Protein AF-A0A3M3XZ95-F1 (afdb_monomer_lite)

InterPro domains:
  IPR000673 Signal transduction response regulator, chemotaxis, protein-glutamate methylesterase [PS50122] (3-164)
  IPR011611 Carbohydrate kinase PfkB [PF00294] (165-439)
  IPR029056 Ribokinase-like [G3DSA:3.40.1190.20] (177-449)
  IPR029056 Ribokinase-like [SSF53613] (164-447)
  IPR035909 Methylesterase CheB, C-terminal [G3DSA:3.40.50.180] (2-171)
  IPR035909 Methylesterase CheB, C-terminal [SSF52738] (8-168)
  IPR050306 PfkB Carbohydrate Kinase [PTHR43085] (164-443)

Foldseek 3Di:
DDDDDQAFEEEEEEEDPQRLVVLLVVQLPDALPHRYEYEYDYDDALPDDDCSLVSSCVRHPAHEDAADAFDFTGGRYYYYHHSQWAWADDADGTIHTHGCVPPPPPRQRSLRRLLRCLVHRAQRYEYEYEYYFDDHNVNSQVSNVVSNYHYYYDDPPDDDQQAAAEWADPDHRDIDGHDDDLQLLLQLLLLLQPHAGADQFFFEPDSNSVVSLVSCVVSNHDCLRYHYDNWFGWHWYFHDVVVTATDTDICRRVPRDPVPRDPPVLVVAQEDEDEDCLLLDPPRNVVVLVVLVVCQVVVHAYEYEHHDHPSQDVCCLVPRVLSSLLSHQEYEYEPVRLCVSDPPDDPVVSVVVSCVSPVNHWYWYQYVQQAIWIDHNNDIETDGAQDDPFPAQAQLSSQLSSLLVSCVVVVVDDPNVSSLSSSLSSRLCRNDPHNDRDHSVSSVCSVVVND

pLDDT: mean 84.49, std 16.07, range [26.97, 98.81]

Sequence (451 aa):
MGLMSNGWIIAVGASGGAGLEDICALLSALPPSLNAVVLIVLHRPWDQPSQLLEVLSKRSKIPVVIAPQGDRLKPGIAYIGEPSVHLTLLERSFALMTSDRPREHGNRTIDLLFRSVADCGGLKTIGVVLSGALDDGSRGLAAIHHAGGQTMVLRPSSTASHGMTDVVQHSPGHWQGYPGGAPWNVARAMSRLGVPTAFAGSISTDSLGDELAAQSKAAGLDMRFLQRVDADPLVAIVPSSHPPRYFFAGEADLHFDVQQLREGWLDSVELCHFSCISLARQPLGDRLVEVARMVKKNGKIVSYDPNWRNLMDNRYREVTFPAMVELADIIKLSDEDLRQIYPGLIEEEALEELRGTNAAAQILFTRGAGGMVLYEDNAKVEQAAIAVQVADTVGAGDASMAGWLASQFLGIQQPQARLQFSAACASVSCMHSGAYAPSREEVTALLSGGV

Radius of gyration: 27.37 Å; chains: 1; bounding box: 71×44×81 Å

Organism: NCBI:txid251707

Structure (mmCIF, N/CA/C/O backbone):
data_AF-A0A3M3XZ95-F1
#
_entry.id   AF-A0A3M3XZ95-F1
#
loop_
_atom_site.group_PDB
_atom_site.id
_atom_site.type_symbol
_atom_site.label_atom_id
_atom_site.label_alt_id
_atom_site.label_comp_id
_atom_site.label_asym_id
_atom_site.label_entity_id
_atom_site.label_seq_id
_atom_site.pdbx_PDB_ins_code
_atom_site.Cartn_x
_atom_site.Cartn_y
_atom_site.Cartn_z
_atom_site.occupancy
_atom_site.B_iso_or_equiv
_atom_site.auth_seq_id
_atom_site.auth_comp_id
_atom_site.auth_asym_id
_atom_site.auth_atom_id
_atom_site.pdbx_PDB_model_num
ATOM 1 N N . MET A 1 1 ? 25.358 8.680 -55.672 1.00 32.19 1 MET A N 1
ATOM 2 C CA . MET A 1 1 ? 25.522 8.924 -54.223 1.00 32.19 1 MET A CA 1
ATOM 3 C C . MET A 1 1 ? 24.288 8.348 -53.537 1.00 32.19 1 MET A C 1
ATOM 5 O O . MET A 1 1 ? 23.250 8.991 -53.522 1.00 32.19 1 MET A O 1
ATOM 9 N N . GLY A 1 2 ? 24.336 7.057 -53.189 1.00 29.12 2 GLY A N 1
ATOM 10 C CA . GLY A 1 2 ? 23.156 6.272 -52.808 1.00 29.12 2 GLY A CA 1
ATOM 11 C C . GLY A 1 2 ? 22.838 6.370 -51.318 1.00 29.12 2 GLY A C 1
ATOM 12 O O . GLY A 1 2 ? 23.707 6.137 -50.482 1.00 29.12 2 GLY A O 1
ATOM 13 N N . LEU A 1 3 ? 21.589 6.712 -51.011 1.00 31.88 3 LEU A N 1
ATOM 14 C CA . LEU A 1 3 ? 20.954 6.541 -49.707 1.00 31.88 3 LEU A CA 1
ATOM 15 C C . LEU A 1 3 ? 20.904 5.046 -49.317 1.00 31.88 3 LEU A C 1
ATOM 17 O O . LEU A 1 3 ? 20.618 4.210 -50.167 1.00 31.88 3 LEU A O 1
ATOM 21 N N . MET A 1 4 ? 21.070 4.777 -48.010 1.00 38.06 4 MET A N 1
ATOM 22 C CA . MET A 1 4 ? 20.758 3.547 -47.243 1.00 38.06 4 MET A CA 1
ATOM 23 C C . MET A 1 4 ? 21.855 2.474 -47.057 1.00 38.06 4 MET A C 1
ATOM 25 O O . MET A 1 4 ? 22.125 1.658 -47.930 1.00 38.06 4 MET A O 1
ATOM 29 N N . SER A 1 5 ? 22.308 2.336 -45.804 1.00 40.53 5 SER A N 1
ATOM 30 C CA . SER A 1 5 ? 22.288 1.040 -45.100 1.00 40.53 5 SER A CA 1
ATOM 31 C C . SER A 1 5 ? 21.850 1.292 -43.650 1.00 40.53 5 SER A C 1
ATOM 33 O O . SER A 1 5 ? 22.610 1.796 -42.828 1.00 40.53 5 SER A O 1
ATOM 35 N N . ASN A 1 6 ? 20.574 1.033 -43.384 1.00 59.16 6 ASN A N 1
ATOM 36 C CA . ASN A 1 6 ? 19.780 1.557 -42.274 1.00 59.16 6 ASN A CA 1
ATOM 37 C C . ASN A 1 6 ? 19.680 0.514 -41.131 1.00 59.16 6 ASN A C 1
ATOM 39 O O . ASN A 1 6 ? 18.574 0.076 -40.804 1.00 59.16 6 ASN A O 1
ATOM 43 N N . GLY A 1 7 ? 20.830 0.036 -40.637 1.00 67.88 7 GLY A N 1
ATOM 44 C CA . GLY A 1 7 ? 20.945 -1.068 -39.664 1.00 67.88 7 GLY A CA 1
ATOM 45 C C . GLY A 1 7 ? 20.804 -0.629 -38.202 1.00 67.88 7 GLY A C 1
ATOM 46 O O . GLY A 1 7 ? 20.964 0.548 -37.893 1.00 67.88 7 GLY A O 1
ATOM 47 N N . TRP A 1 8 ? 20.485 -1.574 -37.315 1.00 84.50 8 TRP A N 1
ATOM 48 C CA . TRP A 1 8 ? 20.342 -1.326 -35.873 1.00 84.50 8 TRP A CA 1
ATOM 49 C C . TRP A 1 8 ? 21.694 -1.291 -35.151 1.00 84.50 8 TRP A C 1
ATOM 51 O O . TRP A 1 8 ? 22.658 -1.907 -35.606 1.00 84.50 8 TRP A O 1
ATOM 61 N N . ILE A 1 9 ? 21.754 -0.619 -34.002 1.00 87.19 9 ILE A N 1
ATOM 62 C CA . ILE A 1 9 ? 22.878 -0.702 -33.060 1.00 87.19 9 ILE A CA 1
ATOM 63 C C . ILE A 1 9 ? 22.385 -1.383 -31.787 1.00 87.19 9 ILE A C 1
ATOM 65 O O . ILE A 1 9 ? 21.402 -0.947 -31.195 1.00 87.19 9 ILE A O 1
ATOM 69 N N . ILE A 1 10 ? 23.064 -2.448 -31.370 1.00 90.69 10 ILE A N 1
ATOM 70 C CA . ILE A 1 10 ? 22.770 -3.183 -30.138 1.00 90.69 10 ILE A CA 1
ATOM 71 C C . ILE A 1 10 ? 23.964 -3.020 -29.202 1.00 90.69 10 ILE A C 1
ATOM 73 O O . ILE A 1 10 ? 25.035 -3.547 -29.485 1.00 90.69 10 ILE A O 1
ATOM 77 N N . ALA A 1 11 ? 23.792 -2.295 -28.101 1.00 91.19 11 ALA A N 1
ATOM 78 C CA . ALA A 1 11 ? 24.796 -2.144 -27.056 1.00 91.19 11 ALA A CA 1
ATOM 79 C C . ALA A 1 11 ? 24.509 -3.124 -25.915 1.00 91.19 11 ALA A C 1
ATOM 81 O O . ALA A 1 11 ? 23.405 -3.142 -25.381 1.00 91.19 11 ALA A O 1
ATOM 82 N N . VAL A 1 12 ? 25.493 -3.938 -25.543 1.00 92.19 12 VAL A N 1
ATOM 83 C CA . VAL A 1 12 ? 25.369 -4.999 -24.540 1.00 92.19 12 VAL A CA 1
ATOM 84 C C . VAL A 1 12 ? 26.377 -4.763 -23.423 1.00 92.19 12 VAL A C 1
ATOM 86 O O . VAL A 1 12 ? 27.571 -4.610 -23.683 1.00 92.19 12 VAL A O 1
ATOM 89 N N . GLY A 1 13 ? 25.896 -4.750 -22.184 1.00 90.62 13 GLY A N 1
ATOM 90 C CA . GLY A 1 13 ? 26.699 -4.600 -20.976 1.00 90.62 13 GLY A CA 1
ATOM 91 C C . GLY A 1 13 ? 26.523 -5.789 -20.042 1.00 90.62 13 GLY A C 1
ATOM 92 O O . GLY A 1 13 ? 25.393 -6.196 -19.780 1.00 90.62 13 GLY A O 1
ATOM 93 N N . ALA A 1 14 ? 27.623 -6.339 -19.531 1.00 87.69 14 ALA A N 1
ATOM 94 C CA . ALA A 1 14 ? 27.594 -7.402 -18.526 1.00 87.69 14 ALA A CA 1
ATOM 95 C C . ALA A 1 14 ? 28.822 -7.349 -17.601 1.00 87.69 14 ALA A C 1
ATOM 97 O O . ALA A 1 14 ? 29.808 -6.657 -17.881 1.00 87.69 14 ALA A O 1
ATOM 98 N N . SER A 1 15 ? 28.800 -8.115 -16.508 1.00 81.38 15 SER A N 1
ATOM 99 C CA . SER A 1 15 ? 29.932 -8.220 -15.581 1.00 81.38 15 SER A CA 1
ATOM 100 C C . SER A 1 15 ? 30.123 -9.635 -15.030 1.00 81.38 15 SER A C 1
ATOM 102 O O . SER A 1 15 ? 29.168 -10.383 -14.817 1.00 81.38 15 SER A O 1
ATOM 104 N N . GLY A 1 16 ? 31.383 -9.992 -14.769 1.00 78.00 16 GLY A N 1
ATOM 105 C CA . GLY A 1 16 ? 31.758 -11.256 -14.137 1.00 78.00 16 GLY A CA 1
ATOM 106 C C . GLY A 1 16 ? 31.497 -12.503 -14.992 1.00 78.00 16 GLY A C 1
ATOM 107 O O . GLY A 1 16 ? 31.213 -12.429 -16.187 1.00 78.00 16 GLY A O 1
ATOM 108 N N . GLY A 1 17 ? 31.620 -13.678 -14.364 1.00 78.12 17 GLY A N 1
ATOM 109 C CA . GLY A 1 17 ? 31.466 -14.970 -15.044 1.00 78.12 17 GLY A CA 1
ATOM 110 C C . GLY A 1 17 ? 30.040 -15.249 -15.530 1.00 78.12 17 GLY A C 1
ATOM 111 O O . GLY A 1 17 ? 29.866 -15.747 -16.635 1.00 78.12 17 GLY A O 1
ATOM 112 N N . ALA A 1 18 ? 29.022 -14.866 -14.750 1.00 78.00 18 ALA A N 1
ATOM 113 C CA . ALA A 1 18 ? 27.621 -15.002 -15.158 1.00 78.00 18 ALA A CA 1
ATOM 114 C C . ALA A 1 18 ? 27.306 -14.140 -16.393 1.00 78.00 18 ALA A C 1
ATOM 116 O O . ALA A 1 18 ? 26.734 -14.632 -17.360 1.00 78.00 18 ALA A O 1
ATOM 117 N N . GLY A 1 19 ? 27.780 -12.888 -16.410 1.00 84.12 19 GLY A N 1
ATOM 118 C CA . GLY A 1 19 ? 27.621 -12.005 -17.563 1.00 84.12 19 GLY A CA 1
ATOM 119 C C . GLY A 1 19 ? 28.301 -12.532 -18.831 1.00 84.12 19 GLY A C 1
ATOM 120 O O . GLY A 1 19 ? 27.774 -12.365 -19.928 1.00 84.12 19 GLY A O 1
ATOM 121 N N . LEU A 1 20 ? 29.446 -13.213 -18.704 1.00 85.19 20 LEU A N 1
ATOM 122 C CA . LEU A 1 20 ? 30.105 -13.867 -19.839 1.00 85.19 20 LEU A CA 1
ATOM 123 C C . LEU A 1 20 ? 29.242 -14.986 -20.443 1.00 85.19 20 LEU A C 1
ATOM 125 O O . LEU A 1 20 ? 29.131 -15.069 -21.669 1.00 85.19 20 LEU A O 1
ATOM 129 N N . GLU A 1 21 ? 28.636 -15.831 -19.608 1.00 85.25 21 GLU A N 1
ATOM 130 C CA . GLU A 1 21 ? 27.743 -16.898 -20.078 1.00 85.25 21 GLU A CA 1
ATOM 131 C C . GLU A 1 21 ? 26.492 -16.323 -20.755 1.00 85.25 21 GLU A C 1
ATOM 133 O O . GLU A 1 21 ? 26.113 -16.792 -21.831 1.00 85.25 21 GLU A O 1
ATOM 138 N N . ASP A 1 22 ? 25.916 -15.245 -20.217 1.00 87.75 22 ASP A N 1
ATOM 139 C CA . ASP A 1 22 ? 24.771 -14.568 -20.836 1.00 87.75 22 ASP A CA 1
ATOM 140 C C . ASP A 1 22 ? 25.113 -13.988 -22.212 1.00 87.75 22 ASP A C 1
ATOM 142 O O . ASP A 1 22 ? 24.341 -14.136 -23.162 1.00 87.75 22 ASP A O 1
ATOM 146 N N . ILE A 1 23 ? 26.287 -13.358 -22.357 1.00 89.12 23 ILE A N 1
ATOM 147 C CA . ILE A 1 23 ? 26.760 -12.861 -23.657 1.00 89.12 23 ILE A CA 1
ATOM 148 C C . ILE A 1 23 ? 26.922 -14.032 -24.634 1.00 89.12 23 ILE A C 1
ATOM 150 O O . ILE A 1 23 ? 26.514 -13.927 -25.793 1.00 89.12 23 ILE A O 1
ATOM 154 N N . CYS A 1 24 ? 27.492 -15.157 -24.191 1.00 89.75 24 CYS A N 1
ATOM 155 C CA . CYS A 1 24 ? 27.638 -16.346 -25.031 1.00 89.75 24 CYS A CA 1
ATOM 156 C C . CYS A 1 24 ? 26.278 -16.891 -25.485 1.00 89.75 24 CYS A C 1
ATOM 158 O O . CYS A 1 24 ? 26.116 -17.223 -26.663 1.00 89.75 24 CYS A O 1
ATOM 160 N N . ALA A 1 25 ? 25.301 -16.963 -24.578 1.00 88.75 25 ALA A N 1
ATOM 161 C CA . ALA A 1 25 ? 23.942 -17.400 -24.880 1.00 88.75 25 ALA A CA 1
ATOM 162 C C . ALA A 1 25 ? 23.258 -16.458 -25.883 1.00 88.75 25 ALA A C 1
ATOM 164 O O . ALA A 1 25 ? 22.695 -16.923 -26.878 1.00 88.75 25 ALA A O 1
ATOM 165 N N . LEU A 1 26 ? 23.382 -15.141 -25.680 1.00 89.69 26 LEU A N 1
ATOM 166 C CA . LEU A 1 26 ? 22.867 -14.124 -26.594 1.00 89.69 26 LEU A CA 1
ATOM 167 C C . LEU A 1 26 ? 23.472 -14.282 -27.995 1.00 89.69 26 LEU A C 1
ATOM 169 O O . LEU A 1 26 ? 22.736 -14.441 -28.967 1.00 89.69 26 LEU A O 1
ATOM 173 N N . LEU A 1 27 ? 24.803 -14.306 -28.112 1.00 89.62 27 LEU A N 1
ATOM 174 C CA . LEU A 1 27 ? 25.498 -14.440 -29.399 1.00 89.62 27 LEU A CA 1
ATOM 175 C C . LEU A 1 27 ? 25.193 -15.767 -30.114 1.00 89.62 27 LEU A C 1
ATOM 177 O O . LEU A 1 27 ? 25.139 -15.805 -31.346 1.00 89.62 27 LEU A O 1
ATOM 181 N N . SER A 1 28 ? 24.952 -16.843 -29.359 1.00 90.00 28 SER A N 1
ATOM 182 C CA . SER A 1 28 ? 24.523 -18.140 -29.903 1.00 90.00 28 SER A CA 1
ATOM 183 C C . SER A 1 28 ? 23.101 -18.090 -30.476 1.00 90.00 28 SER A C 1
ATOM 185 O O . SER A 1 28 ? 22.765 -18.848 -31.393 1.00 90.00 28 SER A O 1
ATOM 187 N N . ALA A 1 29 ? 22.242 -17.225 -29.931 1.00 87.88 29 ALA A N 1
ATOM 188 C CA . ALA A 1 29 ? 20.855 -17.066 -30.354 1.00 87.88 29 ALA A CA 1
ATOM 189 C C . ALA A 1 29 ? 20.697 -16.110 -31.549 1.00 87.88 29 ALA A C 1
ATOM 191 O O . ALA A 1 29 ? 19.748 -16.260 -32.320 1.00 87.88 29 ALA A O 1
ATOM 192 N N . LEU A 1 30 ? 21.628 -15.168 -31.746 1.00 86.12 30 LEU A N 1
ATOM 193 C CA . LEU A 1 30 ? 21.566 -14.210 -32.852 1.00 86.12 30 LEU A CA 1
ATOM 194 C C . LEU A 1 30 ? 21.685 -14.900 -34.228 1.00 86.12 30 LEU A C 1
ATOM 196 O O . LEU A 1 30 ? 22.530 -15.780 -34.420 1.00 86.12 30 LEU A O 1
ATOM 200 N N . PRO A 1 31 ? 20.862 -14.512 -35.220 1.00 84.56 31 PRO A N 1
ATOM 201 C CA . PRO A 1 31 ? 20.939 -15.082 -36.559 1.00 84.56 31 PRO A CA 1
ATOM 202 C C . PRO A 1 31 ? 22.169 -14.552 -37.324 1.00 84.56 31 PRO A C 1
ATOM 204 O O . PRO A 1 31 ? 22.485 -13.368 -37.214 1.00 84.56 31 PRO A O 1
ATOM 207 N N . PRO A 1 32 ? 22.817 -15.359 -38.190 1.00 85.06 32 PRO A N 1
ATOM 208 C CA . PRO A 1 32 ? 23.918 -14.892 -39.045 1.00 85.06 32 PRO A CA 1
ATOM 209 C C . PRO A 1 32 ? 23.541 -13.729 -39.978 1.00 85.06 32 PRO A C 1
ATOM 211 O O . PRO A 1 32 ? 24.395 -12.956 -40.394 1.00 85.06 32 PRO A O 1
ATOM 214 N N . SER A 1 33 ? 22.254 -13.600 -40.314 1.00 85.25 33 SER A N 1
ATOM 215 C CA . SER A 1 33 ? 21.703 -12.550 -41.176 1.00 85.25 33 SER A CA 1
ATOM 216 C C . SER A 1 33 ? 21.311 -11.271 -40.420 1.00 85.25 33 SER A C 1
ATOM 218 O O . SER A 1 33 ? 20.541 -10.465 -40.943 1.00 85.25 33 SER A O 1
ATOM 220 N N . LEU A 1 34 ? 21.764 -11.100 -39.173 1.00 86.12 34 LEU A N 1
ATOM 221 C CA . LEU A 1 34 ? 21.419 -9.954 -38.334 1.00 86.12 34 LEU A CA 1
ATOM 222 C C . LEU A 1 34 ? 21.849 -8.633 -38.994 1.00 86.12 34 LEU A C 1
ATOM 224 O O . LEU A 1 34 ? 23.035 -8.353 -39.146 1.00 86.12 34 LEU A O 1
ATOM 228 N N . ASN A 1 35 ? 20.882 -7.772 -39.317 1.00 86.38 35 ASN A N 1
ATOM 229 C CA . ASN A 1 35 ? 21.140 -6.426 -39.836 1.00 86.38 35 ASN A CA 1
ATOM 230 C C . ASN A 1 35 ? 21.355 -5.412 -38.695 1.00 86.38 35 ASN A C 1
ATOM 232 O O . ASN A 1 35 ? 20.638 -4.411 -38.578 1.00 86.38 35 ASN A O 1
ATOM 236 N N . ALA A 1 36 ? 22.317 -5.710 -37.821 1.00 86.75 36 ALA A N 1
ATOM 237 C CA . ALA A 1 36 ? 22.686 -4.861 -36.696 1.00 86.75 36 ALA A CA 1
ATOM 238 C C . ALA A 1 36 ? 24.191 -4.910 -36.413 1.00 86.75 36 ALA A C 1
ATOM 240 O O . ALA A 1 36 ? 24.838 -5.932 -36.638 1.00 86.75 36 ALA A O 1
ATOM 241 N N . VAL A 1 37 ? 24.731 -3.807 -35.907 1.00 89.25 37 VAL A N 1
ATOM 242 C CA . VAL A 1 37 ? 26.048 -3.746 -35.268 1.00 89.25 37 VAL A CA 1
ATOM 243 C C . VAL A 1 37 ? 25.861 -4.092 -33.794 1.00 89.25 37 VAL A C 1
ATOM 245 O O . VAL A 1 37 ? 25.037 -3.463 -33.133 1.00 89.25 37 VAL A O 1
ATOM 248 N N . VAL A 1 38 ? 26.620 -5.055 -33.269 1.00 90.69 38 VAL A N 1
ATOM 249 C CA . VAL A 1 38 ? 26.568 -5.415 -31.843 1.00 90.69 38 VAL A CA 1
ATOM 250 C C . VAL A 1 38 ? 27.827 -4.893 -31.152 1.00 90.69 38 VAL A C 1
ATOM 252 O O . VAL A 1 38 ? 28.930 -5.206 -31.582 1.00 90.69 38 VAL A O 1
ATOM 255 N N . LEU A 1 39 ? 27.680 -4.093 -30.100 1.00 90.56 39 LEU A N 1
ATOM 256 C CA . LEU A 1 39 ? 28.765 -3.520 -29.301 1.00 90.56 39 LEU A CA 1
ATOM 257 C C . LEU A 1 39 ? 28.695 -4.118 -27.902 1.00 90.56 39 LEU A C 1
ATOM 259 O O . LEU A 1 39 ? 27.657 -4.019 -27.258 1.00 90.56 39 LEU A O 1
ATOM 263 N N . ILE A 1 40 ? 29.769 -4.749 -27.431 1.00 90.81 40 ILE A N 1
ATOM 264 C CA . ILE A 1 40 ? 29.747 -5.516 -26.182 1.00 90.81 40 ILE A CA 1
ATOM 265 C C . ILE A 1 40 ? 30.834 -5.015 -25.236 1.00 90.81 40 ILE A C 1
ATOM 267 O O . ILE A 1 40 ? 32.023 -4.995 -25.572 1.00 90.81 40 ILE A O 1
ATOM 271 N N . VAL A 1 41 ? 30.419 -4.678 -24.018 1.00 88.31 41 VAL A N 1
ATOM 272 C CA . VAL A 1 41 ? 31.296 -4.385 -22.885 1.00 88.31 41 VAL A CA 1
ATOM 273 C C . VAL A 1 41 ? 31.064 -5.433 -21.802 1.00 88.31 41 VAL A C 1
ATOM 275 O O . VAL A 1 41 ? 29.955 -5.613 -21.306 1.00 88.31 41 VAL A O 1
ATOM 278 N N . LEU A 1 42 ? 32.145 -6.119 -21.434 1.00 84.31 42 LEU A N 1
ATOM 279 C CA . LEU A 1 42 ? 32.204 -7.024 -20.291 1.00 84.31 42 LEU A CA 1
ATOM 280 C C . LEU A 1 42 ? 33.263 -6.504 -19.321 1.00 84.31 42 LEU A C 1
ATOM 282 O O . LEU A 1 42 ? 34.440 -6.416 -19.697 1.00 84.31 42 LEU A O 1
ATOM 286 N N . HIS A 1 43 ? 32.853 -6.211 -18.086 1.00 75.00 43 HIS A N 1
ATOM 287 C CA . HIS A 1 43 ? 33.777 -5.880 -16.999 1.00 75.00 43 HIS A CA 1
ATOM 288 C C . HIS A 1 43 ? 34.721 -7.038 -16.708 1.00 75.00 43 HIS A C 1
ATOM 290 O O . HIS A 1 43 ? 34.288 -8.147 -16.390 1.00 75.00 43 HIS A O 1
ATOM 296 N N . ARG A 1 44 ? 36.022 -6.765 -16.803 1.00 72.00 44 ARG A N 1
ATOM 297 C CA . ARG A 1 44 ? 37.093 -7.741 -16.594 1.00 72.00 44 ARG A CA 1
ATOM 298 C C . ARG A 1 44 ? 38.362 -7.065 -16.062 1.00 72.00 44 ARG A C 1
ATOM 300 O O . ARG A 1 44 ? 38.518 -5.859 -16.264 1.00 72.00 44 ARG A O 1
ATOM 307 N N . PRO A 1 45 ? 39.273 -7.811 -15.407 1.00 66.31 45 PRO A N 1
ATOM 308 C CA . PRO A 1 45 ? 40.582 -7.291 -15.021 1.00 66.31 45 PRO A CA 1
ATOM 309 C C . PRO A 1 45 ? 41.331 -6.715 -16.232 1.00 66.31 45 PRO A C 1
ATOM 311 O O . PRO A 1 45 ? 41.364 -7.322 -17.301 1.00 66.31 45 PRO A O 1
ATOM 314 N N . TRP A 1 46 ? 41.908 -5.526 -16.063 1.00 63.75 46 TRP A N 1
ATOM 315 C CA . TRP A 1 46 ? 42.571 -4.754 -17.125 1.00 63.75 46 TRP A CA 1
ATOM 316 C C . TRP A 1 46 ? 44.053 -5.124 -17.296 1.00 63.75 46 TRP A C 1
ATOM 318 O O . TRP A 1 46 ? 44.666 -4.785 -18.305 1.00 63.75 46 TRP A O 1
ATOM 328 N N . ASP A 1 47 ? 44.629 -5.790 -16.296 1.00 63.94 47 ASP A N 1
ATOM 329 C CA . ASP A 1 47 ? 46.042 -6.145 -16.158 1.00 63.94 47 ASP A CA 1
ATOM 330 C C . ASP A 1 47 ? 46.337 -7.610 -16.523 1.00 63.94 47 ASP A C 1
ATOM 332 O O . ASP A 1 47 ? 47.473 -8.066 -16.395 1.00 63.94 47 ASP A O 1
ATOM 336 N N . GLN A 1 48 ? 45.332 -8.346 -17.005 1.00 65.75 48 GLN A N 1
ATOM 337 C CA . GLN A 1 48 ? 45.459 -9.752 -17.383 1.00 65.75 48 GLN A CA 1
ATOM 338 C C . GLN A 1 48 ? 45.232 -9.963 -18.887 1.00 65.75 48 GLN A C 1
ATOM 340 O O . GLN A 1 48 ? 44.400 -9.278 -19.493 1.00 65.75 48 GLN A O 1
ATOM 345 N N . PRO A 1 49 ? 45.924 -10.938 -19.511 1.00 66.56 49 PRO A N 1
ATOM 346 C CA . PRO A 1 49 ? 45.628 -11.357 -20.876 1.00 66.56 49 PRO A CA 1
ATOM 347 C C . PRO A 1 49 ? 44.159 -11.781 -21.006 1.00 66.56 49 PRO A C 1
ATOM 349 O O . PRO A 1 49 ? 43.677 -12.629 -20.257 1.00 66.56 49 PRO A O 1
ATOM 352 N N . SER A 1 50 ? 43.442 -11.205 -21.970 1.00 75.62 50 SER A N 1
ATOM 353 C CA . SER A 1 50 ? 42.021 -11.489 -22.181 1.00 75.62 50 SER A CA 1
ATOM 354 C C . SER A 1 50 ? 41.824 -12.526 -23.281 1.00 75.62 50 SER A C 1
ATOM 356 O O . SER A 1 50 ? 42.189 -12.294 -24.429 1.00 75.62 50 SER A O 1
ATOM 358 N N . GLN A 1 51 ? 41.161 -13.635 -22.951 1.00 83.50 51 GLN A N 1
ATOM 359 C CA . GLN A 1 51 ? 40.713 -14.642 -23.924 1.00 83.50 51 GLN A CA 1
ATOM 360 C C . GLN A 1 51 ? 39.287 -14.377 -24.437 1.00 83.50 51 GLN A C 1
ATOM 362 O O . GLN A 1 51 ? 38.702 -15.217 -25.117 1.00 83.50 51 GLN A O 1
ATOM 367 N N . LEU A 1 52 ? 38.707 -13.210 -24.124 1.00 83.94 52 LEU A N 1
ATOM 368 C CA . LEU A 1 52 ? 37.306 -12.906 -24.425 1.00 83.94 52 LEU A CA 1
ATOM 369 C C . LEU A 1 52 ? 36.975 -13.056 -25.915 1.00 83.94 52 LEU A C 1
ATOM 371 O O . LEU A 1 52 ? 35.952 -13.645 -26.251 1.00 83.94 52 LEU A O 1
ATOM 375 N N . LEU A 1 53 ? 37.852 -12.577 -26.805 1.00 88.19 53 LEU A N 1
ATOM 376 C CA . LEU A 1 53 ? 37.656 -12.715 -28.248 1.00 88.19 53 LEU A CA 1
ATOM 377 C C . LEU A 1 53 ? 37.506 -14.186 -28.652 1.00 88.19 53 LEU A C 1
ATOM 379 O O . LEU A 1 53 ? 36.590 -14.526 -29.396 1.00 88.19 53 LEU A O 1
ATOM 383 N N . GLU A 1 54 ? 38.381 -15.057 -28.150 1.00 87.69 54 GLU A N 1
ATOM 384 C CA . GLU A 1 54 ? 38.376 -16.481 -28.482 1.00 87.69 54 GLU A CA 1
ATOM 385 C C . GLU A 1 54 ? 37.126 -17.182 -27.933 1.00 87.69 54 GLU A C 1
ATOM 387 O O . GLU A 1 54 ? 36.479 -17.947 -28.652 1.00 87.69 54 GLU A O 1
ATOM 392 N N . VAL A 1 55 ? 36.754 -16.888 -26.682 1.00 89.38 55 VAL A N 1
ATOM 393 C CA . VAL A 1 55 ? 35.565 -17.458 -26.030 1.00 89.38 55 VAL A CA 1
ATOM 394 C C . VAL A 1 55 ? 34.293 -17.075 -26.782 1.00 89.38 55 VAL A C 1
ATOM 396 O O . VAL A 1 55 ? 33.509 -17.953 -27.146 1.00 89.38 55 VAL A O 1
ATOM 399 N N . LEU A 1 56 ? 34.107 -15.784 -27.070 1.00 90.69 56 LEU A N 1
ATOM 400 C CA . LEU A 1 56 ? 32.920 -15.303 -27.773 1.00 90.69 56 LEU A CA 1
ATOM 401 C C . LEU A 1 56 ? 32.886 -15.794 -29.225 1.00 90.69 56 LEU A C 1
ATOM 403 O O . LEU A 1 56 ? 31.833 -16.221 -29.695 1.00 90.69 56 LEU A O 1
ATOM 407 N N . SER A 1 57 ? 34.028 -15.816 -29.923 1.00 92.50 57 SER A N 1
ATOM 408 C CA . SER A 1 57 ? 34.102 -16.295 -31.314 1.00 92.50 57 SER A CA 1
ATOM 409 C C . SER A 1 57 ? 33.692 -17.761 -31.451 1.00 92.50 57 SER A C 1
ATOM 411 O O . SER A 1 57 ? 33.043 -18.122 -32.427 1.00 92.50 57 SER A O 1
ATOM 413 N N . LYS A 1 58 ? 34.014 -18.611 -30.465 1.00 91.44 58 LYS A N 1
ATOM 414 C CA . LYS A 1 58 ? 33.617 -20.032 -30.459 1.00 91.44 58 LYS A CA 1
ATOM 415 C C . LYS A 1 58 ? 32.114 -20.249 -30.260 1.00 91.44 58 LYS A C 1
ATOM 417 O O . LYS A 1 58 ? 31.613 -21.319 -30.594 1.00 91.44 58 LYS A O 1
ATOM 422 N N . ARG A 1 59 ? 31.408 -19.281 -29.670 1.00 91.00 59 ARG A N 1
ATOM 423 C CA . ARG A 1 59 ? 29.987 -19.393 -29.291 1.00 91.00 59 ARG A CA 1
ATOM 424 C C . ARG A 1 59 ? 29.069 -18.516 -30.145 1.00 91.00 59 ARG A C 1
ATOM 426 O O . ARG A 1 59 ? 27.856 -18.655 -30.076 1.00 91.00 59 ARG A O 1
ATOM 433 N N . SER A 1 60 ? 29.622 -17.631 -30.965 1.00 91.44 60 SER A N 1
ATOM 434 C CA . SER A 1 60 ? 28.850 -16.704 -31.787 1.00 91.44 60 SER A CA 1
ATOM 435 C C . SER A 1 60 ? 28.546 -17.264 -33.174 1.00 91.44 60 SER A C 1
ATOM 437 O O . SER A 1 60 ? 29.385 -17.901 -33.808 1.00 91.44 60 SER A O 1
ATOM 439 N N . LYS A 1 61 ? 27.346 -16.966 -33.682 1.00 88.44 61 LYS A N 1
ATOM 440 C CA . LYS A 1 61 ? 26.960 -17.217 -35.083 1.00 88.44 61 LYS A CA 1
ATOM 441 C C . LYS A 1 61 ? 27.331 -16.075 -36.035 1.00 88.44 61 LYS A C 1
ATOM 443 O O . LYS A 1 61 ? 27.283 -16.257 -37.249 1.00 88.44 61 LYS A O 1
ATOM 448 N N . ILE A 1 62 ? 27.686 -14.913 -35.488 1.00 91.50 62 ILE A N 1
ATOM 449 C CA . ILE A 1 62 ? 28.206 -13.750 -36.219 1.00 91.50 62 ILE A CA 1
ATOM 450 C C . ILE A 1 62 ? 29.689 -13.533 -35.876 1.00 91.50 62 ILE A C 1
ATOM 452 O O . ILE A 1 62 ? 30.097 -13.864 -34.759 1.00 91.50 62 ILE A O 1
ATOM 456 N N . PRO A 1 63 ? 30.517 -12.978 -36.779 1.00 94.50 63 PRO A N 1
ATOM 457 C CA . PRO A 1 63 ? 31.907 -12.660 -36.466 1.00 94.50 63 PRO A CA 1
ATOM 458 C C . PRO A 1 63 ? 32.023 -11.773 -35.223 1.00 94.50 63 PRO A C 1
ATOM 460 O O . PRO A 1 63 ? 31.310 -10.775 -35.108 1.00 94.50 63 PRO A O 1
ATOM 463 N N . VAL A 1 64 ? 32.936 -12.127 -34.317 1.00 93.69 64 VAL A N 1
ATOM 464 C CA . VAL A 1 64 ? 33.320 -11.296 -33.170 1.00 93.69 64 VAL A CA 1
ATOM 465 C C . VAL A 1 64 ? 34.711 -10.746 -33.445 1.00 93.69 64 VAL A C 1
ATOM 467 O O . VAL A 1 64 ? 35.615 -11.508 -33.781 1.00 93.69 64 VAL A O 1
ATOM 470 N N . VAL A 1 65 ? 34.890 -9.433 -33.333 1.00 91.88 65 VAL A N 1
ATOM 471 C CA . VAL A 1 65 ? 36.173 -8.766 -33.587 1.00 91.88 65 VAL A CA 1
ATOM 472 C C . VAL A 1 65 ? 36.458 -7.711 -32.526 1.00 91.88 65 VAL A C 1
ATOM 474 O O . VAL A 1 65 ? 35.547 -7.167 -31.902 1.00 91.88 65 VAL A O 1
ATOM 477 N N . ILE A 1 66 ? 37.734 -7.395 -32.332 1.00 87.06 66 ILE A N 1
ATOM 478 C CA . ILE A 1 66 ? 38.128 -6.216 -31.558 1.00 87.06 66 ILE A CA 1
ATOM 479 C C . ILE A 1 66 ? 37.859 -4.987 -32.424 1.00 87.06 66 ILE A C 1
ATOM 481 O O . ILE A 1 66 ? 38.196 -4.981 -33.609 1.00 87.06 66 ILE A O 1
ATOM 485 N N . ALA A 1 67 ? 37.201 -3.980 -31.853 1.00 82.81 67 ALA A N 1
ATOM 486 C CA . ALA A 1 67 ? 36.815 -2.784 -32.583 1.00 82.81 67 ALA A CA 1
ATOM 487 C C . ALA A 1 67 ? 38.051 -2.036 -33.122 1.00 82.81 67 ALA A C 1
ATOM 489 O O . ALA A 1 67 ? 38.909 -1.631 -32.334 1.00 82.81 67 ALA A O 1
ATOM 490 N N . PRO A 1 68 ? 38.158 -1.843 -34.449 1.00 72.50 68 PRO A N 1
ATOM 491 C CA . PRO A 1 68 ? 39.252 -1.080 -35.031 1.00 72.50 68 PRO A CA 1
ATOM 492 C C . PRO A 1 68 ? 39.070 0.419 -34.753 1.00 72.50 68 PRO A C 1
ATOM 494 O O . PRO A 1 68 ? 37.975 0.963 -34.900 1.00 72.50 68 PRO A O 1
ATOM 497 N N . GLN A 1 69 ? 40.143 1.094 -34.336 1.00 72.75 69 GLN A N 1
ATOM 498 C CA . GLN A 1 69 ? 40.115 2.522 -34.007 1.00 72.75 69 GLN A CA 1
ATOM 499 C C . GLN A 1 69 ? 39.775 3.369 -35.241 1.00 72.75 69 GLN A C 1
ATOM 501 O O . GLN A 1 69 ? 40.516 3.339 -36.220 1.00 72.75 69 GLN A O 1
ATOM 506 N N . GLY A 1 70 ? 38.710 4.174 -35.168 1.00 66.06 70 GLY A N 1
ATOM 507 C CA . GLY A 1 70 ? 38.341 5.128 -36.223 1.00 66.06 70 GLY A CA 1
ATOM 508 C C . GLY A 1 70 ? 37.715 4.495 -37.469 1.00 66.06 70 GLY A C 1
ATOM 509 O O . GLY A 1 70 ? 37.470 5.191 -38.454 1.00 66.06 70 GLY A O 1
ATOM 510 N N . ASP A 1 71 ? 37.430 3.196 -37.429 1.00 71.44 71 ASP A N 1
ATOM 511 C CA . ASP A 1 71 ? 36.872 2.452 -38.550 1.00 71.44 71 ASP A CA 1
ATOM 512 C C . ASP A 1 71 ? 35.344 2.376 -38.482 1.00 71.44 71 ASP A C 1
ATOM 514 O O . ASP A 1 71 ? 34.708 2.452 -37.424 1.00 71.44 71 ASP A O 1
ATOM 518 N N . ARG A 1 72 ? 34.735 2.187 -39.656 1.00 77.38 72 ARG A N 1
ATOM 519 C CA . ARG A 1 72 ? 33.285 2.059 -39.785 1.00 77.38 72 ARG A CA 1
ATOM 520 C C . ARG A 1 72 ? 32.816 0.665 -39.368 1.00 77.38 72 ARG A C 1
ATOM 522 O O . ARG A 1 72 ? 33.193 -0.342 -39.971 1.00 77.38 72 ARG A O 1
ATOM 529 N N . LEU A 1 73 ? 31.913 0.634 -38.396 1.00 83.06 73 LEU A N 1
ATOM 530 C CA . LEU A 1 73 ? 31.242 -0.564 -37.910 1.00 83.06 73 LEU A CA 1
ATOM 531 C C . LEU A 1 73 ? 30.283 -1.112 -38.976 1.00 83.06 73 LEU A C 1
ATOM 533 O O . LEU A 1 73 ? 29.542 -0.361 -39.618 1.00 83.06 73 LEU A O 1
ATOM 537 N N . LYS A 1 74 ? 30.301 -2.433 -39.174 1.00 85.75 74 LYS A N 1
ATOM 538 C CA . LYS A 1 74 ? 29.507 -3.124 -40.198 1.00 85.75 74 LYS A CA 1
ATOM 539 C C . LYS A 1 74 ? 28.411 -3.971 -39.544 1.00 85.75 74 LYS A C 1
ATOM 541 O O . LYS A 1 74 ? 28.707 -4.684 -38.585 1.00 85.75 74 LYS A O 1
ATOM 546 N N . PRO A 1 75 ? 27.165 -3.927 -40.053 1.00 86.38 75 PRO A N 1
ATOM 547 C CA . PRO A 1 75 ? 26.115 -4.834 -39.606 1.00 86.38 75 PRO A CA 1
ATOM 548 C C . PRO A 1 75 ? 26.516 -6.304 -39.768 1.00 86.38 75 PRO A C 1
ATOM 550 O O . PRO A 1 75 ? 27.266 -6.650 -40.682 1.00 86.38 75 PRO A O 1
ATOM 553 N N . GLY A 1 76 ? 25.994 -7.159 -38.892 1.00 87.69 76 GLY A N 1
ATOM 554 C CA . GLY A 1 76 ? 26.300 -8.586 -38.860 1.00 87.69 76 GLY A CA 1
ATOM 555 C C . 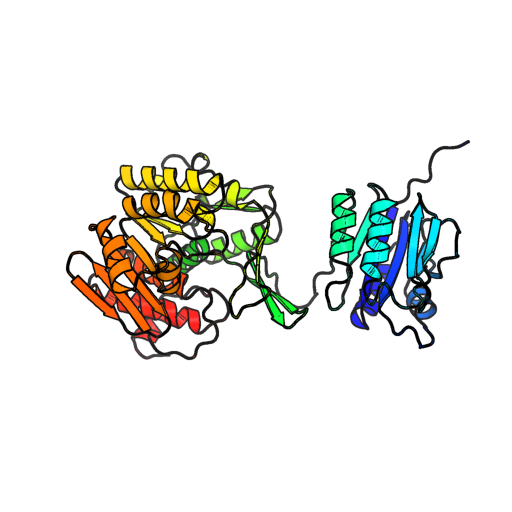GLY A 1 76 ? 27.618 -8.916 -38.161 1.00 87.69 76 GLY A C 1
ATOM 556 O O . GLY A 1 76 ? 28.108 -10.026 -38.320 1.00 87.69 76 GLY A O 1
ATOM 557 N N . ILE A 1 77 ? 28.202 -7.975 -37.410 1.00 90.94 77 ILE A N 1
ATOM 558 C CA . ILE A 1 77 ? 29.448 -8.163 -36.657 1.00 90.94 77 ILE A CA 1
ATOM 559 C C . ILE A 1 77 ? 29.242 -7.718 -35.205 1.00 90.94 77 ILE A C 1
ATOM 561 O O . ILE A 1 77 ? 28.616 -6.686 -34.938 1.00 90.94 77 ILE A O 1
ATOM 565 N N . ALA A 1 78 ? 29.785 -8.506 -34.278 1.00 91.75 78 ALA A N 1
ATOM 566 C CA . ALA A 1 78 ? 29.921 -8.151 -32.875 1.00 91.75 78 ALA A CA 1
ATOM 567 C C . ALA A 1 78 ? 31.316 -7.587 -32.592 1.00 91.75 78 ALA A C 1
ATOM 569 O O . ALA A 1 78 ? 32.333 -8.160 -32.978 1.00 91.75 78 ALA A O 1
ATOM 570 N N . TYR A 1 79 ? 31.356 -6.463 -31.893 1.00 90.94 79 TYR A N 1
ATOM 571 C CA . TYR A 1 79 ? 32.556 -5.704 -31.597 1.00 90.94 79 TYR A CA 1
ATOM 572 C C . TYR A 1 79 ? 32.781 -5.642 -30.091 1.00 90.94 79 TYR A C 1
ATOM 574 O O . TYR A 1 79 ? 31.864 -5.326 -29.329 1.00 90.94 79 TYR A O 1
ATOM 582 N N . ILE A 1 80 ? 34.015 -5.911 -29.676 1.00 88.50 80 ILE A N 1
ATOM 583 C CA . ILE A 1 80 ? 34.467 -5.791 -28.287 1.00 88.50 80 ILE A CA 1
ATOM 584 C C . ILE A 1 80 ? 35.611 -4.781 -28.178 1.00 88.50 80 ILE A C 1
ATOM 586 O O . ILE A 1 80 ? 36.368 -4.582 -29.127 1.00 88.50 80 ILE A O 1
ATOM 590 N N . GLY A 1 81 ? 35.745 -4.154 -27.010 1.00 79.94 81 GLY A N 1
ATOM 591 C CA . GLY A 1 81 ? 36.918 -3.344 -26.669 1.00 79.94 81 GLY A CA 1
ATOM 592 C C . GLY A 1 81 ? 38.105 -4.183 -26.183 1.00 79.94 81 GLY A C 1
ATOM 593 O O . GLY A 1 81 ? 37.968 -5.375 -25.884 1.00 79.94 81 GLY A O 1
ATOM 594 N N . GLU A 1 82 ? 39.255 -3.533 -26.030 1.00 75.19 82 GLU A N 1
ATOM 595 C CA . GLU A 1 82 ? 40.460 -4.094 -25.408 1.00 75.19 82 GLU A CA 1
ATOM 596 C C . GLU A 1 82 ? 40.386 -3.969 -23.873 1.00 75.19 82 GLU A C 1
ATOM 598 O O . GLU A 1 82 ? 39.696 -3.083 -23.372 1.00 75.19 82 GLU A O 1
ATOM 603 N N . PRO A 1 83 ? 41.089 -4.808 -23.083 1.00 63.34 83 PRO A N 1
ATOM 604 C CA . PRO A 1 83 ? 41.040 -4.754 -21.612 1.00 63.34 83 PRO A CA 1
ATOM 605 C C . PRO A 1 83 ? 41.351 -3.379 -20.998 1.00 63.34 83 PRO A C 1
ATOM 607 O O . PRO A 1 83 ? 40.857 -3.063 -19.920 1.00 63.34 83 PRO A O 1
ATOM 610 N N . SER A 1 84 ? 42.161 -2.562 -21.674 1.00 59.91 84 SER A N 1
ATOM 611 C CA . SER A 1 84 ? 42.586 -1.234 -21.214 1.00 59.91 84 SER A CA 1
ATOM 612 C C . SER A 1 84 ? 42.130 -0.087 -22.122 1.00 59.91 84 SER A C 1
ATOM 614 O O . SER A 1 84 ? 42.650 1.024 -21.997 1.00 59.91 84 SER A O 1
ATOM 616 N N . VAL A 1 85 ? 41.224 -0.349 -23.071 1.00 61.28 85 VAL A N 1
ATOM 617 C CA . VAL A 1 85 ? 40.717 0.670 -23.997 1.00 61.28 85 VAL A CA 1
ATOM 618 C C . VAL A 1 85 ? 39.222 0.461 -24.213 1.00 61.28 85 VAL A C 1
ATOM 620 O O . VAL A 1 85 ? 38.796 -0.550 -24.776 1.00 61.28 85 VAL A O 1
ATOM 623 N N . HIS A 1 86 ? 38.424 1.413 -23.733 1.00 65.75 86 HIS A N 1
ATOM 624 C CA . HIS A 1 86 ? 36.974 1.256 -23.662 1.00 65.75 86 HIS A CA 1
ATOM 625 C C . HIS A 1 86 ? 36.333 1.555 -25.010 1.00 65.75 86 HIS A C 1
ATOM 627 O O . HIS A 1 86 ? 36.649 2.556 -25.656 1.00 65.75 86 HIS A O 1
ATOM 633 N N . LEU A 1 87 ? 35.415 0.683 -25.418 1.00 65.00 87 LEU A N 1
ATOM 634 C CA . LEU A 1 87 ? 34.663 0.828 -26.655 1.00 65.00 87 LEU A CA 1
ATOM 635 C C . LEU A 1 87 ? 33.585 1.904 -26.492 1.00 65.00 87 LEU A C 1
ATOM 637 O O . LEU A 1 87 ? 32.727 1.801 -25.620 1.00 65.00 87 LEU A O 1
ATOM 641 N N . THR A 1 88 ? 33.611 2.905 -27.363 1.00 61.19 88 THR A N 1
ATOM 642 C CA . THR A 1 88 ? 32.604 3.968 -27.471 1.00 61.19 88 THR A CA 1
ATOM 643 C C . THR A 1 88 ? 32.203 4.163 -28.936 1.00 61.19 88 THR A C 1
ATOM 645 O O . THR A 1 88 ? 32.936 3.781 -29.852 1.00 61.19 88 THR A O 1
ATOM 648 N N . LEU A 1 89 ? 31.019 4.718 -29.184 1.00 57.75 89 LEU A N 1
ATOM 649 C CA . LEU A 1 89 ? 30.530 5.044 -30.523 1.00 57.75 89 LEU A CA 1
ATOM 650 C C . LEU A 1 89 ? 30.788 6.528 -30.819 1.00 57.75 89 LEU A C 1
ATOM 652 O O . LEU A 1 89 ? 30.403 7.384 -30.029 1.00 57.75 89 LEU A O 1
ATOM 656 N N . LEU A 1 90 ? 31.396 6.839 -31.963 1.00 52.09 90 LEU A N 1
ATOM 657 C CA . LEU A 1 90 ? 31.587 8.209 -32.439 1.00 52.09 90 LEU A CA 1
ATOM 658 C C . LEU A 1 90 ? 30.832 8.349 -33.763 1.00 52.09 90 LEU A C 1
ATOM 660 O O . LEU A 1 90 ? 31.197 7.713 -34.737 1.00 52.09 90 LEU A O 1
ATOM 664 N N . GLU A 1 91 ? 29.732 9.101 -33.766 1.00 51.34 91 GLU A N 1
ATOM 665 C CA . GLU A 1 91 ? 28.901 9.476 -34.926 1.00 51.34 91 GLU A CA 1
ATOM 666 C C . GLU A 1 91 ? 28.511 8.372 -35.941 1.00 51.34 91 GLU A C 1
ATOM 668 O O . GLU A 1 91 ? 29.322 7.852 -36.701 1.00 51.34 91 GLU A O 1
ATOM 673 N N . ARG A 1 92 ? 27.202 8.095 -36.075 1.00 50.25 92 ARG A N 1
ATOM 674 C CA . ARG A 1 92 ? 26.577 7.428 -37.249 1.00 50.25 92 ARG A CA 1
ATOM 675 C C . ARG A 1 92 ? 27.312 6.183 -37.804 1.00 50.25 92 ARG A C 1
ATOM 677 O O . ARG A 1 92 ? 27.268 5.956 -39.014 1.00 50.25 92 ARG A O 1
ATOM 684 N N . SER A 1 93 ? 27.912 5.374 -36.917 1.00 52.12 93 SER A N 1
ATOM 685 C CA . SER A 1 93 ? 28.585 4.076 -37.157 1.00 52.12 93 SER A CA 1
ATOM 686 C C . SER A 1 93 ? 30.130 4.035 -37.172 1.00 52.12 93 SER A C 1
ATOM 688 O O . SER A 1 93 ? 30.661 3.057 -37.701 1.00 52.12 93 SER A O 1
ATOM 690 N N . PHE A 1 94 ? 30.873 4.986 -36.590 1.00 50.09 94 PHE A N 1
ATOM 691 C CA . PHE A 1 94 ? 32.325 4.809 -36.370 1.00 50.09 94 PHE A CA 1
ATOM 692 C C . PHE A 1 94 ? 32.653 4.370 -34.937 1.00 50.09 94 PHE A C 1
ATOM 694 O O . PHE A 1 94 ? 32.054 4.837 -33.967 1.00 50.09 94 PHE A O 1
ATOM 701 N N . ALA A 1 95 ? 33.602 3.443 -34.798 1.00 49.72 95 ALA A N 1
ATOM 702 C CA . ALA A 1 95 ? 34.119 3.037 -33.496 1.00 49.72 95 ALA A CA 1
ATOM 703 C C . ALA A 1 95 ? 35.169 4.036 -33.001 1.00 49.72 95 ALA A C 1
ATOM 705 O O . ALA A 1 95 ? 36.111 4.362 -33.726 1.00 49.72 95 ALA A O 1
ATOM 706 N N . LEU A 1 96 ? 35.053 4.462 -31.744 1.00 47.84 96 LEU A N 1
ATOM 707 C CA . LEU A 1 96 ? 36.124 5.150 -31.036 1.00 47.84 96 LEU A CA 1
ATOM 708 C C . LEU A 1 96 ? 36.506 4.343 -29.801 1.00 47.84 96 LEU A C 1
ATOM 710 O O . LEU A 1 96 ? 35.674 4.020 -28.956 1.00 47.84 96 LEU A O 1
ATOM 714 N N . MET A 1 97 ? 37.790 4.063 -29.672 1.00 52.09 97 MET A N 1
ATOM 715 C CA . MET A 1 97 ? 38.378 3.524 -28.464 1.00 52.09 97 MET A CA 1
ATOM 716 C C . MET A 1 97 ? 38.865 4.696 -27.609 1.00 52.09 97 MET A C 1
ATOM 718 O O . MET A 1 97 ? 39.716 5.479 -28.039 1.00 52.09 97 MET A O 1
ATOM 722 N N . THR A 1 98 ? 38.310 4.830 -26.405 1.00 52.53 98 THR A N 1
ATOM 723 C CA . THR A 1 98 ? 38.689 5.879 -25.451 1.00 52.53 98 THR A CA 1
ATOM 724 C C . THR A 1 98 ? 39.739 5.324 -24.486 1.00 52.53 98 THR A C 1
ATOM 726 O O . THR A 1 98 ? 39.504 4.327 -23.797 1.00 52.53 98 THR A O 1
ATOM 729 N N . SER A 1 99 ? 40.924 5.943 -24.447 1.00 44.91 99 SER A N 1
ATOM 730 C CA . SER A 1 99 ? 41.984 5.586 -23.500 1.00 44.91 99 SER A CA 1
ATOM 731 C C . SER A 1 99 ? 41.676 6.150 -22.112 1.00 44.91 99 SER A C 1
ATOM 733 O O . SER A 1 99 ? 41.618 7.363 -21.944 1.00 44.91 99 SER A O 1
ATOM 735 N N . ASP A 1 100 ? 41.547 5.288 -21.107 1.00 48.41 100 ASP A N 1
ATOM 736 C CA . ASP A 1 100 ? 41.201 5.669 -19.728 1.00 48.41 100 ASP A CA 1
ATOM 737 C C . ASP A 1 100 ? 42.433 5.644 -18.805 1.00 48.41 100 ASP A C 1
ATOM 739 O O . ASP A 1 100 ? 42.456 4.998 -17.757 1.00 48.41 100 ASP A O 1
ATOM 743 N N . ARG A 1 101 ? 43.520 6.312 -19.216 1.00 42.06 101 ARG A N 1
ATOM 744 C CA . ARG A 1 101 ? 44.699 6.536 -18.361 1.00 42.06 101 ARG A CA 1
ATOM 745 C C . ARG A 1 101 ? 44.729 8.015 -17.947 1.00 42.06 101 ARG A C 1
ATOM 747 O O . ARG A 1 101 ? 44.938 8.831 -18.840 1.00 42.06 101 ARG A O 1
ATOM 754 N N . PRO A 1 102 ? 44.559 8.368 -16.653 1.00 48.06 102 PRO A N 1
ATOM 755 C CA . PRO A 1 102 ? 44.632 7.529 -15.451 1.00 48.06 102 PRO A CA 1
ATOM 756 C C . PRO A 1 102 ? 43.256 7.299 -14.773 1.00 48.06 102 PRO A C 1
ATOM 758 O O . PRO A 1 102 ? 42.978 7.898 -13.740 1.00 48.06 102 PRO A O 1
ATOM 761 N N . ARG A 1 103 ? 42.419 6.385 -15.295 1.00 51.94 103 ARG A N 1
ATOM 762 C CA . ARG A 1 103 ? 41.160 5.909 -14.668 1.00 51.94 103 ARG A CA 1
ATOM 763 C C . ARG A 1 103 ? 40.180 7.014 -14.252 1.00 51.94 103 ARG A C 1
ATOM 765 O O . ARG A 1 103 ? 39.591 6.953 -13.172 1.00 51.94 103 ARG A O 1
ATOM 772 N N . GLU A 1 104 ? 39.954 8.000 -15.109 1.00 49.06 104 GLU A N 1
ATOM 773 C CA . GLU A 1 104 ? 38.970 9.052 -14.821 1.00 49.06 104 GLU A CA 1
ATOM 774 C C . GLU A 1 104 ? 37.534 8.494 -14.753 1.00 49.06 104 GLU A C 1
ATOM 776 O O . GLU A 1 104 ? 36.680 9.059 -14.070 1.00 49.06 104 GLU A O 1
ATOM 781 N N . HIS A 1 105 ? 37.275 7.340 -15.388 1.00 48.88 105 HIS A N 1
ATOM 782 C CA . HIS A 1 105 ? 35.934 6.753 -15.516 1.00 48.88 105 HIS A CA 1
ATOM 783 C C . HIS A 1 105 ? 35.657 5.583 -14.551 1.00 48.88 105 HIS A C 1
ATOM 785 O O . HIS A 1 105 ? 34.513 5.136 -14.428 1.00 48.88 105 HIS A O 1
ATOM 791 N N . GLY A 1 106 ? 36.668 5.096 -13.819 1.00 55.69 106 GLY A N 1
ATOM 792 C CA . GLY A 1 106 ? 36.521 4.004 -12.847 1.00 55.69 106 GLY A CA 1
ATOM 793 C C . GLY A 1 106 ? 35.925 2.717 -13.447 1.00 55.69 106 GLY A C 1
ATOM 794 O O . GLY A 1 106 ? 36.353 2.263 -14.502 1.00 55.69 106 GLY A O 1
ATOM 795 N N . ASN A 1 107 ? 34.928 2.125 -12.775 1.00 55.88 107 ASN A N 1
ATOM 796 C CA . ASN A 1 107 ? 34.196 0.927 -13.226 1.00 55.88 107 ASN A CA 1
ATOM 797 C C . ASN A 1 107 ? 32.913 1.269 -14.024 1.00 55.88 107 ASN A C 1
ATOM 799 O O . ASN A 1 107 ? 31.968 0.491 -13.984 1.00 55.88 107 ASN A O 1
ATOM 803 N N . ARG A 1 108 ? 32.828 2.432 -14.691 1.00 56.88 108 ARG A N 1
ATOM 804 C CA . ARG A 1 108 ? 31.607 2.901 -15.394 1.00 56.88 108 ARG A CA 1
ATOM 805 C C . ARG A 1 108 ? 31.667 2.758 -16.917 1.00 56.88 108 ARG A C 1
ATOM 807 O O . ARG A 1 108 ? 31.350 3.682 -17.667 1.00 56.88 108 ARG A O 1
ATOM 814 N N . THR A 1 109 ? 32.178 1.630 -17.387 1.00 71.50 109 THR A N 1
ATOM 815 C CA . THR A 1 109 ? 32.532 1.424 -18.798 1.00 71.50 109 THR A CA 1
ATOM 816 C C . THR A 1 109 ? 31.323 1.037 -19.647 1.00 71.50 109 THR A C 1
ATOM 818 O O . THR A 1 109 ? 31.295 1.345 -20.840 1.00 71.50 109 THR A O 1
ATOM 821 N N . ILE A 1 110 ? 30.292 0.437 -19.041 1.00 79.75 110 ILE A N 1
ATOM 822 C CA . ILE A 1 110 ? 29.023 0.131 -19.708 1.00 79.75 110 ILE A CA 1
ATOM 823 C C . ILE A 1 110 ? 28.225 1.420 -19.908 1.00 79.75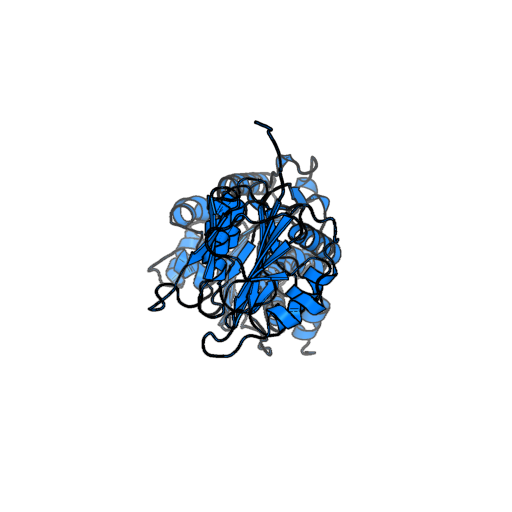 110 ILE A C 1
ATOM 825 O O . ILE A 1 110 ? 27.779 1.696 -21.023 1.00 79.75 110 ILE A O 1
ATOM 829 N N . ASP A 1 111 ? 28.106 2.252 -18.869 1.00 78.31 111 ASP A N 1
ATOM 830 C CA . ASP A 1 111 ? 27.478 3.572 -18.962 1.00 78.31 111 ASP A CA 1
ATOM 831 C C . ASP A 1 111 ? 28.137 4.441 -20.042 1.00 78.31 111 ASP A C 1
ATOM 833 O O . ASP A 1 111 ? 27.441 5.161 -20.759 1.00 78.31 111 ASP A O 1
ATOM 837 N N . LEU A 1 112 ? 29.466 4.369 -20.175 1.00 80.38 112 LEU A N 1
ATOM 838 C CA . LEU A 1 112 ? 30.216 5.110 -21.189 1.00 80.38 112 LEU A CA 1
ATOM 839 C C . LEU A 1 112 ? 29.812 4.693 -22.612 1.00 80.38 112 LEU A C 1
ATOM 841 O O . LEU A 1 112 ? 29.465 5.551 -23.428 1.00 80.38 112 LEU A O 1
ATOM 845 N N . LEU A 1 113 ? 29.797 3.384 -22.900 1.00 84.12 113 LEU A N 1
ATOM 846 C CA . LEU A 1 113 ? 29.328 2.873 -24.189 1.00 84.12 113 LEU A CA 1
ATOM 847 C C . LEU A 1 113 ? 27.879 3.305 -24.435 1.00 84.12 113 LEU A C 1
ATOM 849 O O . LEU A 1 113 ? 27.557 3.821 -25.502 1.00 84.12 113 LEU A O 1
ATOM 853 N N . PHE A 1 114 ? 27.006 3.117 -23.451 1.00 86.94 114 PHE A N 1
ATOM 854 C CA . PHE A 1 114 ? 25.572 3.301 -23.636 1.00 86.94 114 PHE A CA 1
ATOM 855 C C . PHE A 1 114 ? 25.204 4.770 -23.843 1.00 86.94 114 PHE A C 1
ATOM 857 O O . PHE A 1 114 ? 24.362 5.060 -24.686 1.00 86.94 114 PHE A O 1
ATOM 864 N N . ARG A 1 115 ? 25.882 5.706 -23.165 1.00 83.81 115 ARG A N 1
ATOM 865 C CA . ARG A 1 115 ? 25.730 7.144 -23.442 1.00 83.81 115 ARG A CA 1
ATOM 866 C C . ARG A 1 115 ? 26.207 7.504 -24.842 1.00 83.81 115 ARG A C 1
ATOM 868 O O . ARG A 1 115 ? 25.467 8.144 -25.573 1.00 83.81 115 ARG A O 1
ATOM 875 N N . SER A 1 116 ? 27.372 7.004 -25.263 1.00 82.06 116 SER A N 1
ATOM 876 C CA . SER A 1 116 ? 27.856 7.256 -26.630 1.00 82.06 116 SER A CA 1
ATOM 877 C C . SER A 1 116 ? 26.891 6.720 -27.700 1.00 82.06 116 SER A C 1
ATOM 879 O O . SER A 1 116 ? 26.690 7.326 -28.750 1.00 82.06 116 SER A O 1
ATOM 881 N N . VAL A 1 117 ? 26.232 5.599 -27.403 1.00 83.44 117 VAL A N 1
ATOM 882 C CA . VAL A 1 117 ? 25.209 4.987 -28.250 1.00 83.44 117 VAL A CA 1
ATOM 883 C C . VAL A 1 117 ? 23.898 5.780 -28.221 1.00 83.44 117 VAL A C 1
ATOM 885 O O . VAL A 1 117 ? 23.286 5.945 -29.273 1.00 83.44 117 VAL A O 1
ATOM 888 N N . ALA A 1 118 ? 23.496 6.332 -27.077 1.00 82.19 118 ALA A N 1
ATOM 889 C CA . ALA A 1 118 ? 22.355 7.241 -26.978 1.00 82.19 118 ALA A CA 1
ATOM 890 C C . ALA A 1 118 ? 22.576 8.524 -27.798 1.00 82.19 118 ALA A C 1
ATOM 892 O O . ALA A 1 118 ? 21.704 8.918 -28.571 1.00 82.19 118 ALA A O 1
ATOM 893 N N . ASP A 1 119 ? 23.766 9.119 -27.696 1.00 78.12 119 ASP A N 1
ATOM 894 C CA . ASP A 1 119 ? 24.108 10.371 -28.375 1.00 78.12 119 ASP A CA 1
ATOM 895 C C . ASP A 1 119 ? 24.218 10.193 -29.902 1.00 78.12 119 ASP A C 1
ATOM 897 O O . ASP A 1 119 ? 23.847 11.081 -30.671 1.00 78.12 119 ASP A O 1
ATOM 901 N N . CYS A 1 120 ? 24.717 9.037 -30.362 1.00 71.88 120 CYS A N 1
ATOM 902 C CA . CYS A 1 120 ? 25.090 8.832 -31.768 1.00 71.88 120 CYS A CA 1
ATOM 903 C C . CYS A 1 120 ? 24.214 7.830 -32.547 1.00 71.88 120 CYS A C 1
ATOM 905 O O . CYS A 1 120 ? 24.293 7.799 -33.781 1.00 71.88 120 CYS A O 1
ATOM 907 N N . GLY A 1 121 ? 23.433 6.981 -31.870 1.00 65.50 121 GLY A N 1
ATOM 908 C CA . GLY A 1 121 ? 22.731 5.834 -32.465 1.00 65.50 121 GLY A CA 1
ATOM 909 C C . GLY A 1 121 ? 21.328 6.124 -33.009 1.00 65.50 121 GLY A C 1
ATOM 910 O O . GLY A 1 121 ? 20.836 5.393 -33.873 1.00 65.50 121 GLY A O 1
ATOM 911 N N . GLY A 1 122 ? 20.687 7.210 -32.563 1.00 66.75 122 GLY A N 1
ATOM 912 C CA . GLY A 1 122 ? 19.317 7.569 -32.954 1.00 66.75 122 GLY A CA 1
ATOM 913 C C . GLY A 1 122 ? 18.269 6.506 -32.574 1.00 66.75 122 GLY A C 1
ATOM 914 O O . GLY A 1 122 ? 18.535 5.604 -31.784 1.00 66.75 122 GLY A O 1
ATOM 915 N N . LEU A 1 123 ? 17.074 6.574 -33.180 1.00 69.69 123 LEU A N 1
ATOM 916 C CA . LEU A 1 123 ? 15.915 5.720 -32.837 1.00 69.69 123 LEU A CA 1
ATOM 917 C C . LEU A 1 123 ? 16.108 4.211 -33.101 1.00 69.69 123 LEU A C 1
ATOM 919 O O . LEU A 1 123 ? 15.301 3.397 -32.664 1.00 69.69 123 LEU A O 1
ATOM 923 N N . LYS A 1 124 ? 17.152 3.810 -33.837 1.00 80.50 124 LYS A N 1
ATOM 924 C CA . LYS A 1 124 ? 17.439 2.400 -34.167 1.00 80.50 124 LYS A CA 1
ATOM 925 C C . LYS A 1 124 ? 18.482 1.796 -33.236 1.00 80.50 124 LYS A C 1
ATOM 927 O O . LYS A 1 124 ? 19.444 1.159 -33.674 1.00 80.50 124 LYS A O 1
ATOM 932 N N . THR A 1 125 ? 18.264 1.997 -31.947 1.00 85.50 125 THR A N 1
ATOM 933 C CA . THR A 1 125 ? 19.198 1.614 -30.895 1.00 85.50 125 THR A CA 1
ATOM 934 C C . THR A 1 125 ? 18.524 0.682 -29.905 1.00 85.50 125 THR A C 1
ATOM 936 O O . THR A 1 125 ? 17.383 0.920 -29.518 1.00 85.50 125 THR A O 1
ATOM 939 N N . ILE A 1 126 ? 19.238 -0.361 -29.487 1.00 88.00 126 ILE A N 1
ATOM 940 C CA . ILE A 1 126 ? 18.838 -1.270 -28.414 1.00 88.00 126 ILE A CA 1
ATOM 941 C C . ILE A 1 126 ? 19.958 -1.297 -27.372 1.00 88.00 126 ILE A C 1
ATOM 943 O O . ILE A 1 126 ? 21.096 -1.618 -27.704 1.00 88.00 126 ILE A O 1
ATOM 947 N N . GLY A 1 127 ? 19.648 -0.973 -26.121 1.00 89.31 127 GLY A N 1
ATOM 948 C CA . GLY A 1 127 ? 20.534 -1.188 -24.978 1.00 89.31 127 GLY A CA 1
ATOM 949 C C . GLY A 1 127 ? 20.138 -2.452 -24.220 1.00 89.31 127 GLY A C 1
ATOM 950 O O . GLY A 1 127 ? 18.962 -2.642 -23.928 1.00 89.31 127 GLY A O 1
ATOM 951 N N . VAL A 1 128 ? 21.097 -3.310 -23.882 1.00 90.12 128 VAL A N 1
ATOM 952 C CA . VAL A 1 128 ? 20.865 -4.584 -23.189 1.00 90.12 128 VAL A CA 1
ATOM 953 C C . VAL A 1 128 ? 21.807 -4.704 -21.996 1.00 90.12 128 VAL A C 1
ATOM 955 O O . VAL A 1 128 ? 23.019 -4.783 -22.182 1.00 90.12 128 VAL A O 1
ATOM 958 N N . VAL A 1 129 ? 21.274 -4.770 -20.776 1.00 88.44 129 VAL A N 1
ATOM 959 C CA . VAL A 1 129 ? 22.063 -5.126 -19.582 1.00 88.44 129 VAL A CA 1
ATOM 960 C C . VAL A 1 129 ? 21.791 -6.580 -19.208 1.00 88.44 129 VAL A C 1
ATOM 962 O O . VAL A 1 129 ? 20.645 -6.976 -19.005 1.00 88.44 129 VAL A O 1
ATOM 965 N N . LEU A 1 130 ? 22.853 -7.380 -19.149 1.00 86.69 130 LEU A N 1
ATOM 966 C CA . LEU A 1 130 ? 22.831 -8.787 -18.743 1.00 86.69 130 LEU A CA 1
ATOM 967 C C . LEU A 1 130 ? 23.289 -8.929 -17.281 1.00 86.69 130 LEU A C 1
ATOM 969 O O . LEU A 1 130 ? 23.356 -7.930 -16.563 1.00 86.69 130 LEU A O 1
ATOM 973 N N . SER A 1 131 ? 23.598 -10.146 -16.814 1.00 80.12 131 SER A N 1
ATOM 974 C CA . SER A 1 131 ? 24.049 -10.337 -15.432 1.00 80.12 131 SER A CA 1
ATOM 975 C C . SER A 1 131 ? 25.278 -9.485 -15.110 1.00 80.12 131 SER A C 1
ATOM 977 O O . SER A 1 131 ? 26.247 -9.408 -15.874 1.00 80.12 131 SER A O 1
ATOM 979 N N . GLY A 1 132 ? 25.246 -8.868 -13.933 1.00 69.88 132 GLY A N 1
ATOM 980 C CA . GLY A 1 132 ? 26.327 -8.052 -13.408 1.00 69.88 132 GLY A CA 1
ATOM 981 C C . GLY A 1 132 ? 26.061 -7.605 -11.973 1.00 69.88 132 GLY A C 1
ATOM 982 O O . GLY A 1 132 ? 25.027 -7.923 -11.392 1.00 69.88 132 GLY A O 1
ATOM 983 N N . ALA A 1 133 ? 27.021 -6.884 -11.400 1.00 54.03 133 ALA A N 1
ATOM 984 C CA . ALA A 1 133 ? 26.930 -6.306 -10.063 1.00 54.03 133 ALA A CA 1
ATOM 985 C C . ALA A 1 133 ? 27.078 -4.780 -10.143 1.00 54.03 133 ALA A C 1
ATOM 987 O O . ALA A 1 133 ? 27.763 -4.283 -11.037 1.00 54.03 133 ALA A O 1
ATOM 988 N N . LEU A 1 134 ? 26.522 -4.070 -9.152 1.00 60.81 134 LEU A N 1
ATOM 989 C CA . LEU A 1 134 ? 26.538 -2.602 -9.020 1.00 60.81 134 LEU A CA 1
ATOM 990 C C . LEU A 1 134 ? 25.634 -1.878 -10.041 1.00 60.81 134 LEU A C 1
ATOM 992 O O . LEU A 1 134 ? 24.687 -2.464 -10.555 1.00 60.81 134 LEU A O 1
ATOM 996 N N . ASP A 1 135 ? 25.849 -0.575 -10.239 1.00 60.97 135 ASP A N 1
ATOM 997 C CA . ASP A 1 135 ? 24.955 0.343 -10.958 1.00 60.97 135 ASP A CA 1
ATOM 998 C C . ASP A 1 135 ? 25.372 0.639 -12.412 1.00 60.97 135 ASP A C 1
ATOM 1000 O O . ASP A 1 135 ? 24.648 1.348 -13.119 1.00 60.97 135 ASP A O 1
ATOM 1004 N N . ASP A 1 136 ? 26.504 0.105 -12.882 1.00 69.19 136 ASP A N 1
ATOM 1005 C CA . ASP A 1 136 ? 27.029 0.399 -14.220 1.00 69.19 136 ASP A CA 1
ATOM 1006 C C . ASP A 1 136 ? 26.167 -0.215 -15.337 1.00 69.19 136 ASP A C 1
ATOM 1008 O O . ASP A 1 136 ? 25.926 -1.421 -15.373 1.00 69.19 136 ASP A O 1
ATOM 1012 N N . GLY A 1 137 ? 25.702 0.631 -16.258 1.00 72.50 137 GLY A N 1
ATOM 1013 C CA . GLY A 1 137 ? 24.783 0.298 -17.346 1.00 72.50 137 GLY A CA 1
ATOM 1014 C C . GLY A 1 137 ? 23.357 0.799 -17.122 1.00 72.50 137 GLY A C 1
ATOM 1015 O O . GLY A 1 137 ? 22.641 1.041 -18.093 1.00 72.50 137 GLY A O 1
ATOM 1016 N N . SER A 1 138 ? 22.942 1.036 -15.872 1.00 75.69 138 SER A N 1
ATOM 1017 C CA . SER A 1 138 ? 21.588 1.526 -15.561 1.00 75.69 138 SER A CA 1
ATOM 1018 C C . SER A 1 138 ? 21.349 2.953 -16.072 1.00 75.69 138 SER A C 1
ATOM 1020 O O . SER A 1 138 ? 20.329 3.243 -16.702 1.00 75.69 138 SER A O 1
ATOM 1022 N N . ARG A 1 139 ? 22.325 3.848 -15.875 1.00 78.06 139 ARG A N 1
ATOM 1023 C CA . ARG A 1 139 ? 22.251 5.247 -16.322 1.00 78.06 139 ARG A CA 1
ATOM 1024 C C . ARG A 1 139 ? 22.419 5.337 -17.833 1.00 78.06 139 ARG A C 1
ATOM 1026 O O . ARG A 1 139 ? 21.805 6.187 -18.472 1.00 78.06 139 ARG A O 1
ATOM 1033 N N . GLY A 1 140 ? 23.240 4.459 -18.399 1.00 78.50 140 GLY A N 1
ATOM 1034 C CA . GLY A 1 140 ? 23.376 4.271 -19.832 1.00 78.50 140 GLY A CA 1
ATOM 1035 C C . GLY A 1 140 ? 22.071 3.836 -20.500 1.00 78.50 140 GLY A C 1
ATOM 1036 O O . GLY A 1 140 ? 21.682 4.423 -21.507 1.00 78.50 140 GLY A O 1
ATOM 1037 N N . LEU A 1 141 ? 21.361 2.856 -19.928 1.00 82.94 141 LEU A N 1
ATOM 1038 C CA . LEU A 1 141 ? 20.060 2.418 -20.445 1.00 82.94 141 LEU A CA 1
ATOM 1039 C C . LEU A 1 141 ? 19.047 3.557 -20.398 1.00 82.94 141 LEU A C 1
ATOM 1041 O O . LEU A 1 141 ? 18.366 3.802 -21.390 1.00 82.94 141 LEU A O 1
ATOM 1045 N N . ALA A 1 142 ? 18.991 4.288 -19.282 1.00 75.38 142 ALA A N 1
ATOM 1046 C CA . ALA A 1 142 ? 18.147 5.470 -19.185 1.00 75.38 142 ALA A CA 1
ATOM 1047 C C . ALA A 1 142 ? 18.464 6.471 -20.308 1.00 75.38 142 ALA A C 1
ATOM 1049 O O . ALA A 1 142 ? 17.539 6.937 -20.966 1.00 75.38 142 ALA A O 1
ATOM 1050 N N . ALA A 1 143 ? 19.739 6.755 -20.594 1.00 76.50 143 ALA A N 1
ATOM 1051 C CA . ALA A 1 143 ? 20.116 7.648 -21.693 1.00 76.50 143 ALA A CA 1
ATOM 1052 C C . ALA A 1 143 ? 19.630 7.140 -23.065 1.00 76.50 143 ALA A C 1
ATOM 1054 O O . ALA A 1 143 ? 19.057 7.915 -23.829 1.00 76.50 143 ALA A O 1
ATOM 1055 N N . ILE A 1 144 ? 19.785 5.842 -23.357 1.00 80.31 144 ILE A N 1
ATOM 1056 C CA . ILE A 1 144 ? 19.291 5.228 -24.605 1.00 80.31 144 ILE A CA 1
ATOM 1057 C C . ILE A 1 144 ? 17.769 5.373 -24.724 1.00 80.31 144 ILE A C 1
ATOM 1059 O O . ILE A 1 144 ? 17.272 5.736 -25.789 1.00 80.31 144 ILE A O 1
ATOM 1063 N N . HIS A 1 145 ? 17.036 5.131 -23.636 1.00 82.25 145 HIS A N 1
ATOM 1064 C CA . HIS A 1 145 ? 15.583 5.278 -23.608 1.00 82.25 145 HIS A CA 1
ATOM 1065 C C . HIS A 1 145 ? 15.143 6.728 -23.862 1.00 82.25 145 HIS A C 1
ATOM 1067 O O . HIS A 1 145 ? 14.298 6.969 -24.721 1.00 82.25 145 HIS A O 1
ATOM 1073 N N . HIS A 1 146 ? 15.766 7.705 -23.193 1.00 80.94 146 HIS A N 1
ATOM 1074 C CA . HIS A 1 146 ? 15.468 9.130 -23.397 1.00 80.94 146 HIS A CA 1
ATOM 1075 C C . HIS A 1 146 ? 15.768 9.597 -24.832 1.00 80.94 146 HIS A C 1
ATOM 1077 O O . HIS A 1 146 ? 15.092 10.486 -25.343 1.00 80.94 146 HIS A O 1
ATOM 1083 N N . ALA A 1 147 ? 16.747 8.982 -25.502 1.00 77.00 147 ALA A N 1
ATOM 1084 C CA . ALA A 1 147 ? 17.053 9.226 -26.912 1.00 77.00 147 ALA A CA 1
ATOM 1085 C C . ALA A 1 147 ? 16.087 8.516 -27.893 1.00 77.00 147 ALA A C 1
ATOM 1087 O O . ALA A 1 147 ? 16.256 8.619 -29.111 1.00 77.00 147 ALA A O 1
ATOM 1088 N N . GLY A 1 148 ? 15.075 7.798 -27.387 1.00 79.38 148 GLY A N 1
ATOM 1089 C CA . GLY A 1 148 ? 14.067 7.076 -28.170 1.00 79.38 148 GLY A CA 1
ATOM 1090 C C . GLY A 1 148 ? 14.489 5.674 -28.628 1.00 79.38 148 GLY A C 1
ATOM 1091 O O . GLY A 1 148 ? 13.855 5.107 -29.517 1.00 79.38 148 GLY A O 1
ATOM 1092 N N . GLY A 1 149 ? 15.563 5.121 -28.057 1.00 79.81 149 GLY A N 1
ATOM 1093 C CA . GLY A 1 149 ? 15.986 3.735 -28.258 1.00 79.81 149 GLY A CA 1
ATOM 1094 C C . GLY A 1 149 ? 15.244 2.746 -27.350 1.00 79.81 149 GLY A C 1
ATOM 1095 O O . GLY A 1 149 ? 14.629 3.113 -26.350 1.00 79.81 149 GLY A O 1
ATOM 1096 N N . GLN A 1 150 ? 15.319 1.461 -27.688 1.00 85.25 150 GLN A N 1
ATOM 1097 C CA . GLN A 1 150 ? 14.758 0.375 -26.885 1.00 85.25 150 GLN A CA 1
ATOM 1098 C C . GLN A 1 150 ? 15.754 -0.083 -25.817 1.00 85.25 150 GLN A C 1
ATOM 1100 O O . GLN A 1 150 ? 16.967 -0.060 -26.028 1.00 85.25 150 GLN A O 1
ATOM 1105 N N . THR A 1 151 ? 15.252 -0.535 -24.673 1.00 85.62 151 THR A N 1
ATOM 1106 C CA . THR A 1 151 ? 16.074 -1.024 -23.563 1.00 85.62 151 THR A CA 1
ATOM 1107 C C . THR A 1 151 ? 15.588 -2.388 -23.093 1.00 85.62 151 THR A C 1
ATOM 1109 O O . THR A 1 151 ? 14.395 -2.681 -23.091 1.00 85.62 151 THR A O 1
ATOM 1112 N N . MET A 1 152 ? 16.528 -3.255 -22.730 1.00 85.06 152 MET A N 1
ATOM 1113 C CA . MET A 1 152 ? 16.269 -4.616 -22.278 1.00 85.06 152 MET A CA 1
ATOM 1114 C C . MET A 1 152 ? 17.170 -4.929 -21.085 1.00 85.06 152 MET A C 1
ATOM 1116 O O . MET A 1 152 ? 18.338 -4.539 -21.049 1.00 85.06 152 MET A O 1
ATOM 1120 N N . VAL A 1 153 ? 16.636 -5.671 -20.123 1.00 84.31 153 VAL A N 1
ATOM 1121 C CA . VAL A 1 153 ? 17.394 -6.193 -18.982 1.00 84.31 153 VAL A CA 1
ATOM 1122 C C . VAL A 1 153 ? 17.160 -7.692 -18.870 1.00 84.31 153 VAL A C 1
ATOM 1124 O O . VAL A 1 153 ? 16.046 -8.169 -19.105 1.00 84.31 153 VAL A O 1
ATOM 1127 N N . LEU A 1 154 ? 18.204 -8.451 -18.542 1.00 72.56 154 LEU A N 1
ATOM 1128 C CA . LEU A 1 154 ? 18.063 -9.884 -18.325 1.00 72.56 154 LEU A CA 1
ATOM 1129 C C . LEU A 1 154 ? 17.283 -10.137 -17.033 1.00 72.56 154 LEU A C 1
ATOM 1131 O O . LEU A 1 154 ? 17.689 -9.721 -15.949 1.00 72.56 154 LEU A O 1
ATOM 1135 N N . ARG A 1 155 ? 16.163 -10.852 -17.149 1.00 61.06 155 ARG A N 1
ATOM 1136 C CA . ARG A 1 155 ? 15.415 -11.340 -15.990 1.00 61.06 155 ARG A CA 1
ATOM 1137 C C . ARG A 1 155 ? 16.170 -12.539 -15.394 1.00 61.06 155 ARG A C 1
ATOM 1139 O O . ARG A 1 155 ? 16.419 -13.486 -16.141 1.00 61.06 155 ARG A O 1
ATOM 1146 N N . PRO A 1 156 ? 16.503 -12.555 -14.090 1.00 53.22 156 PRO A N 1
ATOM 1147 C CA . PRO A 1 156 ? 17.118 -13.721 -13.461 1.00 53.22 156 PRO A CA 1
ATOM 1148 C C . PRO A 1 156 ? 16.242 -14.963 -13.665 1.00 53.22 156 PRO A C 1
ATOM 1150 O O . PRO A 1 156 ? 15.055 -14.950 -13.341 1.00 53.22 156 PRO A O 1
ATOM 1153 N N . SER A 1 157 ? 16.809 -16.047 -14.199 1.00 44.81 157 SER A N 1
ATOM 1154 C CA . SER A 1 157 ? 16.072 -17.278 -14.525 1.00 44.81 157 SER A CA 1
ATOM 1155 C C . SER A 1 157 ? 15.794 -18.189 -13.319 1.00 44.81 157 SER A C 1
ATOM 1157 O O . SER A 1 157 ? 15.455 -19.356 -13.495 1.00 44.81 157 SER A O 1
ATOM 1159 N N . SER A 1 158 ? 15.916 -17.693 -12.087 1.00 38.50 158 SER A N 1
ATOM 1160 C CA . SER A 1 158 ? 15.608 -18.464 -10.881 1.00 38.50 158 SER A CA 1
ATOM 1161 C C . SER A 1 158 ? 14.952 -17.590 -9.819 1.00 38.50 158 SER A C 1
ATOM 1163 O O . SER A 1 158 ? 15.617 -17.046 -8.942 1.00 38.50 158 SER A O 1
ATOM 1165 N N . THR A 1 159 ? 13.643 -17.419 -9.937 1.00 31.09 159 THR A N 1
ATOM 1166 C CA . THR A 1 159 ? 12.623 -17.392 -8.874 1.00 31.09 159 THR A CA 1
ATOM 1167 C C . THR A 1 159 ? 11.313 -16.974 -9.531 1.00 31.09 159 THR A C 1
ATOM 1169 O O . THR A 1 159 ? 11.324 -16.401 -10.619 1.00 31.09 159 THR A O 1
ATOM 1172 N N . ALA A 1 160 ? 10.193 -17.370 -8.930 1.00 29.84 160 ALA A N 1
ATOM 1173 C CA . ALA A 1 160 ? 8.845 -17.141 -9.433 1.00 29.84 160 ALA A CA 1
ATOM 1174 C C . ALA A 1 160 ? 8.640 -15.716 -9.976 1.00 29.84 160 ALA A C 1
ATOM 1176 O O . ALA A 1 160 ? 9.334 -14.779 -9.584 1.00 29.84 160 ALA A O 1
ATOM 1177 N N . SER A 1 161 ? 7.673 -15.554 -10.875 1.00 26.97 161 SER A N 1
ATOM 1178 C CA . SER A 1 161 ? 7.071 -14.250 -11.147 1.00 26.97 161 SER A CA 1
ATOM 1179 C C . SER A 1 161 ? 6.785 -13.540 -9.816 1.00 26.97 161 SER A C 1
ATOM 1181 O O . SER A 1 161 ? 5.929 -13.995 -9.061 1.00 26.97 161 SER A O 1
ATOM 1183 N N . HIS A 1 162 ? 7.590 -12.517 -9.523 1.00 33.28 162 HIS A N 1
ATOM 1184 C CA . HIS A 1 162 ? 7.361 -11.517 -8.489 1.00 33.28 162 HIS A CA 1
ATOM 1185 C C . HIS A 1 162 ? 7.251 -10.180 -9.229 1.00 33.28 162 HIS A C 1
ATOM 1187 O O . HIS A 1 162 ? 8.230 -9.511 -9.555 1.00 33.28 162 HIS A O 1
ATOM 1193 N N . GLY A 1 163 ? 6.039 -9.874 -9.623 1.00 31.12 163 GLY A N 1
ATOM 1194 C CA . GLY A 1 163 ? 5.510 -8.584 -10.001 1.00 31.12 163 GLY A CA 1
ATOM 1195 C C . GLY A 1 163 ? 5.554 -7.641 -8.808 1.00 31.12 163 GLY A C 1
ATOM 1196 O O . GLY A 1 163 ? 5.833 -8.019 -7.671 1.00 31.12 163 GLY A O 1
ATOM 1197 N N . MET A 1 164 ? 5.427 -6.359 -9.101 1.00 37.56 164 MET A N 1
ATOM 1198 C CA . MET A 1 164 ? 6.110 -5.331 -8.328 1.00 37.56 164 MET A CA 1
ATOM 1199 C C . MET A 1 164 ? 5.117 -4.328 -7.766 1.00 37.56 164 MET A C 1
ATOM 1201 O O . MET A 1 164 ? 4.250 -3.834 -8.485 1.00 37.56 164 MET A O 1
ATOM 1205 N N . THR A 1 165 ? 5.288 -3.985 -6.491 1.00 58.88 165 THR A N 1
ATOM 1206 C CA . THR A 1 165 ? 4.830 -2.696 -5.947 1.00 58.88 165 THR A CA 1
ATOM 1207 C C . THR A 1 165 ? 5.822 -2.117 -4.934 1.00 58.88 165 THR A C 1
ATOM 1209 O O . THR A 1 165 ? 5.934 -0.902 -4.861 1.00 58.88 165 THR A O 1
ATOM 1212 N N . ASP A 1 166 ? 6.666 -2.934 -4.300 1.00 56.56 166 ASP A N 1
ATOM 1213 C CA . ASP A 1 166 ? 7.842 -2.501 -3.536 1.00 56.56 166 ASP A CA 1
ATOM 1214 C C . ASP A 1 166 ? 9.102 -3.254 -4.011 1.00 56.56 166 ASP A C 1
ATOM 1216 O O . ASP A 1 166 ? 9.079 -4.472 -4.174 1.00 56.56 166 ASP A O 1
ATOM 1220 N N . VAL A 1 167 ? 10.216 -2.551 -4.223 1.00 59.47 167 VAL A N 1
ATOM 1221 C CA . VAL A 1 167 ? 11.528 -3.104 -4.603 1.00 59.47 167 VAL A CA 1
ATOM 1222 C C . VAL A 1 167 ? 12.508 -2.841 -3.473 1.00 59.47 167 VAL A C 1
ATOM 1224 O O . VAL A 1 167 ? 12.986 -1.719 -3.303 1.00 59.47 167 VAL A O 1
ATOM 1227 N N . VAL A 1 168 ? 12.811 -3.873 -2.692 1.00 57.38 168 VAL A N 1
ATOM 1228 C CA . VAL A 1 168 ? 13.605 -3.763 -1.462 1.00 57.38 168 VAL A CA 1
ATOM 1229 C C . VAL A 1 168 ? 15.032 -4.235 -1.703 1.00 57.38 168 VAL A C 1
ATOM 1231 O O . VAL A 1 168 ? 15.250 -5.306 -2.275 1.00 57.38 168 VAL A O 1
ATOM 1234 N N . GLN A 1 169 ? 16.013 -3.443 -1.264 1.00 59.00 169 GLN A N 1
ATOM 1235 C CA . GLN A 1 169 ? 17.415 -3.853 -1.260 1.00 59.00 169 GLN A CA 1
ATOM 1236 C C . GLN A 1 169 ? 17.742 -4.614 0.026 1.00 59.00 169 GLN A C 1
ATOM 1238 O O . GLN A 1 169 ? 17.824 -4.019 1.098 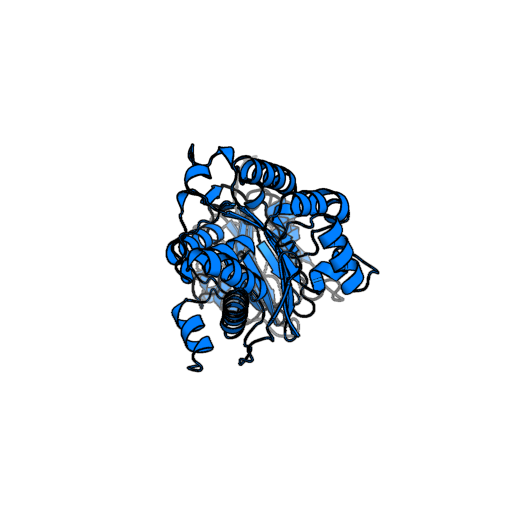1.00 59.00 169 GLN A O 1
ATOM 1243 N N . HIS A 1 170 ? 17.980 -5.920 -0.087 1.00 62.44 170 HIS A N 1
ATOM 1244 C CA . HIS A 1 170 ? 18.406 -6.747 1.053 1.00 62.44 170 HIS A CA 1
ATOM 1245 C C . HIS A 1 170 ? 19.909 -6.635 1.307 1.00 62.44 170 HIS A C 1
ATOM 1247 O O . HIS A 1 170 ? 20.367 -6.573 2.445 1.00 62.44 170 HIS A O 1
ATOM 1253 N N . SER A 1 171 ? 20.691 -6.583 0.233 1.00 55.78 171 SER A N 1
ATOM 1254 C CA . SER A 1 171 ? 22.129 -6.335 0.271 1.00 55.78 171 SER A CA 1
ATOM 1255 C C . SER A 1 171 ? 22.553 -5.562 -0.981 1.00 55.78 171 SER A C 1
ATOM 1257 O O . SER A 1 171 ? 21.809 -5.546 -1.966 1.00 55.78 171 SER A O 1
ATOM 1259 N N . PRO A 1 172 ? 23.707 -4.867 -0.976 1.00 59.19 172 PRO A N 1
ATOM 1260 C CA . PRO A 1 172 ? 24.137 -4.073 -2.123 1.00 59.19 172 PRO A CA 1
ATOM 1261 C C . PRO A 1 172 ? 24.115 -4.883 -3.428 1.00 59.19 172 PRO A C 1
ATOM 1263 O O . PRO A 1 172 ? 24.806 -5.889 -3.557 1.00 59.19 172 PRO A O 1
ATOM 1266 N N . GLY A 1 173 ? 23.301 -4.443 -4.393 1.00 52.94 173 GLY A N 1
ATOM 1267 C CA . GLY A 1 173 ? 23.107 -5.118 -5.684 1.00 52.94 173 GLY A CA 1
ATOM 1268 C C . GLY A 1 173 ? 22.064 -6.247 -5.708 1.00 52.94 173 GLY A C 1
ATOM 1269 O O . GLY A 1 173 ? 21.718 -6.702 -6.794 1.00 52.94 173 GLY A O 1
ATOM 1270 N N . HIS A 1 174 ? 21.510 -6.654 -4.563 1.00 61.41 174 HIS A N 1
ATOM 1271 C CA . HIS A 1 174 ? 20.445 -7.655 -4.469 1.00 61.41 174 HIS A CA 1
ATOM 1272 C C . HIS A 1 174 ? 19.108 -6.997 -4.127 1.00 61.41 174 HIS A C 1
ATOM 1274 O O . HIS A 1 174 ? 18.882 -6.543 -3.003 1.00 61.41 174 HIS A O 1
ATOM 1280 N N . TRP A 1 175 ? 18.221 -6.974 -5.118 1.00 63.81 175 TRP A N 1
ATOM 1281 C CA . TRP A 1 175 ? 16.893 -6.381 -5.026 1.00 63.81 175 TRP A CA 1
ATOM 1282 C C . TRP A 1 175 ? 15.823 -7.457 -5.151 1.00 63.81 175 TRP A C 1
ATOM 1284 O O . TRP A 1 175 ? 15.929 -8.336 -6.007 1.00 63.81 175 TRP A O 1
ATOM 1294 N N . GLN A 1 176 ? 14.788 -7.366 -4.323 1.00 67.56 176 GLN A N 1
ATOM 1295 C CA . GLN A 1 176 ? 13.631 -8.250 -4.386 1.00 67.56 176 GLN A CA 1
ATOM 1296 C C . GLN A 1 176 ? 12.346 -7.432 -4.493 1.00 67.56 176 GLN A C 1
ATOM 1298 O O . GLN A 1 176 ? 12.157 -6.462 -3.761 1.00 67.56 176 GLN A O 1
ATOM 1303 N N . GLY A 1 177 ? 11.487 -7.826 -5.435 1.00 69.81 177 GLY A N 1
ATOM 1304 C CA . GLY A 1 177 ? 10.166 -7.243 -5.626 1.00 69.81 177 GLY A CA 1
ATOM 1305 C C . GLY A 1 177 ? 9.116 -7.946 -4.770 1.00 69.81 177 GLY A C 1
ATOM 1306 O O . GLY A 1 177 ? 9.112 -9.175 -4.685 1.00 69.81 177 GLY A O 1
ATOM 1307 N N . TYR A 1 178 ? 8.218 -7.167 -4.180 1.00 76.31 178 TYR A N 1
ATOM 1308 C CA . TYR A 1 178 ? 7.027 -7.645 -3.486 1.00 76.31 178 TYR A CA 1
ATOM 1309 C C . TYR A 1 178 ? 5.806 -6.854 -3.967 1.00 76.31 178 TYR A C 1
ATOM 1311 O O . TYR A 1 178 ? 5.887 -5.629 -4.095 1.00 76.31 178 TYR A O 1
ATOM 1319 N N . PRO A 1 179 ? 4.663 -7.505 -4.217 1.00 81.50 179 PRO A N 1
ATOM 1320 C CA . PRO A 1 179 ? 3.398 -6.799 -4.383 1.00 81.50 179 PRO A CA 1
ATOM 1321 C C . PRO A 1 179 ? 2.953 -6.162 -3.077 1.00 81.50 179 PRO A C 1
ATOM 1323 O O . PRO A 1 179 ? 3.063 -6.766 -2.006 1.00 81.50 179 PRO A O 1
ATOM 1326 N N . GLY A 1 180 ? 2.431 -4.950 -3.178 1.00 83.50 180 GLY A N 1
ATOM 1327 C CA . GLY A 1 180 ? 2.204 -4.098 -2.023 1.00 83.50 180 GLY A CA 1
ATOM 1328 C C . GLY A 1 180 ? 1.326 -2.894 -2.332 1.00 83.50 180 GLY A C 1
ATOM 1329 O O . GLY A 1 180 ? 0.621 -2.845 -3.337 1.00 83.50 180 GLY A O 1
ATOM 1330 N N . GLY A 1 181 ? 1.365 -1.926 -1.424 1.00 88.25 181 GLY A N 1
ATOM 1331 C CA . GLY A 1 181 ? 0.457 -0.785 -1.389 1.00 88.25 181 GLY A CA 1
ATOM 1332 C C . GLY A 1 181 ? -0.526 -0.907 -0.229 1.00 88.25 181 GLY A C 1
ATOM 1333 O O . GLY A 1 181 ? -1.350 -1.816 -0.193 1.00 88.25 181 GLY A O 1
ATOM 1334 N N . ALA A 1 182 ? -0.454 0.037 0.710 1.00 92.12 182 ALA A N 1
ATOM 1335 C CA . ALA A 1 182 ? -1.220 0.008 1.957 1.00 92.12 182 ALA A CA 1
ATOM 1336 C C . ALA A 1 182 ? -2.728 -0.289 1.781 1.00 92.12 182 ALA A C 1
ATOM 1338 O O . ALA A 1 182 ? -3.201 -1.271 2.356 1.00 92.12 182 ALA A O 1
ATOM 1339 N N . PRO A 1 183 ? -3.496 0.447 0.947 1.00 95.62 183 PRO A N 1
ATOM 1340 C CA . PRO A 1 183 ? -4.922 0.154 0.775 1.00 95.62 183 PRO A CA 1
ATOM 1341 C C . PRO A 1 183 ? -5.182 -1.231 0.159 1.00 95.62 183 PRO A C 1
ATOM 1343 O O . PRO A 1 183 ? -6.166 -1.887 0.501 1.00 95.62 183 PRO A O 1
ATOM 1346 N N . TRP A 1 184 ? -4.291 -1.711 -0.713 1.00 96.56 184 TRP A N 1
ATOM 1347 C CA . TRP A 1 184 ? -4.394 -3.043 -1.307 1.00 96.56 184 TRP A CA 1
ATOM 1348 C C . TRP A 1 184 ? -4.084 -4.154 -0.293 1.00 96.56 184 TRP A C 1
ATOM 1350 O O . TRP A 1 184 ? -4.807 -5.150 -0.232 1.00 96.56 184 TRP A O 1
ATOM 1360 N N . ASN A 1 185 ? -3.075 -3.960 0.562 1.00 96.06 185 ASN A N 1
ATOM 1361 C CA . ASN A 1 185 ? -2.741 -4.876 1.654 1.00 96.06 185 ASN A CA 1
ATOM 1362 C C . ASN A 1 185 ? -3.898 -5.011 2.650 1.00 96.06 185 ASN A C 1
ATOM 1364 O O . ASN A 1 185 ? -4.261 -6.134 3.006 1.00 96.06 185 ASN A O 1
ATOM 1368 N N . VAL A 1 186 ? -4.511 -3.888 3.047 1.00 98.19 186 VAL A N 1
ATOM 1369 C CA . VAL A 1 186 ? -5.699 -3.879 3.916 1.00 98.19 186 VAL A CA 1
ATOM 1370 C C . VAL A 1 186 ? -6.837 -4.660 3.260 1.00 98.19 186 VAL A C 1
ATOM 1372 O O . VAL A 1 186 ? -7.392 -5.567 3.881 1.00 98.19 186 VAL A O 1
ATOM 1375 N N . ALA A 1 187 ? -7.141 -4.377 1.987 1.00 98.12 187 ALA A N 1
ATOM 1376 C CA . ALA A 1 187 ? -8.202 -5.064 1.255 1.00 98.12 187 ALA A CA 1
ATOM 1377 C C . ALA A 1 187 ? -7.969 -6.583 1.182 1.00 98.12 187 ALA A C 1
ATOM 1379 O O . ALA A 1 187 ? -8.867 -7.382 1.467 1.00 98.12 187 ALA A O 1
ATOM 1380 N N . ARG A 1 188 ? -6.739 -6.991 0.845 1.00 97.44 188 ARG A N 1
ATOM 1381 C CA . ARG A 1 188 ? -6.317 -8.394 0.765 1.00 97.44 188 ARG A CA 1
ATOM 1382 C C . ARG A 1 188 ? -6.450 -9.107 2.110 1.00 97.44 188 ARG A C 1
ATOM 1384 O O . ARG A 1 188 ? -6.963 -10.224 2.159 1.00 97.44 188 ARG A O 1
ATOM 1391 N N . ALA A 1 189 ? -5.998 -8.473 3.189 1.00 98.00 189 ALA A N 1
ATOM 1392 C CA . ALA A 1 189 ? -6.102 -9.022 4.534 1.00 98.00 189 ALA A CA 1
ATOM 1393 C C . ALA A 1 189 ? -7.566 -9.154 4.978 1.00 98.00 189 ALA A C 1
ATOM 1395 O O . ALA A 1 189 ? -7.955 -10.227 5.425 1.00 98.00 189 ALA A O 1
ATOM 1396 N N . MET A 1 190 ? -8.414 -8.140 4.769 1.00 98.25 190 MET A N 1
ATOM 1397 C CA . MET A 1 190 ? -9.849 -8.239 5.079 1.00 98.25 190 MET A CA 1
ATOM 1398 C C . MET A 1 190 ? -10.527 -9.398 4.336 1.00 98.25 190 MET A C 1
ATOM 1400 O O . MET A 1 190 ? -11.288 -10.159 4.938 1.00 98.25 190 MET A O 1
ATOM 1404 N N . SER A 1 191 ? -10.195 -9.588 3.056 1.00 98.19 191 SER A N 1
ATOM 1405 C CA . SER A 1 191 ? -10.716 -10.706 2.266 1.00 98.19 191 SER A CA 1
ATOM 1406 C C . SER A 1 191 ? -10.278 -12.067 2.817 1.00 98.19 191 SER A C 1
ATOM 1408 O O . SER A 1 191 ? -11.122 -12.934 3.047 1.00 98.19 191 SER A O 1
ATOM 1410 N N . ARG A 1 192 ? -8.992 -12.232 3.164 1.00 97.06 192 ARG A N 1
ATOM 1411 C CA . ARG A 1 192 ? -8.478 -13.458 3.813 1.00 97.06 192 ARG A CA 1
ATOM 1412 C C . ARG A 1 192 ? -9.051 -13.712 5.212 1.00 97.06 192 ARG A C 1
ATOM 1414 O O . ARG A 1 192 ? -9.090 -14.862 5.654 1.00 97.06 192 ARG A O 1
ATOM 1421 N N . LEU A 1 193 ? -9.518 -12.674 5.903 1.00 98.25 193 LEU A N 1
ATOM 1422 C CA . LEU A 1 193 ? -10.232 -12.789 7.180 1.00 98.25 193 LEU A CA 1
ATOM 1423 C C . LEU A 1 193 ? -11.711 -13.188 7.005 1.00 98.25 193 LEU A C 1
ATOM 1425 O O . LEU A 1 193 ? -12.382 -13.498 7.991 1.00 98.25 193 LEU A O 1
ATOM 1429 N N . GLY A 1 194 ? -12.207 -13.239 5.765 1.00 97.31 194 GLY A N 1
ATOM 1430 C CA . GLY A 1 194 ? -13.554 -13.691 5.417 1.00 97.31 194 GLY A CA 1
ATOM 1431 C C . GLY A 1 194 ? -14.565 -12.569 5.180 1.00 97.31 194 GLY A C 1
ATOM 1432 O O . GLY A 1 194 ? -15.764 -12.842 5.173 1.00 97.31 194 GLY A O 1
ATOM 1433 N N . VAL A 1 195 ? -14.115 -11.323 4.996 1.00 98.00 195 VAL A N 1
ATOM 1434 C CA . VAL A 1 195 ? -14.991 -10.180 4.700 1.00 98.00 195 VAL A CA 1
ATOM 1435 C C . VAL A 1 195 ? -14.970 -9.889 3.195 1.00 98.00 195 VAL A C 1
ATOM 1437 O O . VAL A 1 195 ? -13.891 -9.646 2.648 1.00 98.00 195 VAL A O 1
ATOM 1440 N N . PRO A 1 196 ? -16.121 -9.882 2.492 1.00 97.88 196 PRO A N 1
ATOM 1441 C CA . PRO A 1 196 ? -16.172 -9.492 1.084 1.00 97.88 196 PRO A CA 1
ATOM 1442 C C . PRO A 1 196 ? -15.580 -8.094 0.889 1.00 97.88 196 PRO A C 1
ATOM 1444 O O . PRO A 1 196 ? -16.067 -7.124 1.461 1.00 97.88 196 PRO A O 1
ATOM 1447 N N . THR A 1 197 ? -14.500 -8.000 0.114 1.00 98.06 197 THR A N 1
ATOM 1448 C CA . THR A 1 197 ? -13.706 -6.770 0.001 1.00 98.06 197 THR A CA 1
ATOM 1449 C C . THR A 1 197 ? -13.279 -6.538 -1.442 1.00 98.06 197 THR A C 1
ATOM 1451 O O . THR A 1 197 ? -13.140 -7.478 -2.224 1.00 98.06 197 THR A O 1
ATOM 1454 N N . ALA A 1 198 ? -13.048 -5.278 -1.795 1.00 97.81 198 ALA A N 1
ATOM 1455 C CA . ALA A 1 198 ? -12.545 -4.868 -3.095 1.00 97.81 198 ALA A CA 1
ATOM 1456 C C . ALA A 1 198 ? -11.369 -3.899 -2.932 1.00 97.81 198 ALA A C 1
ATOM 1458 O O . ALA A 1 198 ? -11.280 -3.190 -1.930 1.00 97.81 198 ALA A O 1
ATOM 1459 N N . PHE A 1 199 ? -10.497 -3.836 -3.937 1.00 97.94 199 PHE A N 1
ATOM 1460 C CA . PHE A 1 199 ? -9.537 -2.745 -4.084 1.00 97.94 199 PHE A CA 1
ATOM 1461 C C . PHE A 1 199 ? -10.041 -1.798 -5.175 1.00 97.94 199 PHE A C 1
ATOM 1463 O O . PHE A 1 199 ? -10.131 -2.189 -6.338 1.00 97.94 199 PHE A O 1
ATOM 1470 N N . ALA A 1 200 ? -10.389 -0.571 -4.782 1.00 97.00 200 ALA A N 1
ATOM 1471 C CA . ALA A 1 200 ? -10.812 0.489 -5.689 1.00 97.00 200 ALA A CA 1
ATOM 1472 C C . ALA A 1 200 ? -9.603 1.354 -6.061 1.00 97.00 200 ALA A C 1
ATOM 1474 O O . ALA A 1 200 ? -9.233 2.276 -5.338 1.00 97.00 200 ALA A O 1
ATOM 1475 N N . GLY A 1 201 ? -8.960 1.002 -7.169 1.00 96.69 201 GLY A N 1
ATOM 1476 C CA . GLY A 1 201 ? -7.745 1.646 -7.651 1.00 96.69 201 GLY A CA 1
ATOM 1477 C C . GLY A 1 201 ? -7.396 1.180 -9.058 1.00 96.69 201 GLY A C 1
ATOM 1478 O O . GLY A 1 201 ? -7.971 0.214 -9.569 1.00 96.69 201 GLY A O 1
ATOM 1479 N N . SER A 1 202 ? -6.449 1.862 -9.690 1.00 96.75 202 SER A N 1
ATOM 1480 C CA . SER A 1 202 ? -5.931 1.506 -11.009 1.00 96.75 202 SER A CA 1
ATOM 1481 C C . SER A 1 202 ? -4.517 0.942 -10.923 1.00 96.75 202 SER A C 1
ATOM 1483 O O . SER A 1 202 ? -3.695 1.379 -10.118 1.00 96.75 202 SER A O 1
ATOM 1485 N N . ILE A 1 203 ? -4.238 -0.039 -11.776 1.00 95.56 203 ILE A N 1
ATOM 1486 C CA . ILE A 1 203 ? -2.924 -0.663 -11.941 1.00 95.56 203 ILE A CA 1
ATOM 1487 C C . ILE A 1 203 ? -2.577 -0.755 -13.429 1.00 95.56 203 ILE A C 1
ATOM 1489 O O . ILE A 1 203 ? -3.474 -0.804 -14.277 1.00 95.56 203 ILE A O 1
ATOM 1493 N N . SER A 1 204 ? -1.284 -0.786 -13.753 1.00 89.94 204 SER A N 1
ATOM 1494 C CA . SER A 1 204 ? -0.807 -0.827 -15.141 1.00 89.94 204 SER A CA 1
ATOM 1495 C C . SER A 1 204 ? -1.251 -2.099 -15.873 1.00 89.94 204 SER A C 1
ATOM 1497 O O . SER A 1 204 ? -1.672 -3.071 -15.245 1.00 89.94 204 SER A O 1
ATOM 1499 N N . THR A 1 205 ? -1.168 -2.121 -17.203 1.00 88.19 205 THR A N 1
ATOM 1500 C CA . THR A 1 205 ? -1.471 -3.306 -18.034 1.00 88.19 205 THR A CA 1
ATOM 1501 C C . THR A 1 205 ? -0.258 -4.199 -18.305 1.00 88.19 205 THR A C 1
ATOM 1503 O O . THR A 1 205 ? -0.403 -5.245 -18.932 1.00 88.19 205 THR A O 1
ATOM 1506 N N . ASP A 1 206 ? 0.924 -3.821 -17.814 1.00 82.69 206 ASP A N 1
ATOM 1507 C CA . ASP A 1 206 ? 2.150 -4.610 -17.934 1.00 82.69 206 ASP A CA 1
ATOM 1508 C C . ASP A 1 206 ? 2.208 -5.787 -16.937 1.00 82.69 206 ASP A C 1
ATOM 1510 O O . ASP A 1 206 ? 1.283 -6.035 -16.158 1.00 82.69 206 ASP A O 1
ATOM 1514 N N . SER A 1 207 ? 3.340 -6.501 -16.932 1.00 81.00 207 SER A N 1
ATOM 1515 C CA . SER A 1 207 ? 3.561 -7.684 -16.092 1.00 81.00 207 SER A CA 1
ATOM 1516 C C . SER A 1 207 ? 3.435 -7.449 -14.580 1.00 81.00 207 SER A C 1
ATOM 1518 O O . SER A 1 207 ? 3.111 -8.377 -13.845 1.00 81.00 207 SER A O 1
ATOM 1520 N N . LEU A 1 208 ? 3.706 -6.238 -14.094 1.00 81.75 208 LEU A N 1
ATOM 1521 C CA . LEU A 1 208 ? 3.619 -5.888 -12.674 1.00 81.75 208 LEU A CA 1
ATOM 1522 C C . LEU A 1 208 ? 2.166 -5.704 -12.278 1.00 81.75 208 LEU A C 1
ATOM 1524 O O . LEU A 1 208 ? 1.700 -6.261 -11.283 1.00 81.75 208 LEU A O 1
ATOM 1528 N N . GLY A 1 209 ? 1.427 -4.993 -13.123 1.00 87.25 209 GLY A N 1
ATOM 1529 C CA . GLY A 1 209 ? -0.009 -4.939 -13.010 1.00 87.25 209 GLY A CA 1
ATOM 1530 C C . GLY A 1 209 ? -0.642 -6.326 -13.144 1.00 87.25 209 GLY A C 1
ATOM 1531 O O . GLY A 1 209 ? -1.579 -6.631 -12.410 1.00 87.25 209 GLY A O 1
ATOM 1532 N N . ASP A 1 210 ? -0.228 -7.163 -14.100 1.00 86.81 210 ASP A N 1
ATOM 1533 C CA . ASP A 1 210 ? -0.792 -8.515 -14.271 1.00 86.81 210 ASP A CA 1
ATOM 1534 C C . ASP A 1 210 ? -0.668 -9.330 -12.980 1.00 86.81 210 ASP A C 1
ATOM 1536 O O . ASP A 1 210 ? -1.608 -10.023 -12.585 1.00 86.81 210 ASP A O 1
ATOM 1540 N N . GLU A 1 211 ? 0.455 -9.194 -12.277 1.00 87.19 211 GLU A N 1
ATOM 1541 C CA . GLU A 1 211 ? 0.630 -9.843 -10.989 1.00 87.19 211 GLU A CA 1
ATOM 1542 C C . GLU A 1 211 ? -0.292 -9.289 -9.909 1.00 87.19 211 GLU A C 1
ATOM 1544 O O . GLU A 1 211 ? -0.943 -10.070 -9.215 1.00 87.19 211 GLU A O 1
ATOM 1549 N N . LEU A 1 212 ? -0.392 -7.966 -9.769 1.00 90.50 212 LEU A N 1
ATOM 1550 C CA . LEU A 1 212 ? -1.322 -7.364 -8.813 1.00 90.50 212 LEU A CA 1
ATOM 1551 C C . LEU A 1 212 ? -2.763 -7.815 -9.081 1.00 90.50 212 LEU A C 1
ATOM 1553 O O . LEU A 1 212 ? -3.490 -8.144 -8.142 1.00 90.50 212 LEU A O 1
ATOM 1557 N N . ALA A 1 213 ? -3.170 -7.911 -10.349 1.00 95.50 213 ALA A N 1
ATOM 1558 C CA . ALA A 1 213 ? -4.474 -8.445 -10.733 1.00 95.50 213 ALA A CA 1
ATOM 1559 C C . ALA A 1 213 ? -4.628 -9.928 -10.348 1.00 95.50 213 ALA A C 1
ATOM 1561 O O . ALA A 1 213 ? -5.655 -10.318 -9.785 1.00 95.50 213 ALA A O 1
ATOM 1562 N N . ALA A 1 214 ? -3.613 -10.756 -10.614 1.00 94.44 214 ALA A N 1
ATOM 1563 C CA . ALA A 1 214 ? -3.622 -12.175 -10.268 1.00 94.44 214 ALA A CA 1
ATOM 1564 C C . ALA A 1 214 ? -3.689 -12.395 -8.750 1.00 94.44 214 ALA A C 1
ATOM 1566 O O . ALA A 1 214 ? -4.493 -13.203 -8.285 1.00 94.44 214 ALA A O 1
ATOM 1567 N N . GLN A 1 215 ? -2.910 -11.642 -7.972 1.00 93.38 215 GLN A N 1
ATOM 1568 C CA . GLN A 1 215 ? -2.919 -11.716 -6.512 1.00 93.38 215 GLN A CA 1
ATOM 1569 C C . GLN A 1 215 ? -4.210 -11.162 -5.909 1.00 93.38 215 GLN A C 1
ATOM 1571 O O . GLN A 1 215 ? -4.724 -11.743 -4.957 1.00 93.38 215 GLN A O 1
ATOM 1576 N N . SER A 1 216 ? -4.786 -10.107 -6.492 1.00 96.00 216 SER A N 1
ATOM 1577 C CA . SER A 1 216 ? -6.108 -9.600 -6.096 1.00 96.00 216 SER A CA 1
ATOM 1578 C C . SER A 1 216 ? -7.179 -10.675 -6.272 1.00 96.00 216 SER A C 1
ATOM 1580 O O . SER A 1 216 ? -7.958 -10.946 -5.360 1.00 96.00 216 SER A O 1
ATOM 1582 N N . LYS A 1 217 ? -7.166 -11.361 -7.420 1.00 96.44 217 LYS A N 1
ATOM 1583 C CA . LYS A 1 217 ? -8.086 -12.465 -7.696 1.00 96.44 217 LYS A CA 1
ATOM 1584 C C . LYS A 1 217 ? -7.855 -13.654 -6.762 1.00 96.44 217 LYS A C 1
ATOM 1586 O O . LYS A 1 217 ? -8.820 -14.211 -6.250 1.00 96.44 217 LYS A O 1
ATOM 1591 N N . ALA A 1 218 ? -6.599 -14.040 -6.535 1.00 94.00 218 ALA A N 1
ATOM 1592 C CA . ALA A 1 218 ? -6.243 -15.143 -5.641 1.00 94.00 218 ALA A CA 1
ATOM 1593 C C . ALA A 1 218 ? -6.640 -14.863 -4.184 1.00 94.00 218 ALA A C 1
ATOM 1595 O O . ALA A 1 218 ? -7.027 -15.780 -3.467 1.00 94.00 218 ALA A O 1
ATOM 1596 N N . ALA A 1 219 ? -6.587 -13.597 -3.769 1.00 93.44 219 ALA A N 1
ATOM 1597 C CA . ALA A 1 219 ? -7.042 -13.156 -2.461 1.00 93.44 219 ALA A CA 1
ATOM 1598 C C . ALA A 1 219 ? -8.568 -13.140 -2.304 1.00 93.44 219 ALA A C 1
ATOM 1600 O O . ALA A 1 219 ? -9.030 -13.034 -1.176 1.00 93.44 219 ALA A O 1
ATOM 1601 N N . GLY A 1 220 ? -9.335 -13.241 -3.395 1.00 96.75 220 GLY A N 1
ATOM 1602 C CA . GLY A 1 220 ? -10.795 -13.149 -3.364 1.00 96.75 220 GLY A CA 1
ATOM 1603 C C . GLY A 1 220 ? -11.338 -11.719 -3.421 1.00 96.75 220 GLY A C 1
ATOM 1604 O O . GLY A 1 220 ? -12.489 -11.499 -3.047 1.00 96.75 220 GLY A O 1
ATOM 1605 N N . LEU A 1 221 ? -10.542 -10.749 -3.891 1.00 98.06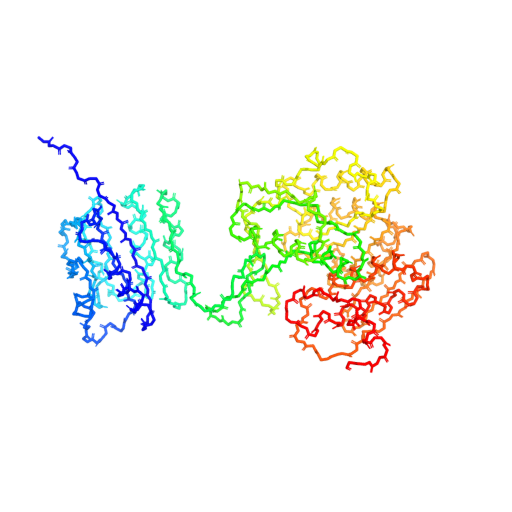 221 LEU A N 1
ATOM 1606 C CA . LEU A 1 221 ? -11.015 -9.377 -4.065 1.00 98.06 221 LEU A CA 1
ATOM 1607 C C . LEU A 1 221 ? -12.044 -9.277 -5.193 1.00 98.06 221 LEU A C 1
ATOM 1609 O O . LEU A 1 221 ? -11.924 -9.920 -6.240 1.00 98.06 221 LEU A O 1
ATOM 1613 N N . ASP A 1 222 ? -13.037 -8.413 -5.000 1.00 97.44 222 ASP A N 1
ATOM 1614 C CA . ASP A 1 222 ? -13.997 -8.086 -6.045 1.00 97.44 222 ASP A CA 1
ATOM 1615 C C . ASP A 1 222 ? -13.335 -7.253 -7.148 1.00 97.44 222 ASP A C 1
ATOM 1617 O O . ASP A 1 222 ? -13.090 -6.050 -7.022 1.00 97.44 222 ASP A O 1
ATOM 1621 N N . MET A 1 223 ? -13.075 -7.920 -8.268 1.00 96.88 223 MET A N 1
ATOM 1622 C CA . MET A 1 223 ? -12.371 -7.347 -9.409 1.00 96.88 223 MET A CA 1
ATOM 1623 C C . MET A 1 223 ? -13.160 -6.244 -10.129 1.00 96.88 223 MET A C 1
ATOM 1625 O O . MET A 1 223 ? -12.584 -5.564 -10.972 1.00 96.88 223 MET A O 1
ATOM 1629 N N . ARG A 1 224 ? -14.448 -6.026 -9.816 1.00 95.69 224 ARG A N 1
ATOM 1630 C CA . ARG A 1 224 ? -15.262 -4.952 -10.424 1.00 95.69 224 ARG A CA 1
ATOM 1631 C C . ARG A 1 224 ? -14.777 -3.543 -10.065 1.00 95.69 224 ARG A C 1
ATOM 1633 O O . ARG A 1 224 ? -15.155 -2.595 -10.745 1.00 95.69 224 ARG A O 1
ATOM 1640 N N . PHE A 1 225 ? -13.984 -3.411 -9.002 1.00 97.06 225 PHE A N 1
ATOM 1641 C CA . PHE A 1 225 ? -13.459 -2.131 -8.517 1.00 97.06 225 PHE A CA 1
ATOM 1642 C C . PHE A 1 225 ? -12.035 -1.827 -8.995 1.00 97.06 225 PHE A C 1
ATOM 1644 O O . PHE A 1 225 ? -11.576 -0.691 -8.874 1.00 97.06 225 PHE A O 1
ATOM 1651 N N . LEU A 1 226 ? -11.349 -2.825 -9.555 1.00 97.50 226 LEU A N 1
ATOM 1652 C CA . LEU A 1 226 ? -9.976 -2.705 -10.017 1.00 97.50 226 LEU A CA 1
ATOM 1653 C C . LEU A 1 226 ? -9.951 -2.266 -11.483 1.00 97.50 226 LEU A C 1
ATOM 1655 O O . LEU A 1 226 ? -10.534 -2.916 -12.352 1.00 97.50 226 LEU A O 1
ATOM 1659 N N . GLN A 1 227 ? -9.237 -1.181 -11.764 1.00 97.81 227 GLN A N 1
ATOM 1660 C CA . GLN A 1 227 ? -9.068 -0.637 -13.110 1.00 97.81 227 GLN A CA 1
ATOM 1661 C C . GLN A 1 227 ? -7.706 -1.039 -13.688 1.00 97.81 227 GLN A C 1
ATOM 1663 O O . GLN A 1 227 ? -6.691 -1.039 -12.992 1.00 97.81 227 GLN A O 1
ATOM 1668 N N . ARG A 1 228 ? -7.680 -1.383 -14.979 1.00 96.88 228 ARG A N 1
ATOM 1669 C CA . ARG A 1 228 ? -6.458 -1.679 -15.743 1.00 96.88 228 ARG A CA 1
ATOM 1670 C C . ARG A 1 228 ? -6.188 -0.509 -16.680 1.00 96.88 228 ARG A C 1
ATOM 1672 O O . ARG A 1 228 ? -7.052 -0.196 -17.494 1.00 96.88 228 ARG A O 1
ATOM 1679 N N . VAL A 1 229 ? -5.021 0.118 -16.573 1.00 92.31 229 VAL A N 1
ATOM 1680 C CA . VAL A 1 229 ? -4.672 1.323 -17.345 1.00 92.31 229 VAL A CA 1
ATOM 1681 C C . VAL A 1 229 ? -3.372 1.142 -18.126 1.00 92.31 229 VAL A C 1
ATOM 1683 O O . VAL A 1 229 ? -2.461 0.442 -17.688 1.00 92.31 229 VAL A O 1
ATOM 1686 N N . ASP A 1 230 ? -3.284 1.758 -19.302 1.00 91.69 230 ASP A N 1
ATOM 1687 C CA . ASP A 1 230 ? -2.053 1.817 -20.100 1.00 91.69 230 ASP A CA 1
ATOM 1688 C C . ASP A 1 230 ? -1.188 2.993 -19.621 1.00 91.69 230 ASP A C 1
ATOM 1690 O O . ASP A 1 230 ? -1.266 4.099 -20.150 1.00 91.69 230 ASP A O 1
ATOM 1694 N N . ALA A 1 231 ? -0.476 2.779 -18.513 1.00 82.38 231 ALA A N 1
ATOM 1695 C CA . ALA A 1 231 ? 0.367 3.769 -17.847 1.00 82.38 231 ALA A CA 1
ATOM 1696 C C . ALA A 1 231 ? 1.453 3.085 -17.011 1.00 82.38 231 ALA A C 1
ATOM 1698 O O . ALA A 1 231 ? 1.286 1.927 -16.616 1.00 82.38 231 ALA A O 1
ATOM 1699 N N . ASP A 1 232 ? 2.524 3.816 -16.693 1.00 79.81 232 ASP A N 1
ATOM 1700 C CA . ASP A 1 232 ? 3.662 3.270 -15.952 1.00 79.81 232 ASP A CA 1
ATOM 1701 C C . ASP A 1 232 ? 3.251 2.775 -14.553 1.00 79.81 232 ASP A C 1
ATOM 1703 O O . ASP A 1 232 ? 2.588 3.511 -13.808 1.00 79.81 232 ASP A O 1
ATOM 1707 N N . PRO A 1 233 ? 3.662 1.557 -14.151 1.00 83.19 233 PRO A N 1
ATOM 1708 C CA . PRO A 1 233 ? 3.290 0.975 -12.868 1.00 83.19 233 PRO A CA 1
ATOM 1709 C C . PRO A 1 233 ? 3.825 1.832 -11.727 1.00 83.19 233 PRO A C 1
ATOM 1711 O O . PRO A 1 233 ? 4.972 2.273 -11.766 1.00 83.19 233 PRO A O 1
ATOM 1714 N N . LEU A 1 234 ? 3.020 2.018 -10.679 1.00 83.19 234 LEU A N 1
ATOM 1715 C CA . LEU A 1 234 ? 3.516 2.621 -9.448 1.00 83.19 234 LEU A CA 1
ATOM 1716 C C . LEU A 1 234 ? 4.460 1.643 -8.742 1.00 83.19 234 LEU A C 1
ATOM 1718 O O . LEU A 1 234 ? 4.080 0.521 -8.407 1.00 83.19 234 LEU A O 1
ATOM 1722 N N . VAL A 1 235 ? 5.680 2.098 -8.483 1.00 79.56 235 VAL A N 1
ATOM 1723 C CA . VAL A 1 235 ? 6.740 1.316 -7.848 1.00 79.56 235 VAL A CA 1
ATOM 1724 C C . VAL A 1 235 ? 7.336 2.119 -6.712 1.00 79.56 235 VAL A C 1
ATOM 1726 O O . VAL A 1 235 ? 7.773 3.250 -6.929 1.00 79.56 235 VAL A O 1
ATOM 1729 N N . ALA A 1 236 ? 7.429 1.523 -5.526 1.00 76.19 236 ALA A N 1
ATOM 1730 C CA . ALA A 1 236 ? 8.281 2.035 -4.466 1.00 76.19 236 ALA A CA 1
ATOM 1731 C C . ALA A 1 236 ? 9.653 1.350 -4.510 1.00 76.19 236 ALA A C 1
ATOM 1733 O O . ALA A 1 236 ? 9.755 0.130 -4.520 1.00 76.19 236 ALA A O 1
ATOM 1734 N N . ILE A 1 237 ? 10.730 2.125 -4.506 1.00 72.00 237 ILE A N 1
ATOM 1735 C CA . ILE A 1 237 ? 12.108 1.637 -4.439 1.00 72.00 237 ILE A CA 1
ATOM 1736 C C . ILE A 1 237 ? 12.637 1.937 -3.039 1.00 72.00 237 ILE A C 1
ATOM 1738 O O . ILE A 1 237 ? 12.669 3.097 -2.620 1.00 72.00 237 ILE A O 1
ATOM 1742 N N . VAL A 1 238 ? 13.074 0.897 -2.332 1.00 67.69 238 VAL A N 1
ATOM 1743 C CA . VAL A 1 238 ? 13.502 0.940 -0.929 1.00 67.69 238 VAL A CA 1
ATOM 1744 C C . VAL A 1 238 ? 14.990 0.573 -0.827 1.00 67.69 238 VAL A C 1
ATOM 1746 O O . VAL A 1 238 ? 15.333 -0.586 -0.594 1.00 67.69 238 VAL A O 1
ATOM 1749 N N . PRO A 1 239 ? 15.916 1.534 -1.033 1.00 56.84 239 PRO A N 1
ATOM 1750 C CA . PRO A 1 239 ? 17.363 1.293 -0.951 1.00 56.84 239 PRO A CA 1
ATOM 1751 C C . PRO A 1 239 ? 17.899 1.075 0.468 1.00 56.84 239 PRO A C 1
ATOM 1753 O O . PRO A 1 239 ? 19.044 0.679 0.637 1.00 56.84 239 PRO A O 1
ATOM 1756 N N . SER A 1 240 ? 17.127 1.420 1.491 1.00 60.53 240 SER A N 1
ATOM 1757 C CA . SER A 1 240 ? 17.492 1.220 2.891 1.00 60.53 240 SER A CA 1
ATOM 1758 C C . SER A 1 240 ? 16.223 0.880 3.633 1.00 60.53 240 SER A C 1
ATOM 1760 O O . SER A 1 240 ? 15.267 1.641 3.513 1.00 60.53 240 SER A O 1
ATOM 1762 N N . SER A 1 241 ? 16.234 -0.213 4.392 1.00 58.59 241 SER A N 1
ATOM 1763 C CA . SER A 1 241 ? 15.126 -0.613 5.269 1.00 58.59 241 SER A CA 1
ATOM 1764 C C . SER A 1 241 ? 15.269 -0.050 6.692 1.00 58.59 241 SER A C 1
ATOM 1766 O O . SER A 1 241 ? 14.323 -0.122 7.465 1.00 58.59 241 SER A O 1
ATOM 1768 N N . HIS A 1 242 ? 16.426 0.538 7.043 1.00 58.25 242 HIS A N 1
ATOM 1769 C CA . HIS A 1 242 ? 16.730 1.030 8.397 1.00 58.25 242 HIS A CA 1
ATOM 1770 C C . HIS A 1 242 ? 17.520 2.363 8.393 1.00 58.25 242 HIS A C 1
ATOM 1772 O O . HIS A 1 242 ? 18.749 2.340 8.330 1.00 58.25 242 HIS A O 1
ATOM 1778 N N . PRO A 1 243 ? 16.851 3.530 8.495 1.00 55.84 243 PRO A N 1
ATOM 1779 C CA . PRO A 1 243 ? 15.405 3.712 8.380 1.00 55.84 243 PRO A CA 1
ATOM 1780 C C . PRO A 1 243 ? 14.924 3.456 6.941 1.00 55.84 243 PRO A C 1
ATOM 1782 O O . PRO A 1 243 ? 15.724 3.563 5.997 1.00 55.84 243 PRO A O 1
ATOM 1785 N N . PRO A 1 244 ? 13.635 3.125 6.757 1.00 61.53 244 PRO A N 1
ATOM 1786 C CA . PRO A 1 244 ? 13.070 2.903 5.441 1.00 61.53 244 PRO A CA 1
ATOM 1787 C C . PRO A 1 244 ? 13.035 4.214 4.645 1.00 61.53 244 PRO A C 1
ATOM 1789 O O . PRO A 1 244 ? 12.436 5.202 5.073 1.00 61.53 244 PRO A O 1
ATOM 1792 N N . ARG A 1 245 ? 13.684 4.239 3.478 1.00 64.38 245 ARG A N 1
ATOM 1793 C CA . ARG A 1 245 ? 13.626 5.371 2.538 1.00 64.38 245 ARG A CA 1
ATOM 1794 C C . ARG A 1 245 ? 12.955 4.910 1.258 1.00 64.38 245 ARG A C 1
ATOM 1796 O O . ARG A 1 245 ? 13.472 4.001 0.627 1.00 64.38 245 ARG A O 1
ATOM 1803 N N . TYR A 1 246 ? 11.867 5.559 0.860 1.00 68.62 246 TYR A N 1
ATOM 1804 C CA . TYR A 1 246 ? 11.090 5.186 -0.322 1.00 68.62 246 TYR A CA 1
ATOM 1805 C C . TYR A 1 246 ? 11.311 6.178 -1.465 1.00 68.62 246 TYR A C 1
ATOM 1807 O O . TYR A 1 246 ? 11.342 7.389 -1.251 1.00 68.62 246 TYR A O 1
ATOM 1815 N N . PHE A 1 247 ? 11.417 5.678 -2.690 1.00 68.94 247 PHE A N 1
ATOM 1816 C CA . PHE A 1 247 ? 11.300 6.477 -3.909 1.00 68.94 247 PHE A CA 1
ATOM 1817 C C . PHE A 1 247 ? 10.151 5.930 -4.732 1.00 68.94 247 PHE A C 1
ATOM 1819 O O . PHE A 1 247 ? 10.155 4.752 -5.060 1.00 68.94 247 PHE A O 1
ATOM 1826 N N . PHE A 1 248 ? 9.186 6.776 -5.067 1.00 76.44 248 PHE A N 1
ATOM 1827 C CA . PHE A 1 248 ? 8.024 6.359 -5.839 1.00 76.44 248 PHE A CA 1
ATOM 1828 C C . PHE A 1 248 ? 8.182 6.801 -7.292 1.00 76.44 248 PHE A C 1
ATOM 1830 O O . PHE A 1 248 ? 8.461 7.972 -7.548 1.00 76.44 248 PHE A O 1
ATOM 1837 N N . ALA A 1 249 ? 7.995 5.873 -8.224 1.00 74.50 249 ALA A N 1
ATOM 1838 C CA . ALA A 1 249 ? 8.033 6.111 -9.664 1.00 74.50 249 ALA A CA 1
ATOM 1839 C C . ALA A 1 249 ? 6.793 5.507 -10.335 1.00 74.50 249 ALA A C 1
ATOM 1841 O O . ALA A 1 249 ? 6.221 4.560 -9.804 1.00 74.50 249 ALA A O 1
ATOM 1842 N N . GLY A 1 250 ? 6.399 6.055 -11.484 1.00 79.25 250 GLY A N 1
ATOM 1843 C CA . GLY A 1 250 ? 5.187 5.666 -12.207 1.00 79.25 250 GLY A CA 1
ATOM 1844 C C . GLY A 1 250 ? 3.945 6.440 -11.775 1.00 79.25 250 GLY A C 1
ATOM 1845 O O . GLY A 1 250 ? 3.999 7.272 -10.863 1.00 79.25 250 GLY A O 1
ATOM 1846 N N . GLU A 1 251 ? 2.839 6.189 -12.470 1.00 86.31 251 GLU A N 1
ATOM 1847 C CA . GLU A 1 251 ? 1.627 7.018 -12.408 1.00 86.31 251 GLU A CA 1
ATOM 1848 C C . GLU A 1 251 ? 0.319 6.243 -12.600 1.00 86.31 251 GLU A C 1
ATOM 1850 O O . GLU A 1 251 ? -0.754 6.844 -12.616 1.00 86.31 251 GLU A O 1
ATOM 1855 N N . ALA A 1 252 ? 0.372 4.913 -12.723 1.00 88.38 252 ALA A N 1
ATOM 1856 C CA . ALA A 1 252 ? -0.818 4.095 -12.921 1.00 88.38 252 ALA A CA 1
ATOM 1857 C C . ALA A 1 252 ? -1.883 4.328 -11.842 1.00 88.38 252 ALA A C 1
ATOM 1859 O O . ALA A 1 252 ? -3.065 4.278 -12.165 1.00 88.38 252 ALA A O 1
ATOM 1860 N N . ASP A 1 253 ? -1.492 4.635 -10.601 1.00 93.56 253 ASP A N 1
ATOM 1861 C CA . ASP A 1 253 ? -2.400 4.983 -9.505 1.00 93.56 253 ASP A CA 1
ATOM 1862 C C . ASP A 1 253 ? -3.195 6.272 -9.773 1.00 93.56 253 ASP A C 1
ATOM 1864 O O . ASP A 1 253 ? -4.379 6.353 -9.449 1.00 93.56 253 ASP A O 1
ATOM 1868 N N . LEU A 1 254 ? -2.572 7.266 -10.415 1.00 93.94 254 LEU A N 1
ATOM 1869 C CA . LEU A 1 254 ? -3.160 8.589 -10.657 1.00 93.94 254 LEU A CA 1
ATOM 1870 C C . LEU A 1 254 ? -4.316 8.565 -11.660 1.00 93.94 254 LEU A C 1
ATOM 1872 O O . LEU A 1 254 ? -5.115 9.505 -11.714 1.00 93.94 254 LEU A O 1
ATOM 1876 N N . HIS A 1 255 ? -4.409 7.491 -12.441 1.00 94.88 255 HIS A N 1
ATOM 1877 C CA . HIS A 1 255 ? -5.470 7.277 -13.416 1.00 94.88 255 HIS A CA 1
ATOM 1878 C C . HIS A 1 255 ? -6.751 6.691 -12.824 1.00 94.88 255 HIS A C 1
ATOM 1880 O O . HIS A 1 255 ? -7.728 6.563 -13.560 1.00 94.88 255 HIS A O 1
ATOM 1886 N N . PHE A 1 256 ? -6.781 6.372 -11.527 1.00 97.44 256 PHE A N 1
ATOM 1887 C CA . PHE A 1 256 ? -7.991 5.856 -10.907 1.00 97.44 256 PHE A CA 1
ATOM 1888 C C . PHE A 1 256 ? -9.115 6.887 -11.009 1.00 97.44 256 PHE A C 1
ATOM 1890 O O . PHE A 1 256 ? -8.974 8.050 -10.610 1.00 97.44 256 PHE A O 1
ATOM 1897 N N . ASP A 1 257 ? -10.247 6.436 -11.538 1.00 95.56 257 ASP A N 1
ATOM 1898 C CA . ASP A 1 257 ? -11.423 7.264 -11.736 1.00 95.56 257 ASP A CA 1
ATOM 1899 C C . ASP A 1 257 ? -12.669 6.561 -11.206 1.00 95.56 257 ASP A C 1
ATOM 1901 O O . ASP A 1 257 ? -13.199 5.622 -11.803 1.00 95.56 257 ASP A O 1
ATOM 1905 N N . VAL A 1 258 ? -13.171 7.056 -10.078 1.00 94.75 258 VAL A N 1
ATOM 1906 C CA . VAL A 1 258 ? -14.378 6.538 -9.429 1.00 94.75 258 VAL A CA 1
ATOM 1907 C C . VAL A 1 258 ? -15.607 6.567 -10.347 1.00 94.75 258 VAL A C 1
ATOM 1909 O O . VAL A 1 258 ? -16.518 5.760 -10.168 1.00 94.75 258 VAL A O 1
ATOM 1912 N N . GLN A 1 259 ? -15.649 7.468 -11.335 1.00 94.44 259 GLN A N 1
ATOM 1913 C CA . GLN A 1 259 ? -16.781 7.600 -12.255 1.00 94.44 259 GLN A CA 1
ATOM 1914 C C . GLN A 1 259 ? -16.848 6.453 -13.268 1.00 94.44 259 GLN A C 1
ATOM 1916 O O . GLN A 1 259 ? -17.906 6.206 -13.840 1.00 94.44 259 GLN A O 1
ATOM 1921 N N . GLN A 1 260 ? -15.743 5.728 -13.468 1.00 95.25 260 GLN A N 1
ATOM 1922 C CA . GLN A 1 260 ? -15.688 4.543 -14.328 1.00 95.25 260 GLN A CA 1
ATOM 1923 C C . GLN A 1 260 ? -16.090 3.256 -13.596 1.00 95.25 260 GLN A C 1
ATOM 1925 O O . GLN A 1 260 ? -16.198 2.198 -14.219 1.00 95.25 260 GLN A O 1
ATOM 1930 N N . LEU A 1 261 ? -16.324 3.318 -12.280 1.00 94.69 261 LEU A N 1
ATOM 1931 C CA . LEU A 1 261 ? -16.944 2.211 -11.561 1.00 94.69 261 LEU A CA 1
ATOM 1932 C C . LEU A 1 261 ? -18.392 2.026 -12.019 1.00 94.69 261 LEU A C 1
ATOM 1934 O O . LEU A 1 261 ? -19.058 2.960 -12.463 1.00 94.69 261 LEU A O 1
ATOM 1938 N N . ARG A 1 262 ? -18.898 0.796 -11.888 1.00 92.12 262 ARG A N 1
ATOM 1939 C CA . ARG A 1 262 ? -20.279 0.477 -12.261 1.00 92.12 262 ARG A CA 1
ATOM 1940 C C . ARG A 1 262 ? -21.259 1.394 -11.520 1.00 92.12 262 ARG A C 1
ATOM 1942 O O . ARG A 1 262 ? -21.121 1.620 -10.321 1.00 92.12 262 ARG A O 1
ATOM 1949 N N . GLU A 1 263 ? -22.281 1.867 -12.226 1.00 90.88 263 GLU A N 1
ATOM 1950 C CA . GLU A 1 263 ? -23.372 2.630 -11.618 1.00 90.88 263 GLU A CA 1
ATOM 1951 C C . GLU A 1 263 ? -23.970 1.871 -10.418 1.00 90.88 263 GLU A C 1
ATOM 1953 O O . GLU A 1 263 ? -24.155 0.651 -10.471 1.00 90.88 263 GLU A O 1
ATOM 1958 N N . GLY A 1 264 ? -24.216 2.589 -9.319 1.00 90.75 264 GLY A N 1
ATOM 1959 C CA . GLY A 1 264 ? -24.684 1.997 -8.062 1.00 90.75 264 GLY A CA 1
ATOM 1960 C C . GLY A 1 264 ? -23.609 1.245 -7.268 1.00 90.75 264 GLY A C 1
ATOM 1961 O O . GLY A 1 264 ? -23.944 0.520 -6.335 1.00 90.75 264 GLY A O 1
ATOM 1962 N N . TRP A 1 265 ? -22.312 1.390 -7.585 1.00 94.69 265 TRP A N 1
ATOM 1963 C CA . TRP A 1 265 ? -21.248 0.713 -6.824 1.00 94.69 265 TRP A CA 1
ATOM 1964 C C . TRP A 1 265 ? -21.324 1.001 -5.320 1.00 94.69 265 TRP A C 1
ATOM 1966 O O . TRP A 1 265 ? -21.069 0.108 -4.516 1.00 94.69 265 TRP A O 1
ATOM 1976 N N . LEU A 1 266 ? -21.721 2.220 -4.940 1.00 95.50 266 LEU A N 1
ATOM 1977 C CA . LEU A 1 266 ? -21.806 2.654 -3.546 1.00 95.50 266 LEU A CA 1
ATOM 1978 C C . LEU A 1 266 ? -22.889 1.900 -2.758 1.00 95.50 266 LEU A C 1
ATOM 1980 O O . LEU A 1 266 ? -22.770 1.745 -1.543 1.00 95.50 266 LEU A O 1
ATOM 1984 N N . ASP A 1 267 ? -23.906 1.363 -3.436 1.00 94.25 267 ASP A N 1
ATOM 1985 C CA . ASP A 1 267 ? -24.937 0.528 -2.811 1.00 94.25 267 ASP A CA 1
ATOM 1986 C C . ASP A 1 267 ? -24.368 -0.818 -2.349 1.00 94.25 267 ASP A C 1
ATOM 1988 O O . ASP A 1 267 ? -24.861 -1.402 -1.389 1.00 94.25 267 ASP A O 1
ATOM 1992 N N . SER A 1 268 ? -23.296 -1.285 -3.000 1.00 92.31 268 SER A N 1
ATOM 1993 C CA . SER A 1 268 ? -22.592 -2.530 -2.662 1.00 92.31 268 SER A CA 1
ATOM 1994 C C . SER A 1 268 ? -21.506 -2.345 -1.598 1.00 92.31 268 SER A C 1
ATOM 1996 O O . SER A 1 268 ? -20.788 -3.297 -1.299 1.00 92.31 268 SER A O 1
ATOM 1998 N N . VAL A 1 269 ? -21.343 -1.133 -1.062 1.00 94.75 269 VAL A N 1
ATOM 1999 C CA . VAL A 1 269 ? -20.276 -0.792 -0.119 1.00 94.75 269 VAL A CA 1
ATOM 2000 C C . VAL A 1 269 ? -20.872 -0.320 1.201 1.00 94.75 269 VAL A C 1
ATOM 2002 O O . VAL A 1 269 ? -21.793 0.496 1.225 1.00 94.75 269 VAL A O 1
ATOM 2005 N N . GLU A 1 270 ? -20.334 -0.822 2.309 1.00 97.06 270 GLU A N 1
ATOM 2006 C CA . GLU A 1 270 ? -20.656 -0.357 3.666 1.00 97.06 270 GLU A CA 1
ATOM 2007 C C . GLU A 1 270 ? -19.576 0.583 4.222 1.00 97.06 270 GLU A C 1
ATOM 2009 O O . GLU A 1 270 ? -19.887 1.520 4.959 1.00 97.06 270 GLU A O 1
ATOM 2014 N N . LEU A 1 271 ? -18.316 0.368 3.825 1.00 98.06 271 LEU A N 1
ATOM 2015 C CA . LEU A 1 271 ? -17.143 1.092 4.308 1.00 98.06 271 LEU A CA 1
ATOM 2016 C C . LEU A 1 271 ? -16.129 1.319 3.181 1.00 98.06 271 LEU A C 1
ATOM 2018 O O . LEU A 1 271 ? -15.811 0.387 2.444 1.00 98.06 271 LEU A O 1
ATOM 2022 N N . CYS A 1 272 ? -15.568 2.528 3.101 1.00 98.50 272 CYS A N 1
ATOM 2023 C CA . CYS A 1 272 ? -14.409 2.836 2.257 1.00 98.50 272 CYS A CA 1
ATOM 2024 C C . CYS A 1 272 ? -13.203 3.202 3.123 1.00 98.50 272 CYS A C 1
ATOM 2026 O O . CYS A 1 272 ? -13.294 4.088 3.974 1.00 98.50 272 CYS A O 1
ATOM 2028 N N . HIS A 1 273 ? -12.071 2.543 2.875 1.00 98.75 273 HIS A N 1
ATOM 2029 C CA . HIS A 1 273 ? -10.797 2.838 3.521 1.00 98.75 273 HIS A CA 1
ATOM 2030 C C . HIS A 1 273 ? -9.888 3.650 2.591 1.00 98.75 273 HIS A C 1
ATOM 2032 O O . HIS A 1 273 ? -9.670 3.262 1.444 1.00 98.75 273 HIS A O 1
ATOM 2038 N N . PHE A 1 274 ? -9.336 4.748 3.101 1.00 98.50 274 PHE A N 1
ATOM 2039 C CA . PHE A 1 274 ? -8.411 5.633 2.396 1.00 98.50 274 PHE A CA 1
ATOM 2040 C C . PHE A 1 274 ? -7.095 5.706 3.163 1.00 98.50 274 PHE A C 1
ATOM 2042 O O . PHE A 1 274 ? -7.108 5.877 4.384 1.00 98.50 274 PHE A O 1
ATOM 2049 N N . SER A 1 275 ? -5.960 5.602 2.470 1.00 94.69 275 SER A N 1
ATOM 2050 C CA . SER A 1 275 ? -4.670 5.650 3.157 1.00 94.69 275 SER A CA 1
ATOM 2051 C C . SER A 1 275 ? -3.465 6.001 2.293 1.00 94.69 275 SER A C 1
ATOM 2053 O O . SER A 1 275 ? -3.467 5.854 1.063 1.00 94.69 275 SER A O 1
ATOM 2055 N N . CYS A 1 276 ? -2.389 6.390 2.984 1.00 90.00 276 CYS A N 1
ATOM 2056 C CA . CYS A 1 276 ? -1.029 6.449 2.458 1.00 90.00 276 CYS A CA 1
ATOM 2057 C C . CYS A 1 276 ? -0.871 7.434 1.279 1.00 90.00 276 CYS A C 1
ATOM 2059 O O . CYS A 1 276 ? -1.612 8.404 1.119 1.00 90.00 276 CYS A O 1
ATOM 2061 N N . ILE A 1 277 ? 0.128 7.195 0.430 1.00 90.50 277 ILE A N 1
ATOM 2062 C CA . ILE A 1 277 ? 0.559 8.080 -0.663 1.00 90.50 277 ILE A CA 1
ATOM 2063 C C . ILE A 1 277 ? -0.524 8.402 -1.699 1.00 90.50 277 ILE A C 1
ATOM 2065 O O . ILE A 1 277 ? -0.374 9.383 -2.426 1.00 90.50 277 ILE A O 1
ATOM 2069 N N . SER A 1 278 ? -1.607 7.621 -1.762 1.00 92.44 278 SER A N 1
ATOM 2070 C CA . SER A 1 278 ? -2.727 7.872 -2.679 1.00 92.44 278 SER A CA 1
ATOM 2071 C C . SER A 1 278 ? -3.371 9.244 -2.436 1.00 92.44 278 SER A C 1
ATOM 2073 O O . SER A 1 278 ? -3.754 9.931 -3.379 1.00 92.44 278 SER A O 1
ATOM 2075 N N . LEU A 1 279 ? -3.395 9.688 -1.176 1.00 95.31 279 LEU A N 1
ATOM 2076 C CA . LEU A 1 279 ? -3.910 10.991 -0.752 1.00 95.31 279 LEU A CA 1
ATOM 2077 C C . LEU A 1 279 ? -2.874 12.127 -0.872 1.00 95.31 279 LEU A C 1
ATOM 2079 O O . LEU A 1 279 ? -3.224 13.304 -0.785 1.00 95.31 279 LEU A O 1
ATOM 2083 N N . ALA A 1 280 ? -1.599 11.791 -1.082 1.00 92.56 280 ALA A N 1
ATOM 2084 C CA . ALA A 1 280 ? -0.510 12.758 -1.225 1.00 92.56 280 ALA A CA 1
ATOM 2085 C C . ALA A 1 280 ? -0.224 13.125 -2.689 1.00 92.56 280 ALA A C 1
ATOM 2087 O O . ALA A 1 280 ? 0.236 14.229 -2.977 1.00 92.56 280 ALA A O 1
ATOM 2088 N N . ARG A 1 281 ? -0.487 12.210 -3.627 1.00 91.19 281 ARG A N 1
ATOM 2089 C CA . ARG A 1 281 ? -0.143 12.385 -5.041 1.00 91.19 281 ARG A CA 1
ATOM 2090 C C . ARG A 1 281 ? -1.299 13.019 -5.811 1.00 91.19 281 ARG A C 1
ATOM 2092 O O . ARG A 1 281 ? -2.426 12.539 -5.771 1.00 91.19 281 ARG A O 1
ATOM 2099 N N . GLN A 1 282 ? -1.022 14.106 -6.524 1.00 90.56 282 GLN A N 1
ATOM 2100 C CA . GLN A 1 282 ? -2.032 14.853 -7.278 1.00 90.56 282 GLN A CA 1
ATOM 2101 C C . GLN A 1 282 ? -2.082 14.421 -8.753 1.00 90.56 282 GLN A C 1
ATOM 2103 O O . GLN A 1 282 ? -1.040 14.060 -9.299 1.00 90.56 282 GLN A O 1
ATOM 2108 N N . PRO A 1 283 ? -3.263 14.454 -9.409 1.00 94.88 283 PRO A N 1
ATOM 2109 C CA . PRO A 1 283 ? -4.556 14.956 -8.912 1.00 94.88 283 PRO A CA 1
ATOM 2110 C C . PRO A 1 283 ? -5.386 13.928 -8.115 1.00 94.88 283 PRO A C 1
ATOM 2112 O O . PRO A 1 283 ? -6.535 14.202 -7.768 1.00 94.88 283 PRO A O 1
ATOM 2115 N N . LEU A 1 284 ? -4.854 12.725 -7.869 1.00 95.94 284 LEU A N 1
ATOM 2116 C CA . LEU A 1 284 ? -5.591 11.633 -7.229 1.00 95.94 284 LEU A CA 1
ATOM 2117 C C . LEU A 1 284 ? -6.041 11.979 -5.808 1.00 95.94 284 LEU A C 1
ATOM 2119 O O . LEU A 1 284 ? -7.193 11.723 -5.469 1.00 95.94 284 LEU A O 1
ATOM 2123 N N . GLY A 1 285 ? -5.172 12.586 -5.000 1.00 96.25 285 GLY A N 1
ATOM 2124 C CA . GLY A 1 285 ? -5.482 12.906 -3.610 1.00 96.25 285 GLY A CA 1
ATOM 2125 C C . GLY A 1 285 ? -6.735 13.765 -3.465 1.00 96.25 285 GLY A C 1
ATOM 2126 O O . GLY A 1 285 ? -7.620 13.421 -2.685 1.00 96.25 285 GLY A O 1
ATOM 2127 N N . ASP A 1 286 ? -6.879 14.811 -4.282 1.00 97.38 286 ASP A N 1
ATOM 2128 C CA . ASP A 1 286 ? -8.066 15.674 -4.240 1.00 97.38 286 ASP A CA 1
ATOM 2129 C C . ASP A 1 286 ? -9.326 14.917 -4.675 1.00 97.38 286 ASP A C 1
ATOM 2131 O O . ASP A 1 286 ? -10.377 15.032 -4.043 1.00 97.38 286 ASP A O 1
ATOM 2135 N N . ARG A 1 287 ? -9.212 14.063 -5.700 1.00 97.88 287 ARG A N 1
ATOM 2136 C CA . ARG A 1 287 ? -10.317 13.198 -6.137 1.00 97.88 287 ARG A CA 1
ATOM 2137 C C . ARG A 1 287 ? -10.737 12.225 -5.039 1.00 97.88 287 ARG A C 1
ATOM 2139 O O . ARG A 1 287 ? -11.930 12.045 -4.825 1.00 97.88 287 ARG A O 1
ATOM 2146 N N . LEU A 1 288 ? -9.790 11.616 -4.329 1.00 98.44 288 LEU A N 1
ATOM 2147 C CA . LEU A 1 288 ? -10.083 10.676 -3.246 1.00 98.44 288 LEU A CA 1
ATOM 2148 C C . LEU A 1 288 ? -10.748 11.360 -2.049 1.00 98.44 288 LEU A C 1
ATOM 2150 O O . LEU A 1 288 ? -11.651 10.770 -1.459 1.00 98.44 288 LEU A O 1
ATOM 2154 N N . VAL A 1 289 ? -10.391 12.610 -1.737 1.00 98.69 289 VAL A N 1
ATOM 2155 C CA . VAL A 1 289 ? -11.118 13.399 -0.730 1.00 98.69 289 VAL A CA 1
ATOM 2156 C C . VAL A 1 289 ? -12.570 13.634 -1.173 1.00 98.69 289 VAL A C 1
ATOM 2158 O O . VAL A 1 289 ? -13.484 13.460 -0.368 1.00 98.69 289 VAL A O 1
ATOM 2161 N N . GLU A 1 290 ? -12.831 13.942 -2.451 1.00 98.56 290 GLU A N 1
ATOM 2162 C CA . GLU A 1 290 ? -14.214 14.035 -2.956 1.00 98.56 290 GLU A CA 1
ATOM 2163 C C . GLU A 1 290 ? -14.964 12.698 -2.874 1.00 98.56 290 GLU A C 1
ATOM 2165 O O . GLU A 1 290 ? -16.148 12.667 -2.525 1.00 98.56 290 GLU A O 1
ATOM 2170 N N . VAL A 1 291 ? -14.282 11.577 -3.131 1.00 98.31 291 VAL A N 1
ATOM 2171 C CA . VAL A 1 291 ? -14.864 10.242 -2.934 1.00 98.31 291 VAL A CA 1
ATOM 2172 C C . VAL A 1 291 ? -15.214 10.026 -1.464 1.00 98.31 291 VAL A C 1
ATOM 2174 O O . VAL A 1 291 ? -16.324 9.582 -1.179 1.00 98.31 291 VAL A O 1
ATOM 2177 N N . ALA A 1 292 ? -14.341 10.389 -0.522 1.00 98.69 292 ALA A N 1
ATOM 2178 C CA . ALA A 1 292 ? -14.626 10.291 0.909 1.00 98.69 292 ALA A CA 1
ATOM 2179 C C . ALA A 1 292 ? -15.844 11.144 1.313 1.00 98.69 292 ALA A C 1
ATOM 2181 O O . ALA A 1 292 ? -16.720 10.662 2.034 1.00 98.69 292 ALA A O 1
ATOM 2182 N N . ARG A 1 293 ? -15.978 12.369 0.777 1.00 98.69 293 ARG A N 1
ATOM 2183 C CA . ARG A 1 293 ? -17.179 13.206 0.978 1.00 98.69 293 ARG A CA 1
ATOM 2184 C C . ARG A 1 293 ? -18.439 12.537 0.445 1.00 98.69 293 ARG A C 1
ATOM 2186 O O . ARG A 1 293 ? -19.470 12.542 1.118 1.00 98.69 293 ARG A O 1
ATOM 2193 N N . MET A 1 294 ? -18.369 11.952 -0.748 1.00 97.94 294 MET A N 1
ATOM 2194 C CA . MET A 1 294 ? -19.490 11.231 -1.347 1.00 97.94 294 MET A CA 1
ATOM 2195 C C . MET A 1 294 ? -19.890 10.007 -0.514 1.00 97.94 294 MET A C 1
ATOM 2197 O O . MET A 1 294 ? -21.080 9.808 -0.271 1.00 97.94 294 MET A O 1
ATOM 2201 N N . VAL A 1 295 ? -18.919 9.218 -0.049 1.00 98.19 295 VAL A N 1
ATOM 2202 C CA . VAL A 1 295 ? -19.126 8.055 0.830 1.00 98.19 295 VAL A CA 1
ATOM 2203 C C . VAL A 1 295 ? -19.840 8.492 2.111 1.00 98.19 295 VAL A C 1
ATOM 2205 O O . VAL A 1 295 ? -20.927 7.991 2.406 1.00 98.19 295 VAL A O 1
ATOM 2208 N N . LYS A 1 296 ? -19.304 9.507 2.801 1.00 97.88 296 LYS A N 1
ATOM 2209 C CA . LYS A 1 296 ? -19.882 10.044 4.039 1.00 97.88 296 LYS A CA 1
ATOM 2210 C C . LYS A 1 296 ? -21.303 10.571 3.840 1.00 97.88 296 LYS A C 1
ATOM 2212 O O . LYS A 1 296 ? -22.205 10.250 4.610 1.00 97.88 296 LYS A O 1
ATOM 2217 N N . LYS A 1 297 ? -21.533 11.346 2.774 1.00 97.88 297 LYS A N 1
ATOM 2218 C CA . LYS A 1 297 ? -22.845 11.928 2.444 1.00 97.88 297 LYS A CA 1
ATOM 2219 C C . LYS A 1 297 ? -23.925 10.866 2.209 1.00 97.88 297 LYS A C 1
ATOM 2221 O O . LYS A 1 297 ? -25.092 11.125 2.484 1.00 97.88 297 LYS A O 1
ATOM 2226 N N . ASN A 1 298 ? -23.549 9.688 1.716 1.00 97.69 298 ASN A N 1
ATOM 2227 C CA . ASN A 1 298 ? -24.462 8.562 1.498 1.00 97.69 298 ASN A CA 1
ATOM 2228 C C . ASN A 1 298 ? -24.573 7.629 2.720 1.00 97.69 298 ASN A C 1
ATOM 2230 O O . ASN A 1 298 ? -25.053 6.504 2.591 1.00 97.69 298 ASN A O 1
ATOM 2234 N N . GLY A 1 299 ? -24.128 8.077 3.900 1.00 97.56 299 GLY A N 1
ATOM 2235 C CA . GLY A 1 299 ? -24.257 7.331 5.153 1.00 97.56 299 GLY A CA 1
ATOM 2236 C C . GLY A 1 299 ? -23.378 6.082 5.231 1.00 97.56 299 GLY A C 1
ATOM 2237 O O . GLY A 1 299 ? -23.692 5.170 5.991 1.00 97.56 299 GLY A O 1
ATOM 2238 N N . LYS A 1 300 ? -22.313 6.011 4.424 1.00 98.12 300 LYS A N 1
ATOM 2239 C CA . LYS A 1 300 ? -21.324 4.929 4.463 1.00 98.12 300 LYS A CA 1
ATOM 2240 C C . LYS A 1 300 ? -20.172 5.304 5.393 1.00 98.12 300 LYS A C 1
ATOM 2242 O O . LYS A 1 300 ? -19.913 6.487 5.610 1.00 98.12 300 LYS A O 1
ATOM 2247 N N . ILE A 1 301 ? -19.469 4.298 5.903 1.00 98.50 301 ILE A N 1
ATOM 2248 C CA . ILE A 1 301 ? -18.374 4.492 6.856 1.00 98.50 301 ILE A CA 1
ATOM 2249 C C . ILE A 1 301 ? -17.111 4.936 6.109 1.00 98.50 301 ILE A C 1
ATOM 2251 O O . ILE A 1 301 ? -16.683 4.283 5.152 1.00 98.50 301 ILE A O 1
ATOM 2255 N N . VAL A 1 302 ? -16.487 6.021 6.564 1.00 98.81 302 VAL A N 1
ATOM 2256 C CA . VAL A 1 302 ? -15.167 6.458 6.095 1.00 98.81 302 VAL A CA 1
ATOM 2257 C C . VAL A 1 302 ? -14.111 5.999 7.090 1.00 98.81 302 VAL A C 1
ATOM 2259 O O . VAL A 1 302 ? -14.085 6.419 8.245 1.00 98.81 302 VAL A O 1
ATOM 2262 N N . SER A 1 303 ? -13.209 5.147 6.624 1.00 98.75 303 SER A N 1
ATOM 2263 C CA . SER A 1 303 ? -12.019 4.748 7.359 1.00 98.75 303 SER A CA 1
ATOM 2264 C C . SER A 1 303 ? -10.790 5.438 6.774 1.00 98.75 303 SER A C 1
ATOM 2266 O O . SER A 1 303 ? -10.608 5.462 5.558 1.00 98.75 303 SER A O 1
ATOM 2268 N N . TYR A 1 304 ? -9.931 5.972 7.635 1.00 98.75 304 TYR A N 1
ATOM 2269 C CA . TYR A 1 304 ? -8.746 6.714 7.234 1.00 98.75 304 TYR A CA 1
ATOM 2270 C C . TYR A 1 304 ? -7.512 6.263 8.022 1.00 98.75 304 TYR A C 1
ATOM 2272 O O . TYR A 1 304 ? -7.548 6.153 9.246 1.00 98.75 304 TYR A O 1
ATOM 2280 N N . ASP A 1 305 ? -6.419 6.001 7.311 1.00 98.25 305 ASP A N 1
ATOM 2281 C CA . ASP A 1 305 ? -5.090 5.786 7.890 1.00 98.25 305 ASP A CA 1
ATOM 2282 C C . ASP A 1 305 ? -4.086 6.695 7.167 1.00 98.25 305 ASP A C 1
ATOM 2284 O O . ASP A 1 305 ? -3.796 6.442 5.992 1.00 98.25 305 ASP A O 1
ATOM 2288 N N . PRO A 1 306 ? -3.563 7.762 7.808 1.00 95.88 306 PRO A N 1
ATOM 2289 C CA . PRO A 1 306 ? -2.583 8.635 7.177 1.00 95.88 306 PRO A CA 1
ATOM 2290 C C . PRO A 1 306 ? -1.402 7.846 6.614 1.00 95.88 306 PRO A C 1
ATOM 2292 O O . PRO A 1 306 ? -1.009 8.097 5.478 1.00 95.88 306 PRO A O 1
ATOM 2295 N N . ASN A 1 307 ? -0.893 6.862 7.369 1.00 92.50 307 ASN A N 1
ATOM 2296 C CA . ASN A 1 307 ? 0.226 5.999 7.001 1.00 92.50 307 ASN A CA 1
ATOM 2297 C C . ASN A 1 307 ? 1.368 6.809 6.357 1.00 92.50 307 ASN A C 1
ATOM 2299 O O . ASN A 1 307 ? 1.660 6.677 5.162 1.00 92.50 307 ASN A O 1
ATOM 2303 N N . TRP A 1 308 ? 1.961 7.711 7.141 1.00 91.19 308 TRP A N 1
ATOM 2304 C CA . TRP A 1 308 ? 2.807 8.802 6.677 1.00 91.19 308 TRP A CA 1
ATOM 2305 C C . TRP A 1 308 ? 4.000 8.305 5.863 1.00 91.19 308 TRP A C 1
ATOM 2307 O O . TRP A 1 308 ? 4.731 7.391 6.253 1.00 91.19 308 TRP A O 1
ATOM 2317 N N . ARG A 1 309 ? 4.237 8.931 4.708 1.00 86.69 309 ARG A N 1
ATOM 2318 C CA . ARG A 1 309 ? 5.387 8.647 3.837 1.00 86.69 309 ARG A CA 1
ATOM 2319 C C . ARG A 1 309 ? 6.055 9.939 3.406 1.00 86.69 309 ARG A C 1
ATOM 2321 O O . ARG A 1 309 ? 5.470 11.008 3.459 1.00 86.69 309 ARG A O 1
ATOM 2328 N N . ASN A 1 310 ? 7.275 9.830 2.901 1.00 80.94 310 ASN A N 1
ATOM 2329 C CA . ASN A 1 310 ? 8.098 10.963 2.477 1.00 80.94 310 ASN A CA 1
ATOM 2330 C C . ASN A 1 310 ? 7.545 11.778 1.290 1.00 80.94 310 ASN A C 1
ATOM 2332 O O . ASN A 1 310 ? 8.132 12.802 0.959 1.00 80.94 310 ASN A O 1
ATOM 2336 N N . LEU A 1 311 ? 6.454 11.342 0.649 1.00 81.75 311 LEU A N 1
ATOM 2337 C CA . LEU A 1 311 ? 5.704 12.163 -0.311 1.00 81.75 311 LEU A CA 1
ATOM 2338 C C . LEU A 1 311 ? 4.716 13.129 0.355 1.00 81.75 311 LEU A C 1
ATOM 2340 O O . LEU A 1 311 ? 4.241 14.044 -0.308 1.00 81.75 311 LEU A O 1
ATOM 2344 N N . MET A 1 312 ? 4.371 12.914 1.625 1.00 89.31 312 MET A N 1
ATOM 2345 C CA . MET A 1 312 ? 3.482 13.803 2.365 1.00 89.31 312 MET A CA 1
ATOM 2346 C C . MET A 1 312 ? 4.262 15.032 2.811 1.00 89.31 312 MET A C 1
ATOM 2348 O O . MET A 1 312 ? 5.282 14.938 3.494 1.00 89.31 312 MET A O 1
ATOM 2352 N N . ASP A 1 313 ? 3.778 16.187 2.382 1.00 89.12 313 ASP A N 1
ATOM 2353 C CA . ASP A 1 313 ? 4.387 17.486 2.612 1.00 89.12 313 ASP A CA 1
ATOM 2354 C C . ASP A 1 313 ? 3.467 18.377 3.465 1.00 89.12 313 ASP A C 1
ATOM 2356 O O . ASP A 1 313 ? 2.483 17.927 4.062 1.00 89.12 313 ASP A O 1
ATOM 2360 N N . ASN A 1 314 ? 3.787 19.669 3.532 1.00 93.31 314 ASN A N 1
ATOM 2361 C CA . ASN A 1 314 ? 2.969 20.630 4.267 1.00 93.31 314 ASN A CA 1
ATOM 2362 C C . ASN A 1 314 ? 1.556 20.742 3.691 1.00 93.31 314 ASN A C 1
ATOM 2364 O O . ASN A 1 314 ? 0.614 20.891 4.458 1.00 93.31 314 ASN A O 1
ATOM 2368 N N . ARG A 1 315 ? 1.375 20.590 2.372 1.00 93.50 315 ARG A N 1
ATOM 2369 C CA . ARG A 1 315 ? 0.038 20.599 1.772 1.00 93.50 315 ARG A CA 1
ATOM 2370 C C . ARG A 1 315 ? -0.777 19.414 2.275 1.00 93.50 315 ARG A C 1
ATOM 2372 O O . ARG A 1 315 ? -1.947 19.587 2.605 1.00 93.50 315 ARG A O 1
ATOM 2379 N N . TYR A 1 316 ? -0.184 18.222 2.352 1.00 95.56 316 TYR A N 1
ATOM 2380 C CA . TYR A 1 316 ? -0.870 17.079 2.952 1.00 95.56 316 TYR A CA 1
ATOM 2381 C C . TYR A 1 316 ? -1.284 17.383 4.395 1.00 95.56 316 TYR A C 1
ATOM 2383 O O . TYR A 1 316 ? -2.450 17.208 4.737 1.00 95.56 316 TYR A O 1
ATOM 2391 N N . ARG A 1 317 ? -0.355 17.884 5.217 1.00 95.25 317 ARG A N 1
ATOM 2392 C CA . ARG A 1 317 ? -0.595 18.184 6.638 1.00 95.25 317 ARG A CA 1
ATOM 2393 C C . ARG A 1 317 ? -1.653 19.271 6.856 1.00 95.25 317 ARG A C 1
ATOM 2395 O O . ARG A 1 317 ? -2.456 19.147 7.768 1.00 95.25 317 ARG A O 1
ATOM 2402 N N . GLU A 1 318 ? -1.652 20.320 6.041 1.00 95.62 318 GLU A N 1
ATOM 2403 C CA . GLU A 1 318 ? -2.492 21.511 6.238 1.00 95.62 318 GLU A CA 1
ATOM 2404 C C . GLU A 1 318 ? -3.841 21.427 5.512 1.00 95.62 318 GLU A C 1
ATOM 2406 O O . GLU A 1 318 ? -4.775 22.136 5.876 1.00 95.62 318 GLU A O 1
ATOM 2411 N N . VAL A 1 319 ? -3.959 20.579 4.483 1.00 96.62 319 VAL A N 1
ATOM 2412 C CA . VAL A 1 319 ? -5.156 20.512 3.628 1.00 96.62 319 VAL A CA 1
ATOM 2413 C C . VAL A 1 319 ? -5.771 19.120 3.627 1.00 96.62 319 VAL A C 1
ATOM 2415 O O . VAL A 1 319 ? -6.928 18.953 4.010 1.00 96.62 319 VAL A O 1
ATOM 2418 N N . THR A 1 320 ? -5.019 18.109 3.189 1.00 98.00 320 THR A N 1
ATOM 2419 C CA . THR A 1 320 ? -5.574 16.762 2.993 1.00 98.00 320 THR A CA 1
ATOM 2420 C C . THR A 1 320 ? -5.893 16.084 4.323 1.00 98.00 320 THR A C 1
ATOM 2422 O O . THR A 1 320 ? -6.967 15.507 4.480 1.00 98.00 320 THR A O 1
ATOM 2425 N N . PHE A 1 321 ? -4.972 16.152 5.283 1.00 98.19 321 PHE A N 1
ATOM 2426 C CA . PHE A 1 321 ? -5.098 15.481 6.567 1.00 98.19 321 PHE A CA 1
ATOM 2427 C C . PHE A 1 321 ? -6.304 15.994 7.375 1.00 98.19 321 PHE A C 1
ATOM 2429 O O . PHE A 1 321 ? -7.134 15.152 7.720 1.00 98.19 321 PHE A O 1
ATOM 2436 N N . PRO A 1 322 ? -6.500 17.312 7.602 1.00 97.94 322 PRO A N 1
ATOM 2437 C CA . PRO A 1 322 ? -7.665 17.810 8.332 1.00 97.94 322 PRO A CA 1
ATOM 2438 C C . PRO A 1 322 ? -8.979 17.452 7.633 1.00 97.94 322 PRO A C 1
ATOM 2440 O O . PRO A 1 322 ? -9.902 16.966 8.280 1.00 97.94 322 PRO A O 1
ATOM 2443 N N . ALA A 1 323 ? -9.036 17.574 6.300 1.00 98.38 323 ALA A N 1
ATOM 2444 C CA . ALA A 1 323 ? -10.224 17.208 5.532 1.00 98.38 323 ALA A CA 1
ATOM 2445 C C . ALA A 1 323 ? -10.586 15.721 5.686 1.00 98.38 323 ALA A C 1
ATOM 2447 O O . ALA A 1 323 ? -11.758 15.379 5.826 1.00 98.38 323 ALA A O 1
ATOM 2448 N N . MET A 1 324 ? -9.597 14.823 5.676 1.00 98.69 324 MET A N 1
ATOM 2449 C CA . MET A 1 324 ? -9.839 13.394 5.886 1.00 98.69 324 MET A CA 1
ATOM 2450 C C . MET A 1 324 ? -10.204 13.071 7.338 1.00 98.69 324 MET A C 1
ATOM 2452 O O . MET A 1 324 ? -11.078 12.234 7.557 1.00 98.69 324 MET A O 1
ATOM 2456 N N . VAL A 1 325 ? -9.592 13.746 8.319 1.00 98.44 325 VAL A N 1
ATOM 2457 C CA . VAL A 1 325 ? -9.940 13.607 9.743 1.00 98.44 325 VAL A CA 1
ATOM 2458 C C . VAL A 1 325 ? -11.390 14.012 9.992 1.00 98.44 325 VAL A C 1
ATOM 2460 O O . VAL A 1 325 ? -12.105 13.264 10.647 1.00 98.44 325 VAL A O 1
ATOM 2463 N N . GLU A 1 326 ? -11.854 15.132 9.435 1.00 98.25 326 GLU A N 1
ATOM 2464 C CA . GLU A 1 326 ? -13.249 15.585 9.558 1.00 98.25 326 GLU A CA 1
ATOM 2465 C C . GLU A 1 326 ? -14.257 14.586 8.966 1.00 98.25 326 GLU A C 1
ATOM 2467 O O . GLU A 1 326 ? -15.371 14.436 9.469 1.00 98.25 326 GLU A O 1
ATOM 2472 N N . LEU A 1 327 ? -13.883 13.890 7.888 1.00 98.56 327 LEU A N 1
ATOM 2473 C CA . LEU A 1 327 ? -14.762 12.934 7.210 1.00 98.56 327 LEU A CA 1
ATOM 2474 C C . LEU A 1 327 ? -14.794 11.562 7.890 1.00 98.56 327 LEU A C 1
ATOM 2476 O O . LEU A 1 327 ? -15.822 10.878 7.830 1.00 98.56 327 LEU A O 1
ATOM 2480 N N . ALA A 1 328 ? -13.687 11.156 8.510 1.00 98.62 328 ALA A N 1
ATOM 2481 C CA . ALA A 1 328 ? -13.497 9.814 9.036 1.00 98.62 328 ALA A CA 1
ATOM 2482 C C . ALA A 1 328 ? -14.449 9.474 10.194 1.00 98.62 328 ALA A C 1
ATOM 2484 O O . ALA A 1 328 ? -14.677 10.259 11.110 1.00 98.62 328 ALA A O 1
ATOM 2485 N N . ASP A 1 329 ? -14.988 8.260 10.159 1.00 98.50 329 ASP A N 1
ATOM 2486 C CA . ASP A 1 329 ? -15.627 7.591 11.297 1.00 98.50 329 ASP A CA 1
ATOM 2487 C C . ASP A 1 329 ? -14.601 6.776 12.096 1.00 98.50 329 ASP A C 1
ATOM 2489 O O . ASP A 1 329 ? -14.732 6.596 13.303 1.00 98.50 329 ASP A O 1
ATOM 2493 N N . ILE A 1 330 ? -13.574 6.271 11.406 1.00 98.38 330 ILE A N 1
ATOM 2494 C CA . ILE A 1 330 ? -12.496 5.470 11.984 1.00 98.38 330 ILE A CA 1
ATOM 2495 C C . ILE A 1 330 ? -11.171 6.037 11.493 1.00 98.38 330 ILE A C 1
ATOM 2497 O O . ILE A 1 330 ? -10.918 6.064 10.288 1.00 98.38 330 ILE A O 1
ATOM 2501 N N . ILE A 1 331 ? -10.308 6.426 12.424 1.00 98.56 331 ILE A N 1
ATOM 2502 C CA . ILE A 1 331 ? -8.948 6.885 12.160 1.00 98.56 331 ILE A CA 1
ATOM 2503 C C . ILE A 1 331 ? -7.986 5.882 12.786 1.00 98.56 331 ILE A C 1
ATOM 2505 O O . ILE A 1 331 ? -8.134 5.512 13.949 1.00 98.56 331 ILE A O 1
ATOM 2509 N N . LYS A 1 332 ? -6.978 5.446 12.038 1.00 98.12 332 LYS A N 1
ATOM 2510 C CA . LYS A 1 332 ? -5.872 4.659 12.584 1.00 98.12 332 LYS A CA 1
ATOM 2511 C C . LYS A 1 332 ? -4.561 5.343 12.253 1.00 98.12 332 LYS A C 1
ATOM 2513 O O . LYS A 1 332 ? -4.383 5.787 11.130 1.00 98.12 332 LYS A O 1
ATOM 2518 N N . LEU A 1 333 ? -3.669 5.448 13.228 1.00 96.69 333 LEU A N 1
ATOM 2519 C CA . LEU A 1 333 ? -2.358 6.068 13.054 1.00 96.69 333 LEU A CA 1
ATOM 2520 C C . LEU A 1 333 ? -1.346 5.487 14.045 1.00 96.69 333 LEU A C 1
ATOM 2522 O O . LEU A 1 333 ? -1.720 4.980 15.109 1.00 96.69 333 LEU A O 1
ATOM 2526 N N . SER A 1 334 ? -0.067 5.523 13.686 1.00 95.81 334 SER A N 1
ATOM 2527 C CA . SER A 1 334 ? 1.026 5.135 14.579 1.00 95.81 334 SER A CA 1
ATOM 2528 C C . SER A 1 334 ? 1.631 6.325 15.324 1.00 95.81 334 SER A C 1
ATOM 2530 O O . SER A 1 334 ? 1.352 7.489 15.023 1.00 95.81 334 SER A O 1
ATOM 2532 N N . ASP A 1 335 ? 2.486 6.044 16.302 1.00 93.94 335 ASP A N 1
ATOM 2533 C CA . ASP A 1 335 ? 3.302 7.061 16.961 1.00 93.94 335 ASP A CA 1
ATOM 2534 C C . ASP A 1 335 ? 4.309 7.721 16.002 1.00 93.94 335 ASP A C 1
ATOM 2536 O O . ASP A 1 335 ? 4.663 8.888 16.186 1.00 93.94 335 ASP A O 1
ATOM 2540 N N . GLU A 1 336 ? 4.763 7.029 14.951 1.00 91.12 336 GLU A N 1
ATOM 2541 C CA . GLU A 1 336 ? 5.521 7.666 13.870 1.00 91.12 336 GLU A CA 1
ATOM 2542 C C . GLU A 1 336 ? 4.662 8.651 13.078 1.00 91.12 336 GLU A C 1
ATOM 2544 O O . GLU A 1 336 ? 5.110 9.774 12.841 1.00 91.12 336 GLU A O 1
ATOM 2549 N N . ASP A 1 337 ? 3.440 8.263 12.698 1.00 94.12 337 ASP A N 1
ATOM 2550 C CA . ASP A 1 337 ? 2.522 9.145 11.970 1.00 94.12 337 ASP A CA 1
ATOM 2551 C C . ASP A 1 337 ? 2.245 10.413 12.779 1.00 94.12 337 ASP A C 1
ATOM 2553 O O . ASP A 1 337 ? 2.396 11.527 12.274 1.00 94.12 337 ASP A O 1
ATOM 2557 N N . LEU A 1 338 ? 1.903 10.244 14.059 1.00 94.88 338 LEU A N 1
ATOM 2558 C CA . LEU A 1 338 ? 1.564 11.339 14.960 1.00 94.88 338 LEU A CA 1
ATOM 2559 C C . LEU A 1 338 ? 2.720 12.344 15.085 1.00 94.88 338 LEU A C 1
ATOM 2561 O O . LEU A 1 338 ? 2.499 13.548 14.964 1.00 94.88 338 LEU A O 1
ATOM 2565 N N . ARG A 1 339 ? 3.964 11.857 15.218 1.00 93.50 339 ARG A N 1
ATOM 2566 C CA . ARG A 1 339 ? 5.174 12.700 15.268 1.00 93.50 339 ARG A CA 1
ATOM 2567 C C . ARG A 1 339 ? 5.420 13.484 13.979 1.00 93.50 339 ARG A C 1
ATOM 2569 O O . ARG A 1 339 ? 5.976 14.579 14.032 1.00 93.50 339 ARG A O 1
ATOM 2576 N N . GLN A 1 340 ? 5.062 12.925 12.824 1.00 93.56 340 GLN A N 1
ATOM 2577 C CA . GLN A 1 340 ? 5.229 13.596 11.531 1.00 93.56 340 GLN A CA 1
ATOM 2578 C C . GLN A 1 340 ? 4.116 14.611 11.255 1.00 93.56 340 GLN A C 1
ATOM 2580 O O . GLN A 1 340 ? 4.361 15.660 10.651 1.00 93.56 340 GLN A O 1
ATOM 2585 N N . ILE A 1 341 ? 2.8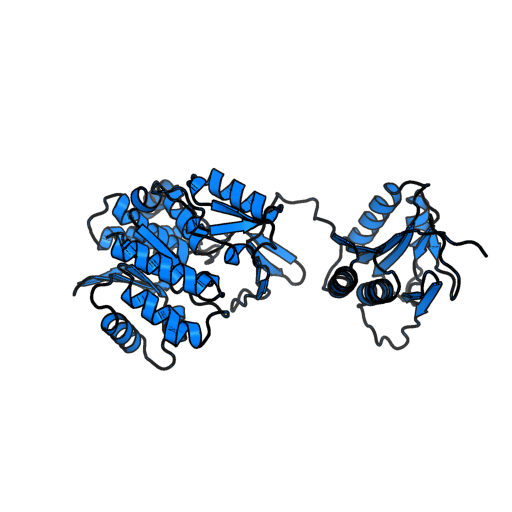95 14.307 11.691 1.00 95.31 341 ILE A N 1
ATOM 2586 C CA . ILE A 1 341 ? 1.725 15.163 11.502 1.00 95.31 341 ILE A CA 1
ATOM 2587 C C . ILE A 1 341 ? 1.768 16.353 12.464 1.00 95.31 341 ILE A C 1
ATOM 2589 O O . ILE A 1 341 ? 1.572 17.477 12.011 1.00 95.31 341 ILE A O 1
ATOM 2593 N N . TYR A 1 342 ? 2.107 16.131 13.735 1.00 95.44 342 TYR A N 1
ATOM 2594 C CA . TYR A 1 342 ? 2.139 17.150 14.788 1.00 95.44 342 TYR A CA 1
ATOM 2595 C C . TYR A 1 342 ? 3.566 17.362 15.324 1.00 95.44 342 TYR A C 1
ATOM 2597 O O . TYR A 1 342 ? 3.886 16.978 16.453 1.00 95.44 342 TYR A O 1
ATOM 2605 N N . PRO A 1 343 ? 4.478 17.941 14.520 1.00 93.81 343 PRO A N 1
ATOM 2606 C CA . PRO A 1 343 ? 5.863 18.106 14.933 1.00 93.81 343 PRO A CA 1
ATOM 2607 C C . PRO A 1 343 ? 5.968 19.045 16.142 1.00 93.81 343 PRO A C 1
ATOM 2609 O O . PRO A 1 343 ? 5.561 20.202 16.082 1.00 93.81 343 PRO A O 1
ATOM 2612 N N . GLY A 1 344 ? 6.584 18.556 17.218 1.00 93.44 344 GLY A N 1
ATOM 2613 C CA . GLY A 1 344 ? 6.858 19.336 18.429 1.00 93.44 344 GLY A CA 1
ATOM 2614 C C . GLY A 1 344 ? 5.836 19.176 19.553 1.00 93.44 344 GLY A C 1
ATOM 2615 O O . GLY A 1 344 ? 6.112 19.654 20.650 1.00 93.44 344 GLY A O 1
ATOM 2616 N N . LEU A 1 345 ? 4.724 18.479 19.314 1.00 96.81 345 LEU A N 1
ATOM 2617 C CA . LEU A 1 345 ? 3.796 18.080 20.372 1.00 96.81 345 LEU A CA 1
ATOM 2618 C C . LEU A 1 345 ? 4.220 16.750 20.991 1.00 96.81 345 LEU A C 1
ATOM 2620 O O . LEU A 1 345 ? 4.784 15.885 20.308 1.00 96.81 345 LEU A O 1
ATOM 2624 N N . ILE A 1 346 ? 3.940 16.579 22.284 1.00 96.38 346 ILE A N 1
ATOM 2625 C CA . ILE A 1 346 ? 3.996 15.244 22.888 1.00 96.38 346 ILE A CA 1
ATOM 2626 C C . ILE A 1 346 ? 2.781 14.424 22.449 1.00 96.38 346 ILE A C 1
ATOM 2628 O O . ILE A 1 346 ? 1.798 14.946 21.925 1.00 96.38 346 ILE A O 1
ATOM 2632 N N . GLU A 1 347 ? 2.859 13.114 22.650 1.00 95.19 347 GLU A N 1
ATOM 2633 C CA . GLU A 1 347 ? 1.856 12.167 22.169 1.00 95.19 347 GLU A CA 1
ATOM 2634 C C . GLU A 1 347 ? 0.446 12.478 22.692 1.00 95.19 347 GLU A C 1
ATOM 2636 O O . GLU A 1 347 ? -0.513 12.465 21.920 1.00 95.19 347 GLU A O 1
ATOM 2641 N N . GLU A 1 348 ? 0.319 12.807 23.979 1.00 94.81 348 GLU A N 1
ATOM 2642 C CA . GLU A 1 348 ? -0.956 13.173 24.591 1.00 94.81 348 GLU A CA 1
ATOM 2643 C C . GLU A 1 348 ? -1.561 14.434 23.958 1.00 94.81 348 GLU A C 1
ATOM 2645 O O . GLU A 1 348 ? -2.730 14.416 23.580 1.00 94.81 348 GLU A O 1
ATOM 2650 N N . GLU A 1 349 ? -0.765 15.491 23.778 1.00 97.44 349 GLU A N 1
ATOM 2651 C CA . GLU A 1 349 ? -1.198 16.760 23.170 1.00 97.44 349 GLU A CA 1
ATOM 2652 C C . GLU A 1 349 ? -1.635 16.564 21.713 1.00 97.44 349 GLU A C 1
ATOM 2654 O O . GLU A 1 349 ? -2.674 17.069 21.292 1.00 97.44 349 GLU A O 1
ATOM 2659 N N . ALA A 1 350 ? -0.876 15.782 20.942 1.00 97.19 350 ALA A N 1
ATOM 2660 C CA . ALA A 1 350 ? -1.195 15.503 19.547 1.00 97.19 350 ALA A CA 1
ATOM 2661 C C . ALA A 1 350 ? -2.472 14.653 19.399 1.00 97.19 350 ALA A C 1
ATOM 2663 O O . ALA A 1 350 ? -3.275 14.882 18.492 1.00 97.19 350 ALA A O 1
ATOM 2664 N N . LEU A 1 351 ? -2.703 13.689 20.299 1.00 96.12 351 LEU A N 1
ATOM 2665 C CA . LEU A 1 351 ? -3.959 12.930 20.345 1.00 96.12 351 LEU A CA 1
ATOM 2666 C C . LEU A 1 351 ? -5.143 13.803 20.784 1.00 96.12 351 LEU A C 1
ATOM 2668 O O . LEU A 1 351 ? -6.249 13.626 20.269 1.00 96.12 351 LEU A O 1
ATOM 2672 N N . GLU A 1 352 ? -4.935 14.739 21.712 1.00 95.19 352 GLU A N 1
ATOM 2673 C CA . GLU A 1 352 ? -5.948 15.726 22.099 1.00 95.19 352 GLU A CA 1
ATOM 2674 C C . GLU A 1 352 ? -6.323 16.641 20.927 1.00 95.19 352 GLU A C 1
ATOM 2676 O O . GLU A 1 352 ? -7.513 16.836 20.678 1.00 95.19 352 GLU A O 1
ATOM 2681 N N . GLU A 1 353 ? -5.349 17.130 20.156 1.00 96.00 353 GLU A N 1
ATOM 2682 C CA . GLU A 1 353 ? -5.596 17.946 18.960 1.00 96.00 353 GLU A CA 1
ATOM 2683 C C . GLU A 1 353 ? -6.352 17.164 17.872 1.00 96.00 353 GLU A C 1
ATOM 2685 O O . GLU A 1 353 ? -7.341 17.652 17.308 1.00 96.00 353 GLU A O 1
ATOM 2690 N N . LEU A 1 354 ? -5.954 15.912 17.625 1.00 96.62 354 LEU A N 1
ATOM 2691 C CA . LEU A 1 354 ? -6.641 15.023 16.687 1.00 96.62 354 LEU A CA 1
ATOM 2692 C C . LEU A 1 354 ? -8.106 14.794 17.091 1.00 96.62 354 LEU A C 1
ATOM 2694 O O . LEU A 1 354 ? -9.014 14.958 16.273 1.00 96.62 354 LEU A O 1
ATOM 2698 N N . ARG A 1 355 ? -8.354 14.468 18.367 1.00 94.81 355 ARG A N 1
ATOM 2699 C CA . ARG A 1 355 ? -9.714 14.297 18.911 1.00 94.81 355 ARG A CA 1
ATOM 2700 C C . ARG A 1 355 ? -10.504 15.601 18.922 1.00 94.81 355 ARG A C 1
ATOM 2702 O O . ARG A 1 355 ? -11.718 15.568 18.759 1.00 94.81 355 ARG A O 1
ATOM 2709 N N . GLY A 1 356 ? -9.838 16.740 19.096 1.00 94.38 356 GLY A N 1
ATOM 2710 C CA . GLY A 1 356 ? -10.451 18.063 19.005 1.00 94.38 356 GLY A CA 1
ATOM 2711 C C . GLY A 1 356 ? -10.955 18.385 17.597 1.00 94.38 356 GLY A C 1
ATOM 2712 O O . GLY A 1 356 ? -11.985 19.041 17.455 1.00 94.38 356 GLY A O 1
ATOM 2713 N N . THR A 1 357 ? -10.275 17.875 16.567 1.00 95.31 357 THR A N 1
ATOM 2714 C CA . THR A 1 357 ? -10.681 18.035 15.161 1.00 95.31 357 THR A CA 1
ATOM 2715 C C . THR A 1 357 ? -11.902 17.174 14.826 1.00 95.31 357 THR A C 1
ATOM 2717 O O . THR A 1 357 ? -12.821 17.639 14.155 1.00 95.31 357 THR A O 1
ATOM 2720 N N . ASN A 1 358 ? -11.950 15.930 15.318 1.00 96.19 358 ASN A N 1
ATOM 2721 C CA . ASN A 1 358 ? -13.113 15.058 15.156 1.00 96.19 358 ASN A CA 1
ATOM 2722 C C . ASN A 1 358 ? -13.343 14.177 16.394 1.00 96.19 358 ASN A C 1
ATOM 2724 O O . ASN A 1 358 ? -12.817 13.070 16.509 1.00 96.19 358 ASN A O 1
ATOM 2728 N N . ALA A 1 359 ? -14.191 14.660 17.302 1.00 93.94 359 ALA A N 1
ATOM 2729 C CA . ALA A 1 359 ? -14.498 13.974 18.556 1.00 93.94 359 ALA A CA 1
ATOM 2730 C C . ALA A 1 359 ? -15.385 12.728 18.386 1.00 93.94 359 ALA A C 1
ATOM 2732 O O . ALA A 1 359 ? -15.506 11.942 19.323 1.00 93.94 359 ALA A O 1
ATOM 2733 N N . ALA A 1 360 ? -16.026 12.563 17.223 1.00 94.50 360 ALA A N 1
ATOM 2734 C CA . ALA A 1 360 ? -16.919 11.441 16.941 1.00 94.50 360 ALA A CA 1
ATOM 2735 C C . ALA A 1 360 ? -16.190 10.233 16.328 1.00 94.50 360 ALA A C 1
ATOM 2737 O O . ALA A 1 360 ? -16.758 9.144 16.282 1.00 94.50 360 ALA A O 1
ATOM 2738 N N . ALA A 1 361 ? -14.957 10.410 15.843 1.00 97.00 361 ALA A N 1
ATOM 2739 C CA . ALA A 1 361 ? -14.195 9.325 15.242 1.00 97.00 361 ALA A CA 1
ATOM 2740 C C . ALA A 1 361 ? -13.669 8.343 16.298 1.00 97.00 361 ALA A C 1
ATOM 2742 O O . ALA A 1 361 ? -13.117 8.739 17.327 1.00 97.00 361 ALA A O 1
ATOM 2743 N N . GLN A 1 362 ? -13.751 7.048 15.991 1.00 97.31 362 GLN A N 1
ATOM 2744 C CA . GLN A 1 362 ? -12.963 6.030 16.681 1.00 97.31 362 GLN A CA 1
ATOM 2745 C C . GLN A 1 362 ? -11.497 6.187 16.276 1.00 97.31 362 GLN A C 1
ATOM 2747 O O . GLN A 1 362 ? -11.193 6.230 15.083 1.00 97.31 362 GLN A O 1
ATOM 2752 N N . ILE A 1 363 ? -10.580 6.228 17.242 1.00 97.88 363 ILE A N 1
ATOM 2753 C CA . ILE A 1 363 ? -9.142 6.343 16.977 1.00 97.88 363 ILE A CA 1
ATOM 2754 C C . ILE A 1 363 ? -8.429 5.082 17.451 1.00 97.88 363 ILE A C 1
ATOM 2756 O O . ILE A 1 363 ? -8.360 4.811 18.649 1.00 97.88 363 ILE A O 1
ATOM 2760 N N . LEU A 1 364 ? -7.860 4.334 16.508 1.00 98.06 364 LEU A N 1
ATOM 2761 C CA . LEU A 1 364 ? -6.959 3.220 16.773 1.00 98.06 364 LEU A CA 1
ATOM 2762 C C . LEU A 1 364 ? -5.508 3.706 16.689 1.00 98.06 364 LEU A C 1
ATOM 2764 O O . LEU A 1 364 ? -4.953 3.890 15.606 1.00 98.06 364 LEU A O 1
ATOM 2768 N N . PHE A 1 365 ? -4.887 3.904 17.843 1.00 97.94 365 PHE A N 1
ATOM 2769 C CA . PHE A 1 365 ? -3.508 4.354 17.953 1.00 97.94 365 PHE A CA 1
ATOM 2770 C C . PHE A 1 365 ? -2.558 3.179 18.197 1.00 97.94 365 PHE A C 1
ATOM 2772 O O . PHE A 1 365 ? -2.810 2.348 19.068 1.00 97.94 365 PHE A O 1
ATOM 2779 N N . THR A 1 366 ? -1.462 3.089 17.442 1.00 97.19 366 THR A N 1
ATOM 2780 C CA . THR A 1 366 ? -0.534 1.941 17.485 1.00 97.19 366 THR A CA 1
ATOM 2781 C C . THR A 1 366 ? 0.893 2.369 17.829 1.00 97.19 366 THR A C 1
ATOM 2783 O O . THR A 1 366 ? 1.333 3.420 17.382 1.00 97.19 366 THR A O 1
ATOM 2786 N N . ARG A 1 367 ? 1.612 1.554 18.619 1.00 94.94 367 ARG A N 1
ATOM 2787 C CA . ARG A 1 367 ? 2.993 1.817 19.083 1.00 94.94 367 ARG A CA 1
ATOM 2788 C C . ARG A 1 367 ? 3.931 0.623 18.869 1.00 94.94 367 ARG A C 1
ATOM 2790 O O . ARG A 1 367 ? 4.689 0.242 19.764 1.00 94.94 367 ARG A O 1
ATOM 2797 N N . GLY A 1 368 ? 3.815 -0.065 17.733 1.00 90.31 368 GLY A N 1
ATOM 2798 C CA . GLY A 1 368 ? 4.591 -1.280 17.447 1.00 90.31 368 GLY A CA 1
ATOM 2799 C C . GLY A 1 368 ? 4.523 -2.313 18.585 1.00 90.31 368 GLY A C 1
ATOM 2800 O O . GLY A 1 368 ? 3.443 -2.757 18.973 1.00 90.31 368 GLY A O 1
ATOM 2801 N N . ALA A 1 369 ? 5.677 -2.668 19.165 1.00 91.19 369 ALA A N 1
ATOM 2802 C CA . ALA A 1 369 ? 5.769 -3.603 20.295 1.00 91.19 369 ALA A CA 1
ATOM 2803 C C . ALA A 1 369 ? 5.084 -3.104 21.588 1.00 91.19 369 ALA A C 1
ATOM 2805 O O . ALA A 1 369 ? 4.761 -3.909 22.460 1.00 91.19 369 ALA A O 1
ATOM 2806 N N . GLY A 1 370 ? 4.823 -1.798 21.705 1.00 93.12 370 GLY A N 1
ATOM 2807 C CA . GLY A 1 370 ? 4.033 -1.201 22.784 1.00 93.12 370 GLY A CA 1
ATOM 2808 C C . GLY A 1 370 ? 2.530 -1.490 22.689 1.00 93.12 370 GLY A C 1
ATOM 2809 O O . GLY A 1 370 ? 1.790 -1.158 23.611 1.00 93.12 370 GLY A O 1
ATOM 2810 N N . GLY A 1 371 ? 2.071 -2.128 21.607 1.00 96.12 371 GLY A N 1
ATOM 2811 C CA . GLY A 1 371 ? 0.676 -2.503 21.413 1.00 96.12 371 GLY A CA 1
ATOM 2812 C C . GLY A 1 371 ? -0.160 -1.391 20.788 1.00 96.12 371 GLY A C 1
ATOM 2813 O O . GLY A 1 371 ? 0.317 -0.620 19.953 1.00 96.12 371 GLY A O 1
ATOM 2814 N N . MET A 1 372 ? -1.435 -1.343 21.156 1.00 97.50 372 MET A N 1
ATOM 2815 C CA . MET A 1 372 ? -2.411 -0.424 20.584 1.00 97.50 372 MET A CA 1
ATOM 2816 C C . MET A 1 372 ? -3.445 0.038 21.604 1.00 97.50 372 MET A C 1
ATOM 2818 O O . MET A 1 372 ? -3.736 -0.646 22.587 1.00 97.50 372 MET A O 1
ATOM 2822 N N . VAL A 1 373 ? -4.000 1.214 21.344 1.00 97.50 373 VAL A N 1
ATOM 2823 C CA . VAL A 1 373 ? -5.018 1.865 22.158 1.00 97.50 373 VAL A CA 1
ATOM 2824 C C . VAL A 1 373 ? -6.168 2.267 21.253 1.00 97.50 373 VAL A C 1
ATOM 2826 O O . VAL A 1 373 ? -5.961 2.910 20.228 1.00 97.50 373 VAL A O 1
ATOM 2829 N N . LEU A 1 374 ? -7.377 1.904 21.650 1.00 97.19 374 LEU A N 1
ATOM 2830 C CA . LEU A 1 374 ? -8.607 2.386 21.053 1.00 97.19 374 LEU A CA 1
ATOM 2831 C C . LEU A 1 374 ? -9.167 3.526 21.901 1.00 97.19 374 LEU A C 1
ATOM 2833 O O . LEU A 1 374 ? -9.368 3.363 23.107 1.00 97.19 374 LEU A O 1
ATOM 2837 N N . TYR A 1 375 ? -9.474 4.637 21.244 1.00 95.56 375 TYR A N 1
ATOM 2838 C CA . TYR A 1 375 ? -10.327 5.696 21.762 1.00 95.56 375 TYR A CA 1
ATOM 2839 C C . TYR A 1 375 ? -11.666 5.628 21.031 1.00 95.56 375 TYR A C 1
ATOM 2841 O O . TYR A 1 375 ? -11.717 5.767 19.811 1.00 95.56 375 TYR A O 1
ATOM 2849 N N . GLU A 1 376 ? -12.740 5.399 21.772 1.00 90.19 376 GLU A N 1
ATOM 2850 C CA . GLU A 1 376 ? -14.108 5.351 21.256 1.00 90.19 376 GLU A CA 1
ATOM 2851 C C . GLU A 1 376 ? -15.010 6.028 22.288 1.00 90.19 376 GLU A C 1
ATOM 2853 O O . GLU A 1 376 ? -14.990 5.668 23.467 1.00 90.19 376 GLU A O 1
ATOM 2858 N N . ASP A 1 377 ? -15.748 7.057 21.871 1.00 83.94 377 ASP A N 1
ATOM 2859 C CA . ASP A 1 377 ? -16.487 7.950 22.766 1.00 83.94 377 ASP A CA 1
ATOM 2860 C C . ASP A 1 377 ? -15.587 8.524 23.890 1.00 83.94 377 ASP A C 1
ATOM 2862 O O . ASP A 1 377 ? -14.605 9.234 23.646 1.00 83.94 377 ASP A O 1
ATOM 2866 N N . ASN A 1 378 ? -15.916 8.201 25.145 1.00 81.06 378 ASN A N 1
ATOM 2867 C CA . ASN A 1 378 ? -15.140 8.529 26.344 1.00 81.06 378 ASN A CA 1
ATOM 2868 C C . ASN A 1 378 ? -14.381 7.315 26.908 1.00 81.06 378 ASN A C 1
ATOM 2870 O O . ASN A 1 378 ? -13.822 7.395 28.003 1.00 81.06 378 ASN A O 1
ATOM 2874 N N . ALA A 1 379 ? -14.389 6.183 26.201 1.00 87.12 379 ALA A N 1
ATOM 2875 C CA . ALA A 1 379 ? -13.693 4.973 26.603 1.00 87.12 379 ALA A CA 1
ATOM 2876 C C . ALA A 1 379 ? -12.291 4.912 25.986 1.00 87.12 379 ALA A C 1
ATOM 2878 O O . ALA A 1 379 ? -12.058 5.296 24.839 1.00 87.12 379 ALA A O 1
ATOM 2879 N N . LYS A 1 380 ? -11.359 4.379 26.777 1.00 94.62 380 LYS A N 1
ATOM 2880 C CA . LYS A 1 380 ? -10.003 4.031 26.361 1.00 94.62 380 LYS A CA 1
ATOM 2881 C C . LYS A 1 380 ? -9.805 2.542 26.614 1.00 94.62 380 LYS A C 1
ATOM 2883 O O . LYS A 1 380 ? -9.972 2.092 27.748 1.00 94.62 380 LYS A O 1
ATOM 2888 N N . VAL A 1 381 ? -9.461 1.791 25.576 1.00 96.06 381 VAL A N 1
ATOM 2889 C CA . VAL A 1 381 ? -9.217 0.344 25.657 1.00 96.06 381 VAL A CA 1
ATOM 2890 C C . VAL A 1 381 ? -7.806 0.066 25.168 1.00 96.06 381 VAL A C 1
ATOM 2892 O O . VAL A 1 381 ? -7.412 0.560 24.116 1.00 96.06 381 VAL A O 1
ATOM 2895 N N . GLU A 1 382 ? -7.034 -0.708 25.924 1.00 97.62 382 GLU A N 1
ATOM 2896 C CA . GLU A 1 382 ? -5.631 -0.984 25.612 1.00 97.62 382 GLU A CA 1
ATOM 2897 C C . GLU A 1 382 ? -5.411 -2.471 25.328 1.00 97.62 382 GLU A C 1
ATOM 2899 O O . GLU A 1 382 ? -6.030 -3.353 25.928 1.00 97.62 382 GLU A O 1
ATOM 2904 N N . GLN A 1 383 ? -4.498 -2.754 24.405 1.00 97.56 383 GLN A N 1
ATOM 2905 C CA . GLN A 1 383 ? -4.073 -4.102 24.066 1.00 97.56 383 GLN A CA 1
ATOM 2906 C C . GLN A 1 383 ? -2.564 -4.103 23.848 1.00 97.56 383 GLN A C 1
ATOM 2908 O O . GLN A 1 383 ? -2.063 -3.505 22.897 1.00 97.56 383 GLN A O 1
ATOM 2913 N N . ALA A 1 384 ? -1.839 -4.816 24.709 1.00 97.06 384 ALA A N 1
ATOM 2914 C CA . ALA A 1 384 ? -0.419 -5.069 24.502 1.00 97.06 384 ALA A CA 1
ATOM 2915 C C . ALA A 1 384 ? -0.194 -5.860 23.202 1.00 97.06 384 ALA A C 1
ATOM 2917 O O . ALA A 1 384 ? -1.049 -6.655 22.794 1.00 97.06 384 ALA A O 1
ATOM 2918 N N . ALA A 1 385 ? 0.965 -5.674 22.566 1.00 94.12 385 ALA A N 1
ATOM 2919 C CA . ALA A 1 385 ? 1.343 -6.480 21.411 1.00 94.12 385 ALA A CA 1
ATOM 2920 C C . ALA A 1 385 ? 1.398 -7.969 21.793 1.00 94.12 385 ALA A C 1
ATOM 2922 O O . ALA A 1 385 ? 1.877 -8.330 22.871 1.00 94.12 385 ALA A O 1
ATOM 2923 N N . ILE A 1 386 ? 0.916 -8.842 20.908 1.00 95.88 386 ILE A N 1
ATOM 2924 C CA . ILE A 1 386 ? 1.015 -10.288 21.115 1.00 95.88 386 ILE A CA 1
ATOM 2925 C C . ILE A 1 386 ? 2.414 -10.714 20.679 1.00 95.88 386 ILE A C 1
ATOM 2927 O O . ILE A 1 386 ? 2.775 -10.576 19.508 1.00 95.88 386 ILE A O 1
ATOM 2931 N N . ALA A 1 387 ? 3.210 -11.191 21.634 1.00 93.81 387 ALA A N 1
ATOM 2932 C CA . ALA A 1 387 ? 4.582 -11.605 21.385 1.00 93.81 387 ALA A CA 1
ATOM 2933 C C . ALA A 1 387 ? 4.623 -12.820 20.448 1.00 93.81 387 ALA A C 1
ATOM 2935 O O . ALA A 1 387 ? 3.970 -13.830 20.698 1.00 93.81 387 ALA A O 1
ATOM 2936 N N . VAL A 1 388 ? 5.417 -12.711 19.386 1.00 92.94 388 VAL A N 1
ATOM 2937 C CA . VAL A 1 388 ? 5.658 -13.755 18.384 1.00 92.94 388 VAL A CA 1
ATOM 2938 C C . VAL A 1 388 ? 7.118 -13.698 17.942 1.00 92.94 388 VAL A C 1
ATOM 2940 O O . VAL A 1 388 ? 7.809 -12.701 18.172 1.00 92.94 388 VAL A O 1
ATOM 2943 N N . GLN A 1 389 ? 7.597 -14.746 17.276 1.00 92.25 389 GLN A N 1
ATOM 2944 C CA . GLN A 1 389 ? 8.872 -14.674 16.572 1.00 92.25 389 GLN A CA 1
ATOM 2945 C C . GLN A 1 389 ? 8.710 -13.799 15.321 1.00 92.25 389 GLN A C 1
ATOM 2947 O O . GLN A 1 389 ? 8.040 -14.188 14.368 1.00 92.25 389 GLN A O 1
ATOM 2952 N N . VAL A 1 390 ? 9.318 -12.612 15.338 1.00 90.19 390 VAL A N 1
ATOM 2953 C CA . VAL A 1 390 ? 9.228 -11.641 14.240 1.00 90.19 390 VAL A CA 1
ATOM 2954 C C . VAL A 1 390 ? 10.200 -12.019 13.123 1.00 90.19 390 VAL A C 1
ATOM 2956 O O . VAL A 1 390 ? 11.406 -12.116 13.354 1.00 90.19 390 VAL A O 1
ATOM 2959 N N . ALA A 1 391 ? 9.671 -12.212 11.918 1.00 86.62 391 ALA A N 1
ATOM 2960 C CA . ALA A 1 391 ? 10.436 -12.379 10.687 1.00 86.62 391 ALA A CA 1
ATOM 2961 C C . ALA A 1 391 ? 10.625 -11.040 9.955 1.00 86.62 391 ALA A C 1
ATOM 2963 O O . ALA A 1 391 ? 11.717 -10.753 9.470 1.00 86.62 391 ALA A O 1
ATOM 2964 N N . ASP A 1 392 ? 9.573 -10.226 9.889 1.00 80.62 392 ASP A N 1
ATOM 2965 C CA . ASP A 1 392 ? 9.535 -8.915 9.234 1.00 80.62 392 ASP A CA 1
ATOM 2966 C C . ASP A 1 392 ? 8.420 -8.079 9.886 1.00 80.62 392 ASP A C 1
ATOM 2968 O O . ASP A 1 392 ? 7.508 -8.635 10.481 1.00 80.62 392 ASP A O 1
ATOM 2972 N N . THR A 1 393 ? 8.477 -6.753 9.828 1.00 83.81 393 THR A N 1
ATOM 2973 C CA . THR A 1 393 ? 7.416 -5.866 10.346 1.00 83.81 393 THR A CA 1
ATOM 2974 C C . THR A 1 393 ? 6.649 -5.151 9.236 1.00 83.81 393 THR A C 1
ATOM 2976 O O . THR A 1 393 ? 5.672 -4.444 9.506 1.00 83.81 393 THR A O 1
ATOM 2979 N N . VAL A 1 394 ? 7.062 -5.334 7.978 1.00 83.12 394 VAL A N 1
ATOM 2980 C CA . VAL A 1 394 ? 6.384 -4.771 6.809 1.00 83.12 394 VAL A CA 1
ATOM 2981 C C . VAL A 1 394 ? 4.923 -5.233 6.771 1.00 83.12 394 VAL A C 1
ATOM 2983 O O . VAL A 1 394 ? 4.612 -6.412 6.879 1.00 83.12 394 VAL A O 1
ATOM 2986 N N . GLY A 1 395 ? 4.000 -4.280 6.619 1.00 85.88 395 GLY A N 1
ATOM 2987 C CA . GLY A 1 395 ? 2.561 -4.549 6.525 1.00 85.88 395 GLY A CA 1
ATOM 2988 C C . GLY A 1 395 ? 1.849 -4.841 7.851 1.00 85.88 395 GLY A C 1
ATOM 2989 O O . GLY A 1 395 ? 0.626 -4.945 7.845 1.00 85.88 395 GLY A O 1
ATOM 2990 N N . ALA A 1 396 ? 2.542 -4.877 8.996 1.00 92.31 396 ALA A N 1
ATOM 2991 C CA . ALA A 1 396 ? 1.903 -5.109 10.298 1.00 92.31 396 ALA A CA 1
ATOM 2992 C C . ALA A 1 396 ? 0.811 -4.071 10.621 1.00 92.31 396 ALA A C 1
ATOM 2994 O O . ALA A 1 396 ? -0.245 -4.407 11.158 1.00 92.31 396 ALA A O 1
ATOM 2995 N N . GLY A 1 397 ? 1.045 -2.810 10.245 1.00 94.62 397 GLY A N 1
ATOM 2996 C CA . GLY A 1 397 ? 0.057 -1.739 10.361 1.00 94.62 397 GLY A CA 1
ATOM 2997 C C . GLY A 1 397 ? -1.144 -1.916 9.425 1.00 94.62 397 GLY A C 1
ATOM 2998 O O . GLY A 1 397 ? -2.264 -1.583 9.806 1.00 94.62 397 GLY A O 1
ATOM 2999 N N . ASP A 1 398 ? -0.940 -2.447 8.220 1.00 96.00 398 ASP A N 1
ATOM 3000 C CA . ASP A 1 398 ? -2.035 -2.723 7.284 1.00 96.00 398 ASP A CA 1
ATOM 3001 C C . ASP A 1 398 ? -2.870 -3.913 7.797 1.00 96.00 398 ASP A C 1
ATOM 3003 O O . ASP A 1 398 ? -4.099 -3.882 7.776 1.00 96.00 398 ASP A O 1
ATOM 3007 N N . ALA A 1 399 ? -2.209 -4.940 8.342 1.00 97.69 399 ALA A N 1
ATOM 3008 C CA . ALA A 1 399 ? -2.855 -6.103 8.940 1.00 97.69 399 ALA A CA 1
ATOM 3009 C C . ALA A 1 399 ? -3.639 -5.756 10.217 1.00 97.69 399 ALA A C 1
ATOM 3011 O O . ALA A 1 399 ? -4.750 -6.256 10.400 1.00 97.69 399 ALA A O 1
ATOM 3012 N N . SER A 1 400 ? -3.116 -4.877 11.082 1.00 98.00 400 SER A N 1
ATOM 3013 C CA . SER A 1 400 ? -3.854 -4.399 12.262 1.00 98.00 400 SER A CA 1
ATOM 3014 C C . SER A 1 400 ? -5.096 -3.607 11.863 1.00 98.00 400 SER A C 1
ATOM 3016 O O . SER A 1 400 ? -6.169 -3.803 12.445 1.00 98.00 400 SER A O 1
ATOM 3018 N N . MET A 1 401 ? -4.985 -2.779 10.821 1.00 98.25 401 MET A N 1
ATOM 3019 C CA . MET A 1 401 ? -6.116 -2.037 10.284 1.00 98.25 401 MET A CA 1
ATOM 3020 C C . MET A 1 401 ? -7.172 -2.974 9.696 1.00 98.25 401 MET A C 1
ATOM 3022 O O . MET A 1 401 ? -8.350 -2.876 10.034 1.00 98.25 401 MET A O 1
ATOM 3026 N N . ALA A 1 402 ? -6.750 -3.943 8.883 1.00 98.50 402 ALA A N 1
ATOM 3027 C CA . ALA A 1 402 ? -7.635 -4.956 8.324 1.00 98.50 402 ALA A CA 1
ATOM 3028 C C . ALA A 1 402 ? -8.344 -5.768 9.414 1.00 98.50 402 ALA A C 1
ATOM 3030 O O . ALA A 1 402 ? -9.550 -5.976 9.325 1.00 98.50 402 ALA A O 1
ATOM 3031 N N . GLY A 1 403 ? -7.626 -6.184 10.461 1.00 98.25 403 GLY A N 1
ATOM 3032 C CA . GLY A 1 403 ? -8.204 -6.897 11.599 1.00 98.25 403 GLY A CA 1
ATOM 3033 C C . GLY A 1 403 ? -9.235 -6.059 12.353 1.00 98.25 403 GLY A C 1
ATOM 3034 O O . GLY A 1 403 ? -10.318 -6.553 12.670 1.00 98.25 403 GLY A O 1
ATOM 3035 N N . TRP A 1 404 ? -8.939 -4.777 12.587 1.00 97.81 404 TRP A N 1
ATOM 3036 C CA . TRP A 1 404 ? -9.872 -3.851 13.230 1.00 97.81 404 TRP A CA 1
ATOM 3037 C C . TRP A 1 404 ? -11.160 -3.682 12.421 1.00 97.81 404 TRP A C 1
ATOM 3039 O O . TRP A 1 404 ? -12.253 -3.878 12.959 1.00 97.81 404 TRP A O 1
ATOM 3049 N N . LEU A 1 405 ? -11.040 -3.394 11.123 1.00 98.06 405 LEU A N 1
ATOM 3050 C CA . LEU A 1 405 ? -12.188 -3.233 10.232 1.00 98.06 405 LEU A CA 1
ATOM 3051 C C . LEU A 1 405 ? -12.973 -4.543 10.082 1.00 98.06 405 LEU A C 1
ATOM 3053 O O . LEU A 1 405 ? -14.192 -4.556 10.239 1.00 98.06 405 LEU A O 1
ATOM 3057 N N . ALA A 1 406 ? -12.289 -5.665 9.846 1.00 98.19 406 ALA A N 1
ATOM 3058 C CA . ALA A 1 406 ? -12.929 -6.965 9.671 1.00 98.19 406 ALA A CA 1
ATOM 3059 C C . ALA A 1 406 ? -13.681 -7.419 10.927 1.00 98.19 406 ALA A C 1
ATOM 3061 O O . ALA A 1 406 ? -14.760 -7.995 10.810 1.00 98.19 406 ALA A O 1
ATOM 3062 N N . SER A 1 407 ? -13.162 -7.126 12.125 1.00 96.94 407 SER A N 1
ATOM 3063 C CA . SER A 1 407 ? -13.799 -7.518 13.390 1.00 96.94 407 SER A CA 1
ATOM 3064 C C . SER A 1 407 ? -15.256 -7.046 13.508 1.00 96.94 407 SER A C 1
ATOM 3066 O O . SER A 1 407 ? -16.091 -7.776 14.047 1.00 96.94 407 SER A O 1
ATOM 3068 N N . GLN A 1 408 ? -15.578 -5.877 12.939 1.00 94.44 408 GLN A N 1
ATOM 3069 C CA . GLN A 1 408 ? -16.933 -5.325 12.906 1.00 94.44 408 GLN A CA 1
ATOM 3070 C C . GLN A 1 408 ? -17.876 -6.196 12.065 1.00 94.44 408 GLN A C 1
ATOM 3072 O O . GLN A 1 408 ? -18.954 -6.569 12.524 1.00 94.44 408 GLN A O 1
ATOM 3077 N N . PHE A 1 409 ? -17.445 -6.586 10.864 1.00 96.50 409 PHE A N 1
ATOM 3078 C CA . PHE A 1 409 ? -18.235 -7.410 9.940 1.00 96.50 409 PHE A CA 1
ATOM 3079 C C . PHE A 1 409 ? -18.289 -8.887 10.345 1.00 96.50 409 PHE A C 1
ATOM 3081 O O . PHE A 1 409 ? -19.219 -9.604 9.985 1.00 96.50 409 PHE A O 1
ATOM 3088 N N . LEU A 1 410 ? -17.321 -9.344 11.139 1.00 96.25 410 LEU A N 1
ATOM 3089 C CA . LEU A 1 410 ? -17.303 -10.688 11.718 1.00 96.25 410 LEU A CA 1
ATOM 3090 C C . LEU A 1 410 ? -18.177 -10.813 12.978 1.00 96.25 410 LEU A C 1
ATOM 3092 O O . LEU A 1 410 ? -18.234 -11.887 13.577 1.00 96.25 410 LEU A O 1
ATOM 3096 N N . GLY A 1 411 ? -18.862 -9.737 13.384 1.00 93.25 411 GLY A N 1
ATOM 3097 C CA . GLY A 1 411 ? -19.795 -9.735 14.509 1.00 93.25 411 GLY A CA 1
ATOM 3098 C C . GLY A 1 411 ? -19.128 -9.723 15.886 1.00 93.25 411 GLY A C 1
ATOM 3099 O O . GLY A 1 411 ? -19.794 -10.022 16.879 1.00 93.25 411 GLY A O 1
ATOM 3100 N N . ILE A 1 412 ? -17.840 -9.373 15.981 1.00 94.56 412 ILE A N 1
ATOM 3101 C CA . ILE A 1 412 ? -17.126 -9.272 17.259 1.00 94.56 412 ILE A CA 1
ATOM 3102 C C . ILE A 1 412 ? -17.590 -7.993 17.967 1.00 94.56 412 ILE A C 1
ATOM 3104 O O . ILE A 1 412 ? -17.183 -6.897 17.608 1.00 94.56 412 ILE A O 1
ATOM 3108 N N . GLN A 1 413 ? -18.462 -8.130 18.970 1.00 90.31 413 GLN A N 1
ATOM 3109 C CA . GLN A 1 413 ? -19.117 -6.977 19.609 1.00 90.31 413 GLN A CA 1
ATOM 3110 C C . GLN A 1 413 ? -18.247 -6.269 20.654 1.00 90.31 413 GLN A C 1
ATOM 3112 O O . GLN A 1 413 ? -18.316 -5.055 20.801 1.00 90.31 413 GLN A O 1
ATOM 3117 N N . GLN A 1 414 ? -17.448 -7.021 21.415 1.00 93.62 414 GLN A N 1
ATOM 3118 C CA . GLN A 1 414 ? -16.711 -6.469 22.554 1.00 93.62 414 GLN A CA 1
ATOM 3119 C C . GLN A 1 414 ? -15.480 -5.680 22.077 1.00 93.62 414 GLN A C 1
ATOM 3121 O O . GLN A 1 414 ? -14.626 -6.285 21.420 1.00 93.62 414 GLN A O 1
ATOM 3126 N N . PRO A 1 415 ? -15.319 -4.390 22.445 1.00 93.31 415 PRO A N 1
ATOM 3127 C CA . PRO A 1 415 ? -14.182 -3.573 22.012 1.00 93.31 415 PRO A CA 1
ATOM 3128 C C . PRO A 1 415 ? -12.821 -4.213 22.309 1.00 93.31 415 PRO A C 1
ATOM 3130 O O . PRO A 1 415 ? -11.969 -4.280 21.427 1.00 93.31 415 PRO A O 1
ATOM 3133 N N . GLN A 1 416 ? -12.645 -4.795 23.504 1.00 96.06 416 GLN A N 1
ATOM 3134 C CA . GLN A 1 416 ? -11.413 -5.513 23.854 1.00 96.06 416 GLN A CA 1
ATOM 3135 C C . GLN A 1 416 ? -11.143 -6.695 22.913 1.00 96.06 416 GLN A C 1
ATOM 3137 O O . GLN A 1 416 ? -10.009 -6.894 22.490 1.00 96.06 416 GLN A O 1
ATOM 3142 N N . ALA A 1 417 ? -12.170 -7.474 22.559 1.00 96.25 417 ALA A N 1
ATOM 3143 C CA . ALA A 1 417 ? -12.012 -8.629 21.676 1.00 96.25 417 ALA A CA 1
ATOM 3144 C C . ALA A 1 417 ? -11.681 -8.203 20.237 1.00 96.25 417 ALA A C 1
ATOM 314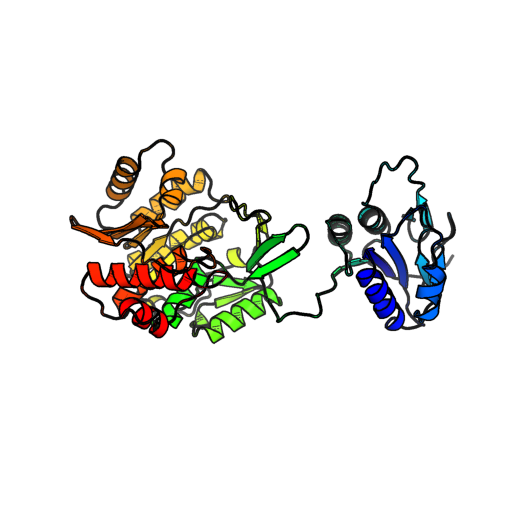6 O O . ALA A 1 417 ? -10.861 -8.842 19.580 1.00 96.25 417 ALA A O 1
ATOM 3147 N N . ARG A 1 418 ? -12.267 -7.097 19.756 1.00 96.06 418 ARG A N 1
ATOM 3148 C CA . ARG A 1 418 ? -11.917 -6.493 18.460 1.00 96.06 418 ARG A CA 1
ATOM 3149 C C . ARG A 1 418 ? -10.460 -6.029 18.440 1.00 96.06 418 ARG A C 1
ATOM 3151 O O . ARG A 1 418 ? -9.743 -6.293 17.477 1.00 96.06 418 ARG A O 1
ATOM 3158 N N . LEU A 1 419 ? -10.011 -5.388 19.520 1.00 96.56 419 LEU A N 1
ATOM 3159 C CA . LEU A 1 419 ? -8.640 -4.902 19.656 1.00 96.56 419 LEU A CA 1
ATOM 3160 C C . LEU A 1 419 ? -7.634 -6.060 19.742 1.00 96.56 419 LEU A C 1
ATOM 3162 O O . LEU A 1 419 ? -6.606 -6.043 19.071 1.00 96.56 419 LEU A O 1
ATOM 3166 N N . GLN A 1 420 ? -7.970 -7.121 20.480 1.00 97.50 420 GLN A N 1
ATOM 3167 C CA . GLN A 1 420 ? -7.174 -8.347 20.539 1.00 97.50 420 GLN A CA 1
ATOM 3168 C C . GLN A 1 420 ? -7.076 -9.033 19.164 1.00 97.50 420 GLN A C 1
ATOM 3170 O O . GLN A 1 420 ? -6.002 -9.490 18.778 1.00 97.50 420 GLN A O 1
ATOM 3175 N N . PHE A 1 421 ? -8.170 -9.058 18.394 1.00 98.25 421 PHE A N 1
ATOM 3176 C CA . PHE A 1 421 ? -8.189 -9.588 17.028 1.00 98.25 421 PHE A CA 1
ATOM 3177 C C . PHE A 1 421 ? -7.311 -8.763 16.071 1.00 98.25 421 PHE A C 1
ATOM 3179 O O . PHE A 1 421 ? -6.540 -9.333 15.299 1.00 98.25 421 PHE A O 1
ATOM 3186 N N . SER A 1 422 ? -7.369 -7.430 16.158 1.00 98.06 422 SER A N 1
ATOM 3187 C CA . SER A 1 422 ? -6.486 -6.515 15.416 1.00 98.06 422 SER A CA 1
ATOM 3188 C C . SER A 1 422 ? -5.006 -6.746 15.761 1.00 98.06 422 SER A C 1
ATOM 3190 O O . SER A 1 422 ? -4.182 -6.910 14.857 1.00 98.06 422 SER A O 1
ATOM 3192 N N . ALA A 1 423 ? -4.670 -6.866 17.051 1.00 98.06 423 ALA A N 1
ATOM 3193 C CA . ALA A 1 423 ? -3.313 -7.173 17.505 1.00 98.06 423 ALA A CA 1
ATOM 3194 C C . ALA A 1 423 ? -2.815 -8.533 16.998 1.00 98.06 423 ALA A C 1
ATOM 3196 O O . ALA A 1 423 ? -1.679 -8.635 16.543 1.00 98.06 423 ALA A O 1
ATOM 3197 N N . ALA A 1 424 ? -3.667 -9.560 17.004 1.00 98.19 424 ALA A N 1
ATOM 3198 C CA . ALA A 1 424 ? -3.318 -10.869 16.464 1.00 98.19 424 ALA A CA 1
ATOM 3199 C C . ALA A 1 424 ? -3.078 -10.833 14.949 1.00 98.19 424 ALA A C 1
ATOM 3201 O O . ALA A 1 424 ? -2.132 -11.459 14.480 1.00 98.19 424 ALA A O 1
ATOM 3202 N N . CYS A 1 425 ? -3.859 -10.063 14.184 1.00 98.44 425 CYS A N 1
ATOM 3203 C CA . CYS A 1 425 ? -3.606 -9.872 12.752 1.00 98.44 425 CYS A CA 1
ATOM 3204 C C . CYS A 1 425 ? -2.226 -9.246 12.501 1.00 98.44 425 CYS A C 1
ATOM 3206 O O . CYS A 1 425 ? -1.486 -9.717 11.637 1.00 98.44 425 CYS A O 1
ATOM 3208 N N . ALA A 1 426 ? -1.864 -8.225 13.284 1.00 97.62 426 ALA A N 1
ATOM 3209 C CA . ALA A 1 426 ? -0.551 -7.589 13.216 1.00 97.62 426 ALA A CA 1
ATOM 3210 C C . ALA A 1 426 ? 0.576 -8.587 13.527 1.00 97.62 426 ALA A C 1
ATOM 3212 O O . ALA A 1 426 ? 1.526 -8.707 12.759 1.00 97.62 426 ALA A O 1
ATOM 3213 N N . SER A 1 427 ? 0.445 -9.344 14.619 1.00 96.81 427 SER A N 1
ATOM 3214 C CA . SER A 1 427 ? 1.447 -10.328 15.031 1.00 96.81 427 SER A CA 1
ATOM 3215 C C . SER A 1 427 ? 1.597 -11.469 14.024 1.00 96.81 427 SER A C 1
ATOM 3217 O O . SER A 1 427 ? 2.725 -11.807 13.684 1.00 96.81 427 SER A O 1
ATOM 3219 N N . VAL A 1 428 ? 0.501 -12.015 13.481 1.00 97.62 428 VAL A N 1
ATOM 3220 C CA . VAL A 1 428 ? 0.575 -13.029 12.413 1.00 97.62 428 VAL A CA 1
ATOM 3221 C C . VAL A 1 428 ? 1.280 -12.462 11.184 1.00 97.62 428 VAL A C 1
ATOM 3223 O O . VAL A 1 428 ? 2.161 -13.123 10.649 1.00 97.62 428 VAL A O 1
ATOM 3226 N N . SER A 1 429 ? 0.969 -11.231 10.759 1.00 95.56 429 SER A N 1
ATOM 3227 C CA . SER A 1 429 ? 1.702 -10.590 9.656 1.00 95.56 429 SER A CA 1
ATOM 3228 C C . SER A 1 429 ? 3.204 -10.548 9.934 1.00 95.56 429 SER A C 1
ATOM 3230 O O . SER A 1 429 ? 3.988 -10.882 9.052 1.00 95.56 429 SER A O 1
ATOM 3232 N N . CYS A 1 430 ? 3.602 -10.207 11.164 1.00 93.19 430 CYS A N 1
ATOM 3233 C CA . CYS A 1 430 ? 5.008 -10.108 11.539 1.00 93.19 430 CYS A CA 1
ATOM 3234 C C . CYS A 1 430 ? 5.771 -11.445 11.540 1.00 93.19 430 CYS A C 1
ATOM 3236 O O . CYS A 1 430 ? 7.001 -11.455 11.565 1.00 93.19 430 CYS A O 1
ATOM 3238 N N . MET A 1 431 ? 5.075 -12.584 11.543 1.00 93.75 431 MET A N 1
ATOM 3239 C CA . MET A 1 431 ? 5.701 -13.913 11.494 1.00 93.75 431 MET A CA 1
ATOM 3240 C C . MET A 1 431 ? 6.193 -14.293 10.088 1.00 93.75 431 MET A C 1
ATOM 3242 O O . MET A 1 431 ? 6.867 -15.311 9.923 1.00 93.75 431 MET A O 1
ATOM 3246 N N . HIS A 1 432 ? 5.874 -13.489 9.072 1.00 90.12 432 HIS A N 1
ATOM 3247 C CA . HIS A 1 432 ? 6.192 -13.746 7.671 1.00 90.12 432 HIS A CA 1
ATOM 3248 C C . HIS A 1 432 ? 6.900 -12.544 7.040 1.00 90.12 432 HIS A C 1
ATOM 3250 O O . HIS A 1 432 ? 6.787 -11.425 7.522 1.00 90.12 432 HIS A O 1
ATOM 3256 N N . SER A 1 433 ? 7.637 -12.774 5.951 1.00 81.44 433 SER A N 1
ATOM 3257 C CA . SER A 1 433 ? 8.310 -11.701 5.207 1.00 81.44 433 SER A CA 1
ATOM 3258 C C . SER A 1 433 ? 7.354 -10.924 4.301 1.00 81.44 433 SER A C 1
ATOM 3260 O O . SER A 1 433 ? 6.492 -11.519 3.646 1.00 81.44 433 SER A O 1
ATOM 3262 N N . GLY A 1 434 ? 7.576 -9.613 4.185 1.00 79.94 434 GLY A N 1
ATOM 3263 C CA . GLY A 1 434 ? 6.729 -8.705 3.417 1.00 79.94 434 GLY A CA 1
ATOM 3264 C C . GLY A 1 434 ? 5.360 -8.477 4.061 1.00 79.94 434 GLY A C 1
ATOM 3265 O O . GLY A 1 434 ? 5.084 -8.939 5.163 1.00 79.94 434 GLY A O 1
ATOM 3266 N N . ALA A 1 435 ? 4.475 -7.772 3.351 1.00 85.88 435 ALA A N 1
ATOM 3267 C CA . ALA A 1 435 ? 3.148 -7.404 3.849 1.00 85.88 435 ALA A CA 1
ATOM 3268 C C . ALA A 1 435 ? 2.158 -8.586 3.879 1.00 85.88 435 ALA A C 1
ATOM 3270 O O . ALA A 1 435 ? 1.140 -8.580 3.184 1.00 85.88 435 ALA A O 1
ATOM 3271 N N . TYR A 1 436 ? 2.464 -9.636 4.637 1.00 91.62 436 TYR A N 1
ATOM 3272 C CA . TYR A 1 436 ? 1.671 -10.858 4.691 1.00 91.62 436 TYR A CA 1
ATOM 3273 C C . TYR A 1 436 ? 0.231 -10.587 5.147 1.00 91.62 436 TYR A C 1
ATOM 3275 O O . TYR A 1 436 ? -0.022 -9.961 6.170 1.00 91.62 436 TYR A O 1
ATOM 3283 N N . ALA A 1 437 ? -0.739 -11.087 4.383 1.00 94.94 437 ALA A N 1
ATOM 3284 C CA . ALA A 1 437 ? -2.150 -10.964 4.728 1.00 94.94 437 ALA A CA 1
ATOM 3285 C C . ALA A 1 437 ? -2.569 -12.156 5.604 1.00 94.94 437 ALA A C 1
ATOM 3287 O O . ALA A 1 437 ? -2.605 -13.261 5.073 1.00 94.94 437 ALA A O 1
ATOM 3288 N N . PRO A 1 438 ? -2.897 -11.989 6.892 1.00 96.50 438 PRO A N 1
ATOM 3289 C CA . PRO A 1 438 ? -3.256 -13.110 7.758 1.00 96.50 438 PRO A CA 1
ATOM 3290 C C . PRO A 1 438 ? -4.597 -13.748 7.361 1.00 96.50 438 PRO A C 1
ATOM 3292 O O . PRO A 1 438 ? -5.524 -13.065 6.924 1.00 96.50 438 PRO A O 1
ATOM 3295 N N . SER A 1 439 ? -4.722 -15.064 7.532 1.00 96.19 439 SER A N 1
ATOM 3296 C CA . SER A 1 439 ? -6.003 -15.777 7.459 1.00 96.19 439 SER A CA 1
ATOM 3297 C C . SER A 1 439 ? -6.722 -15.790 8.805 1.00 96.19 439 SER A C 1
ATOM 3299 O O . SER A 1 439 ? -6.112 -15.702 9.873 1.00 96.19 439 SER A O 1
ATOM 3301 N N . ARG A 1 440 ? -8.045 -15.976 8.767 1.00 96.00 440 ARG A N 1
ATOM 3302 C CA . ARG A 1 440 ? -8.851 -16.119 9.987 1.00 96.00 440 ARG A CA 1
ATOM 3303 C C . ARG A 1 440 ? -8.405 -17.299 10.859 1.00 96.00 440 ARG A C 1
ATOM 3305 O O . ARG A 1 440 ? -8.484 -17.210 12.084 1.00 96.00 440 ARG A O 1
ATOM 3312 N N . GLU A 1 441 ? -7.957 -18.387 10.242 1.00 96.25 441 GLU A N 1
ATOM 3313 C CA . GLU A 1 441 ? -7.494 -19.597 10.927 1.00 96.25 441 GLU A CA 1
ATOM 3314 C C . GLU A 1 441 ? -6.206 -19.333 11.708 1.00 96.25 441 GLU A C 1
ATOM 3316 O O . GLU A 1 441 ? -6.159 -19.632 12.897 1.00 96.25 441 GLU A O 1
ATOM 3321 N N . GLU A 1 442 ? -5.213 -18.687 11.088 1.00 97.12 442 GLU A N 1
ATOM 3322 C CA . GLU A 1 442 ? -3.960 -18.294 11.753 1.00 97.12 442 GLU A CA 1
ATOM 3323 C C . GLU A 1 442 ? -4.221 -17.349 12.933 1.00 97.12 442 GLU A C 1
ATOM 3325 O O . GLU A 1 442 ? -3.696 -17.551 14.027 1.00 97.12 442 GLU A O 1
ATOM 3330 N N . VAL A 1 443 ? -5.088 -16.348 12.742 1.00 97.56 443 VAL A N 1
ATOM 3331 C CA . VAL A 1 443 ? -5.452 -15.392 13.801 1.00 97.56 443 VAL A CA 1
ATOM 3332 C C . VAL A 1 443 ? -6.161 -16.098 14.957 1.00 97.56 443 VAL A C 1
ATOM 3334 O O . VAL A 1 443 ? -5.846 -15.857 16.120 1.00 97.56 443 VAL A O 1
ATOM 3337 N N . THR A 1 444 ? -7.093 -17.004 14.656 1.00 95.44 444 THR A N 1
ATOM 3338 C CA . THR A 1 444 ? -7.811 -17.772 15.685 1.00 95.44 444 THR A CA 1
ATOM 3339 C C . THR A 1 444 ? -6.863 -18.714 16.427 1.00 95.44 444 THR A C 1
ATOM 3341 O O . THR A 1 444 ? -6.925 -18.791 17.654 1.00 95.44 444 THR A O 1
ATOM 3344 N N . ALA A 1 445 ? -5.956 -19.383 15.709 1.00 95.81 445 ALA A N 1
ATOM 3345 C CA . ALA A 1 445 ? -4.942 -20.253 16.293 1.00 95.81 445 ALA A CA 1
ATOM 3346 C C . ALA A 1 445 ? -4.061 -19.478 17.280 1.00 95.81 445 ALA A C 1
ATOM 3348 O O . ALA A 1 445 ? -3.931 -19.903 18.432 1.00 95.81 445 ALA A O 1
ATOM 3349 N N . LEU A 1 446 ? -3.560 -18.302 16.881 1.00 95.88 446 LEU A N 1
ATOM 3350 C CA . LEU A 1 446 ? -2.749 -17.441 17.743 1.00 95.88 446 LEU A CA 1
ATOM 3351 C C . LEU A 1 446 ? -3.512 -17.020 19.008 1.00 95.88 446 LEU A C 1
ATOM 3353 O O . LEU A 1 446 ? -2.989 -17.134 20.114 1.00 95.88 446 LEU A O 1
ATOM 3357 N N . LEU A 1 447 ? -4.772 -16.596 18.870 1.00 94.31 447 LEU A N 1
ATOM 3358 C CA . LEU A 1 447 ? -5.609 -16.191 20.007 1.00 94.31 447 LEU A CA 1
ATOM 3359 C C . LEU A 1 447 ? -5.943 -17.345 20.963 1.00 94.31 447 LEU A C 1
ATOM 3361 O O . LEU A 1 447 ? -6.142 -17.116 22.155 1.00 94.31 447 LEU A O 1
ATOM 3365 N N . SER A 1 448 ? -5.998 -18.577 20.456 1.00 91.38 448 SER A N 1
ATOM 3366 C CA . SER A 1 448 ? -6.235 -19.785 21.256 1.00 91.38 448 SER A CA 1
ATOM 3367 C C . SER A 1 448 ? -4.970 -20.384 21.894 1.00 91.38 448 SER A C 1
ATOM 3369 O O . SER A 1 448 ? -5.075 -21.368 22.623 1.00 91.38 448 SER A O 1
ATOM 3371 N N . GLY A 1 449 ? -3.789 -19.795 21.651 1.00 78.31 449 GLY A N 1
ATOM 3372 C CA . GLY A 1 449 ? -2.498 -20.274 22.164 1.00 78.31 449 GLY A CA 1
ATOM 3373 C C . GLY A 1 449 ? -1.891 -21.443 21.376 1.00 78.31 449 GLY A C 1
ATOM 3374 O O . GLY A 1 449 ? -1.091 -22.193 21.926 1.00 78.31 449 GLY A O 1
ATOM 3375 N N . GLY A 1 450 ? -2.300 -21.632 20.118 1.00 52.41 450 GLY A N 1
ATOM 3376 C CA . GLY A 1 450 ? -1.922 -22.768 19.270 1.00 52.41 450 GLY A CA 1
ATOM 3377 C C . GLY A 1 450 ? -0.777 -22.516 18.284 1.00 52.41 450 GLY A C 1
ATOM 3378 O O . GLY A 1 450 ? -0.714 -23.227 17.283 1.00 52.41 450 GLY A O 1
ATOM 3379 N N . VAL A 1 451 ? 0.074 -21.509 18.515 1.00 51.38 451 VAL A N 1
ATOM 3380 C CA . VAL A 1 451 ? 1.163 -21.101 17.604 1.00 51.38 451 VAL A CA 1
ATOM 3381 C C . VAL A 1 451 ? 2.506 -21.121 18.312 1.00 51.38 451 VAL A C 1
ATOM 3383 O O . VAL A 1 451 ? 2.579 -20.549 19.423 1.00 51.38 451 VAL A O 1
#

Secondary structure (DSSP, 8-state):
-------EEEEEEEEHHHHHHHHHHHHHHS-TT--EEEEEEEE--SSS---HHHHHHHH-SS-EEEPPTTPBP-TTEEEE-BTTEEEEEETTTEEEEEE-TT-TTTT-HHHHHHHHHHHHHTTSEEEEE-S-SSSTTHHHHHHHHHTT-EEEEPPPSSS-----SEEEEEETTEEEEE---HHHHHHHHHHHTT------EEEESSHHHHHHHHHHHHTT--GGGEEEESSPPPEEEEEEETTEEEEEE--GGGG--GGGSPTTGGGG-SEEEEEGGGGTSTTHHHHHHHHHHHHHHTTPEEEEE----TT--HHIIIIIHHHHHHH-SEEEEEHHHHHHHSTT--HHHHHHHHHHH-TTSEEEEE-GGG-EEEEETTEEEEE-------S--TTHHHHHHHHHHHHHHTT---HHHHHHHHHHHHHHHHTSSSS----HHHHHHHHTT--